Protein AF-A0A8H2XQK1-F1 (afdb_monomer_lite)

Organism: NCBI:txid456999

Secondary structure (DSSP, 8-state):
-PPPHHHHHHHHHHHHHHHTTTTHHHHHHHHHHHHHHHHHHHHHHHHHHHHHHHHHHHHHHHHHHHH-HHHHHHHHHHH-HHHHHHHHHHHHHHHHHHHHHHHHHHHHHHHHHHHHHHHHHHHHHHHHHHHHHHHHHHHHHHHHHHHHSS--TT-HHHHHHHHHHHHHHHHHHHHHHHHHHHHHHHHHHHHHHHHHHHHHHHHHHHHHHHHH--SS-HHHHHHHHHHHHHHHHHHHHHHHHHHHHHHHHHHHHT--HHHHH---TTSPPPP------SS-------TTHHHHHHHHHHHHHHHHHHHHHHHHHHHHHHHHHHHHHHHHHHHHHHHHHHHHHHHHHHHHHHH-GGGGGG----------------S-----------PPPPBPTT--B------TT--S-----------------------------------------PPPP-------------PPPP---------------------PPPP--------PPPP--------GGGGGGTTTT---PPPPP-------------------

Sequence (552 aa):
MPISQEKIKEHAILLNGLNALDYVPAAAEDNAARLQVIDREIDSRQQEVQSLEKKTKSEYKDLSRAKSTTRQWLLRIRQGEDAVSQKLEKERKEYLDAYRAERDARDELAMLMGEKSERERARLELAKKGSQMAELKGKIEELYEGLFSGPTPDFPEEERAESHFKAVETQYHRTQTYLNKHSTAITLLVKAEKTICTCTNKVKEARIATAKLTREDTLANMSEQLVQCSSLLSGRLTASIAQSLIRQADEACGGNAGAVVGSLDMVPNIPRTTEWDGEEFVTALDEQFPAKLDECLRKLAEARTRLRGEIDKSAARIDEYQNSVRQLSTKLQTSRKELADIRCRIMTELTHPAVLEAHPHSSTKNAHEVGDSDLPMYFDSANTISGRPTTDPNGNISLGVPSYEESQAQSKPVGGFRVTIPTSNVNNGPTPAYSPSGPAPGPGGIGGFRVMAEPGWSPALSPRLRIPEAHGSPMPSPLPSPLSPKSPIVCLPPPTSSQPGPSGPRPISWSLNPYASAMIRRASTDNEAPLPPGGWMSNPFREPGESFPKEH

Structure (mmCIF, N/CA/C/O backbone):
data_AF-A0A8H2XQK1-F1
#
_entry.id   AF-A0A8H2XQK1-F1
#
loop_
_atom_site.group_PDB
_atom_site.id
_atom_site.type_symbol
_atom_site.label_atom_id
_atom_site.label_alt_id
_atom_site.label_comp_id
_atom_site.label_asym_id
_atom_site.label_entity_id
_atom_site.label_seq_id
_atom_site.pdbx_PDB_ins_code
_atom_site.Cartn_x
_atom_site.Cartn_y
_atom_site.Cartn_z
_atom_site.occupancy
_atom_site.B_iso_or_equiv
_atom_site.auth_seq_id
_atom_site.auth_comp_id
_atom_site.auth_asym_id
_atom_site.auth_atom_id
_atom_site.pdbx_PDB_model_num
ATOM 1 N N . MET A 1 1 ? -23.142 2.317 41.887 1.00 58.91 1 MET A N 1
ATOM 2 C CA . MET A 1 1 ? -23.301 3.743 42.260 1.00 58.91 1 MET A CA 1
ATOM 3 C C . MET A 1 1 ? -24.281 4.363 41.284 1.00 58.91 1 MET A C 1
ATOM 5 O O . MET A 1 1 ? -24.207 3.992 40.120 1.00 58.91 1 MET A O 1
ATOM 9 N N . PRO A 1 2 ? -25.190 5.251 41.716 1.00 78.31 2 PRO A N 1
ATOM 10 C CA . PRO A 1 2 ? -26.114 5.896 40.791 1.00 78.31 2 PRO A CA 1
ATOM 11 C C . PRO A 1 2 ? -25.338 6.736 39.769 1.00 78.31 2 PRO A C 1
ATOM 13 O O . PRO A 1 2 ? -24.404 7.457 40.128 1.00 78.31 2 PRO A O 1
ATOM 16 N N . ILE A 1 3 ? -25.717 6.622 38.497 1.00 84.38 3 ILE A N 1
ATOM 17 C CA . ILE A 1 3 ? -25.165 7.425 37.402 1.00 84.38 3 ILE A CA 1
ATOM 18 C C . ILE A 1 3 ? -25.529 8.891 37.667 1.00 84.38 3 ILE A C 1
ATOM 20 O O . ILE A 1 3 ? -26.694 9.218 37.898 1.00 84.38 3 ILE A O 1
ATOM 24 N N . SER A 1 4 ? -24.535 9.783 37.695 1.00 90.56 4 SER A N 1
ATOM 25 C CA . SER A 1 4 ? -24.778 11.190 38.019 1.00 90.56 4 SER A CA 1
ATOM 26 C C . SER A 1 4 ? -25.510 11.905 36.876 1.00 90.56 4 SER A C 1
ATOM 28 O O . SER A 1 4 ? -25.185 11.742 35.701 1.00 90.56 4 SER A O 1
ATOM 30 N N . GLN A 1 5 ? -26.474 12.763 37.227 1.00 89.88 5 GLN A N 1
ATOM 31 C CA . GLN A 1 5 ? -27.199 13.636 36.287 1.00 89.88 5 GLN A CA 1
ATOM 32 C C . GLN A 1 5 ? -26.264 14.510 35.432 1.00 89.88 5 GLN A C 1
ATOM 34 O O . GLN A 1 5 ? -26.592 14.866 34.304 1.00 89.88 5 GLN A O 1
ATOM 39 N N . GLU A 1 6 ? -25.090 14.852 35.961 1.00 93.38 6 GLU A N 1
ATOM 40 C CA . GLU A 1 6 ? -24.063 15.612 35.249 1.00 93.38 6 GLU A CA 1
ATOM 41 C C . GLU A 1 6 ? -23.508 14.842 34.043 1.00 93.38 6 GLU A C 1
ATOM 43 O O . GLU A 1 6 ? -23.510 15.372 32.932 1.00 93.38 6 GLU A O 1
ATOM 48 N N . LYS A 1 7 ? -23.154 13.563 34.225 1.00 93.00 7 LYS A N 1
ATOM 49 C CA . LYS A 1 7 ? -22.645 12.699 33.148 1.00 93.00 7 LYS A CA 1
ATOM 50 C C . LYS A 1 7 ? -23.681 12.459 32.046 1.00 93.00 7 LYS A C 1
ATOM 52 O O . LYS A 1 7 ? -23.333 12.348 30.875 1.00 93.00 7 LYS A O 1
ATOM 57 N N . ILE A 1 8 ? -24.966 12.426 32.402 1.00 90.62 8 ILE A N 1
ATOM 58 C CA . ILE A 1 8 ? -26.072 12.309 31.439 1.00 90.62 8 ILE A CA 1
ATOM 59 C C . ILE A 1 8 ? -26.160 13.551 30.539 1.00 90.62 8 ILE A C 1
ATOM 61 O O . ILE A 1 8 ? -26.295 13.438 29.320 1.00 90.62 8 ILE A O 1
ATOM 65 N N . LYS A 1 9 ? -26.042 14.749 31.123 1.00 92.31 9 LYS A N 1
ATOM 66 C CA . LYS A 1 9 ? -26.035 16.006 30.356 1.00 92.31 9 LYS A CA 1
ATOM 67 C C . LYS A 1 9 ? -24.805 16.112 29.460 1.00 92.31 9 LYS A C 1
ATOM 69 O O . LYS A 1 9 ? -24.930 16.530 28.312 1.00 92.31 9 LYS A O 1
ATOM 74 N N . GLU A 1 10 ? -23.642 15.713 29.970 1.00 95.06 10 GLU A N 1
ATOM 75 C CA . GLU A 1 10 ? -22.401 15.659 29.194 1.00 95.06 10 GLU A CA 1
ATOM 76 C C . GLU A 1 10 ? -22.545 14.742 27.972 1.00 95.06 10 GLU A C 1
ATOM 78 O O . GLU A 1 10 ? -22.259 15.167 26.853 1.00 95.06 10 GLU A O 1
ATOM 83 N N . HIS A 1 11 ? -23.093 13.537 28.158 1.00 93.50 11 HIS A N 1
ATOM 84 C CA . HIS A 1 11 ? -23.383 12.602 27.069 1.00 93.50 11 HIS A CA 1
ATOM 85 C C . HIS A 1 11 ? -24.247 13.236 25.963 1.00 93.50 11 HIS A C 1
ATOM 87 O O . HIS A 1 11 ? -23.888 13.178 24.786 1.00 93.50 11 HIS A O 1
ATOM 93 N N . ALA A 1 12 ? -25.345 13.907 26.329 1.00 91.00 12 ALA A N 1
ATOM 94 C CA . ALA A 1 12 ? -26.225 14.564 25.360 1.00 91.00 12 ALA A CA 1
ATOM 95 C C . ALA A 1 12 ? -25.514 15.685 24.573 1.00 91.00 12 ALA A C 1
ATOM 97 O O . ALA A 1 12 ? -25.712 15.820 23.363 1.00 91.00 12 ALA A O 1
ATOM 98 N N . ILE A 1 13 ? -24.662 16.476 25.235 1.00 95.94 13 ILE A N 1
ATOM 99 C CA . ILE A 1 13 ? -23.868 17.532 24.585 1.00 95.94 13 ILE A CA 1
ATOM 100 C C . ILE A 1 13 ? -22.876 16.923 23.585 1.00 95.94 13 ILE A C 1
ATOM 102 O O . ILE A 1 13 ? -22.765 17.412 22.457 1.00 95.94 13 ILE A O 1
ATOM 106 N N . LEU A 1 14 ? -22.182 15.849 23.974 1.00 95.31 14 LEU A N 1
ATOM 107 C CA . LEU A 1 14 ? -21.210 15.168 23.117 1.00 95.31 14 LEU A CA 1
ATOM 108 C C . LEU A 1 14 ? -21.872 14.553 21.875 1.00 95.31 14 LEU A C 1
ATOM 110 O O . LEU A 1 14 ? -21.358 14.734 20.769 1.00 95.31 14 LEU A O 1
ATOM 114 N N . LEU A 1 15 ? -23.029 13.897 22.028 1.00 90.25 15 LEU A N 1
ATOM 115 C CA . LEU A 1 15 ? -23.782 13.338 20.899 1.00 90.25 15 LEU A CA 1
ATOM 116 C C . LEU A 1 15 ? -24.263 14.416 19.924 1.00 90.25 15 LEU A C 1
ATOM 118 O O . LEU A 1 15 ? -24.120 14.254 18.714 1.00 90.25 15 LEU A O 1
ATOM 122 N N . ASN A 1 16 ? -24.774 15.542 20.428 1.00 93.69 16 ASN A N 1
ATOM 123 C CA . ASN A 1 16 ? -25.180 16.656 19.569 1.00 93.69 16 ASN A CA 1
ATOM 124 C C . ASN A 1 16 ? -23.997 17.216 18.763 1.00 93.69 16 ASN A C 1
ATOM 126 O O . ASN A 1 16 ? -24.137 17.501 17.572 1.00 93.69 16 ASN A O 1
ATOM 130 N N . GLY A 1 17 ? -22.820 17.331 19.388 1.00 95.44 17 GLY A N 1
ATOM 131 C CA . GLY A 1 17 ? -21.591 17.723 18.698 1.00 95.44 17 GLY A CA 1
ATOM 132 C C . GLY A 1 17 ? -21.161 16.713 17.632 1.00 95.44 17 GLY A C 1
ATOM 133 O O . GLY A 1 17 ? -20.724 17.108 16.552 1.00 95.44 17 GLY A O 1
ATOM 134 N N . LEU A 1 18 ? -21.317 15.416 17.911 1.00 93.44 18 LEU A N 1
ATOM 135 C CA . LEU A 1 18 ? -20.982 14.353 16.967 1.00 93.44 18 LEU A CA 1
ATOM 136 C C . LEU A 1 18 ? -21.915 14.365 15.748 1.00 93.44 18 LEU A C 1
ATOM 138 O O . LEU A 1 18 ? -21.432 14.321 14.618 1.00 93.44 18 LEU A O 1
ATOM 142 N N . ASN A 1 19 ? -23.224 14.515 15.971 1.00 91.31 19 ASN A N 1
ATOM 143 C CA . ASN A 1 19 ? -24.233 14.601 14.910 1.00 91.31 19 ASN A CA 1
ATOM 144 C C . ASN A 1 19 ? -23.992 15.801 13.981 1.00 91.31 19 ASN A C 1
ATOM 146 O O . ASN A 1 19 ? -24.178 15.703 12.770 1.00 91.31 19 ASN A O 1
ATOM 150 N N . ALA A 1 20 ? -23.500 16.925 14.513 1.00 96.19 20 ALA A N 1
ATOM 151 C CA . ALA A 1 20 ? -23.134 18.087 13.701 1.00 96.19 20 ALA A CA 1
ATOM 152 C C . ALA A 1 20 ? -21.941 17.832 12.749 1.00 96.19 20 ALA A C 1
ATOM 154 O O . ALA A 1 20 ? -21.735 18.603 11.809 1.00 96.19 20 ALA A O 1
ATOM 155 N N . LEU A 1 21 ? -21.152 16.773 12.975 1.00 96.69 21 LEU A N 1
ATOM 156 C CA . LEU A 1 21 ? -19.968 16.405 12.184 1.00 96.69 21 LEU A CA 1
ATOM 157 C C . LEU A 1 21 ? -20.163 15.132 11.344 1.00 96.69 21 LEU A C 1
ATOM 159 O O . LEU A 1 21 ? -19.208 14.648 10.736 1.00 96.69 21 LEU A O 1
ATOM 163 N N . ASP A 1 22 ? -21.383 14.605 11.266 1.00 92.31 22 ASP A N 1
ATOM 164 C CA . ASP A 1 22 ? -21.673 13.318 10.625 1.00 92.31 22 ASP A CA 1
ATOM 165 C C . ASP A 1 22 ? -21.390 13.300 9.105 1.00 92.31 22 ASP A C 1
ATOM 167 O O . ASP A 1 22 ? -20.971 12.294 8.541 1.00 92.31 22 ASP A O 1
ATOM 171 N N . TYR A 1 23 ? -21.495 14.453 8.433 1.00 95.62 23 TYR A N 1
ATOM 172 C CA . TYR A 1 23 ? -21.206 14.590 6.996 1.00 95.62 23 TYR A CA 1
ATOM 173 C C . TYR A 1 23 ? -19.708 14.528 6.639 1.00 95.62 23 TYR A C 1
ATOM 175 O O . TYR A 1 23 ? -19.353 14.367 5.468 1.00 95.62 23 TYR A O 1
ATOM 183 N N . VAL A 1 24 ? -18.813 14.717 7.617 1.00 95.25 24 VAL A N 1
ATOM 184 C CA . VAL A 1 24 ? -17.379 14.959 7.377 1.00 95.25 24 VAL A CA 1
ATOM 185 C C . VAL A 1 24 ? -16.684 13.796 6.655 1.00 95.25 24 VAL A C 1
ATOM 187 O O . VAL A 1 24 ? -15.946 14.079 5.709 1.00 95.25 24 VAL A O 1
ATOM 190 N N . PRO A 1 25 ? -16.895 12.513 7.018 1.00 92.88 25 PRO A N 1
ATOM 191 C CA . PRO A 1 25 ? -16.245 11.395 6.332 1.00 92.88 25 PRO A CA 1
ATOM 192 C C . PRO A 1 25 ? -16.617 11.305 4.847 1.00 92.88 25 PRO A C 1
ATOM 194 O O . PRO A 1 25 ? -15.730 11.169 4.009 1.00 92.88 25 PRO A O 1
ATOM 197 N N . ALA A 1 26 ? -17.906 11.448 4.518 1.00 89.00 26 ALA A N 1
ATOM 198 C CA . ALA A 1 26 ? -18.386 11.396 3.137 1.00 89.00 26 ALA A CA 1
ATOM 199 C C . ALA A 1 26 ? -17.828 12.560 2.301 1.00 89.00 26 ALA A C 1
ATOM 201 O O . ALA A 1 26 ? -17.346 12.356 1.188 1.00 89.00 26 ALA A O 1
ATOM 202 N N . ALA A 1 27 ? -17.815 13.773 2.863 1.00 92.56 27 ALA A N 1
ATOM 203 C CA . ALA A 1 27 ? -17.226 14.936 2.205 1.00 92.56 27 ALA A CA 1
ATOM 204 C C . ALA A 1 27 ? -15.702 14.797 2.011 1.00 92.56 27 ALA A C 1
ATOM 206 O O . ALA A 1 27 ? -15.163 15.252 1.002 1.00 92.56 27 ALA A O 1
ATOM 207 N N . ALA A 1 28 ? -14.993 14.171 2.957 1.00 94.00 28 ALA A N 1
ATOM 208 C CA . ALA A 1 28 ? -13.555 13.924 2.845 1.00 94.00 28 ALA A CA 1
ATOM 209 C C . ALA A 1 28 ? -13.221 12.932 1.722 1.00 94.00 28 ALA A C 1
ATOM 211 O O . ALA A 1 28 ? -12.256 13.158 0.988 1.00 94.00 28 ALA A O 1
ATOM 212 N N . GLU A 1 29 ? -14.020 11.873 1.568 1.00 93.06 29 GLU A N 1
ATOM 213 C CA . GLU A 1 29 ? -13.872 10.889 0.491 1.00 93.06 29 GLU A CA 1
ATOM 214 C C . GLU A 1 29 ? -14.156 11.506 -0.887 1.00 93.06 29 GLU A C 1
ATOM 216 O O . GLU A 1 29 ? -13.323 11.381 -1.786 1.00 93.06 29 GLU A O 1
ATOM 221 N N . ASP A 1 30 ? -15.260 12.247 -1.036 1.00 94.69 30 ASP A N 1
ATOM 222 C CA . ASP A 1 30 ? -15.589 12.957 -2.284 1.00 94.69 30 ASP A CA 1
ATOM 223 C C . ASP A 1 30 ? -14.484 13.949 -2.680 1.00 94.69 30 ASP A C 1
ATOM 225 O O . ASP A 1 30 ? -14.008 13.972 -3.819 1.00 94.69 30 ASP A O 1
ATOM 229 N N . ASN A 1 31 ? -13.991 14.723 -1.710 1.00 96.94 31 ASN A N 1
ATOM 230 C CA . ASN A 1 31 ? -12.910 15.668 -1.953 1.00 96.94 31 ASN A CA 1
ATOM 231 C C . ASN A 1 31 ? -11.602 14.969 -2.368 1.00 96.94 31 ASN A C 1
ATOM 233 O O . ASN A 1 31 ? -10.901 15.465 -3.251 1.00 96.94 31 ASN A O 1
ATOM 237 N N . ALA A 1 32 ? -11.275 13.819 -1.769 1.00 95.94 32 ALA A N 1
ATOM 238 C CA . ALA A 1 32 ? -10.112 13.019 -2.157 1.00 95.94 32 ALA A CA 1
ATOM 239 C C . ALA A 1 32 ? -10.259 12.441 -3.576 1.00 95.94 32 ALA A C 1
ATOM 241 O O . ALA A 1 32 ? -9.319 12.526 -4.369 1.00 95.94 32 ALA A O 1
ATOM 242 N N . ALA A 1 33 ? -11.440 11.922 -3.921 1.00 93.62 33 ALA A N 1
ATOM 243 C CA . ALA A 1 33 ? -11.730 11.405 -5.256 1.00 93.62 33 ALA A CA 1
ATOM 244 C C . ALA A 1 33 ? -11.633 12.505 -6.326 1.00 93.62 33 ALA A C 1
ATOM 246 O O . ALA A 1 33 ? -11.005 12.305 -7.368 1.00 93.62 33 ALA A O 1
ATOM 247 N N . ARG A 1 34 ? -12.184 13.699 -6.063 1.00 97.38 34 ARG A N 1
ATOM 248 C CA . ARG A 1 34 ? -12.075 14.829 -6.998 1.00 97.38 34 ARG A CA 1
ATOM 249 C C . ARG A 1 34 ? -10.635 15.313 -7.159 1.00 97.38 34 ARG A C 1
ATOM 251 O O . ARG A 1 34 ? -10.247 15.610 -8.284 1.00 97.38 34 ARG A O 1
ATOM 258 N N . LEU A 1 35 ? -9.837 15.356 -6.088 1.00 97.31 35 LEU A N 1
ATOM 259 C CA . LEU A 1 35 ? -8.412 15.707 -6.181 1.00 97.31 35 LEU A CA 1
ATOM 260 C C . LEU A 1 35 ? -7.653 14.767 -7.127 1.00 97.31 35 LEU A C 1
ATOM 262 O O . LEU A 1 35 ? -6.928 15.250 -7.990 1.00 97.31 35 LEU A O 1
ATOM 266 N N . GLN A 1 36 ? -7.888 13.453 -7.044 1.00 97.00 36 GLN A N 1
ATOM 267 C CA . GLN A 1 36 ? -7.277 12.492 -7.973 1.00 97.00 36 GLN A CA 1
ATOM 268 C C . GLN A 1 36 ? -7.678 12.744 -9.435 1.00 97.00 36 GLN A C 1
ATOM 270 O O . GLN A 1 36 ? -6.862 12.564 -10.339 1.00 97.00 36 GLN A O 1
ATOM 275 N N . VAL A 1 37 ? -8.931 13.140 -9.686 1.00 97.50 37 VAL A N 1
ATOM 276 C CA . VAL A 1 37 ? -9.396 13.495 -11.037 1.00 97.50 37 VAL A CA 1
ATOM 277 C C . VAL A 1 37 ? -8.700 14.765 -11.533 1.00 97.50 37 VAL A C 1
ATOM 279 O O . VAL A 1 37 ? -8.164 14.754 -12.638 1.00 97.50 37 VAL A O 1
ATOM 282 N N . ILE A 1 38 ? -8.639 15.815 -10.706 1.00 96.94 38 ILE A N 1
ATOM 283 C CA . ILE A 1 38 ? -7.959 17.076 -11.043 1.00 96.94 38 ILE A CA 1
ATOM 284 C C . ILE A 1 38 ? -6.470 16.836 -11.321 1.00 96.94 38 ILE A C 1
ATOM 286 O O . ILE A 1 38 ? -5.938 17.395 -12.273 1.00 96.94 38 ILE A O 1
ATOM 290 N N . ASP A 1 39 ? -5.796 15.982 -10.547 1.00 97.88 39 ASP A N 1
ATOM 291 C CA . ASP A 1 39 ? -4.381 15.661 -10.767 1.00 97.88 39 ASP A CA 1
ATOM 292 C C . ASP A 1 39 ? -4.145 15.025 -12.145 1.00 97.88 39 ASP A C 1
ATOM 294 O O . ASP A 1 39 ? -3.250 15.445 -12.880 1.00 97.88 39 ASP A O 1
ATOM 298 N N . ARG A 1 40 ? -5.001 14.080 -12.554 1.00 97.69 40 ARG A N 1
ATOM 299 C CA . ARG A 1 40 ? -4.933 13.477 -13.897 1.00 97.69 40 ARG A CA 1
ATOM 300 C C . ARG A 1 40 ? -5.228 14.496 -15.001 1.00 97.69 40 ARG A C 1
ATOM 302 O O . ARG A 1 40 ? -4.581 14.464 -16.049 1.00 97.69 40 ARG A O 1
ATOM 309 N N . GLU A 1 41 ? -6.198 15.386 -14.785 1.00 97.38 41 GLU A N 1
ATOM 310 C CA . GLU A 1 41 ? -6.522 16.472 -15.719 1.00 97.38 41 GLU A CA 1
ATOM 311 C C . GLU A 1 41 ? -5.340 17.446 -15.863 1.00 97.38 41 GLU A C 1
ATOM 313 O O . GLU A 1 41 ? -4.969 17.784 -16.988 1.00 97.38 41 GLU A O 1
ATOM 318 N N . ILE A 1 42 ? -4.692 17.829 -14.756 1.00 97.81 42 ILE A N 1
ATOM 319 C CA . ILE A 1 42 ? -3.483 18.667 -14.740 1.00 97.81 42 ILE A CA 1
ATOM 320 C C . ILE A 1 42 ? -2.356 18.004 -15.533 1.00 97.81 42 ILE A C 1
ATOM 322 O O . ILE A 1 42 ? -1.789 18.652 -16.413 1.00 97.81 42 ILE A O 1
ATOM 326 N N . ASP A 1 43 ? -2.062 16.726 -15.282 1.00 97.94 43 ASP A N 1
ATOM 327 C CA . ASP A 1 43 ? -1.003 15.999 -15.993 1.00 97.94 43 ASP A CA 1
ATOM 328 C C . ASP A 1 43 ? -1.265 15.961 -17.507 1.00 97.94 43 ASP A C 1
ATOM 330 O O . ASP A 1 43 ? -0.371 16.235 -18.317 1.00 97.94 43 ASP A O 1
ATOM 334 N N . SER A 1 44 ? -2.511 15.675 -17.900 1.00 98.06 44 SER A N 1
ATOM 335 C CA . SER A 1 44 ? -2.931 15.662 -19.305 1.00 98.06 44 SER A CA 1
ATOM 336 C C . SER A 1 44 ? -2.782 17.041 -19.956 1.00 98.06 44 SER A C 1
ATOM 338 O O . SER A 1 44 ? -2.200 17.159 -21.038 1.00 98.06 44 SER A O 1
ATOM 340 N N . ARG A 1 45 ? -3.265 18.105 -19.302 1.00 97.75 45 ARG A N 1
ATOM 341 C CA . ARG A 1 45 ? -3.173 19.479 -19.824 1.00 97.75 45 ARG A CA 1
ATOM 342 C C . ARG A 1 45 ? -1.742 19.995 -19.853 1.00 97.75 45 ARG A C 1
ATOM 344 O O . ARG A 1 45 ? -1.362 20.709 -20.777 1.00 97.75 45 ARG A O 1
ATOM 351 N N . GLN A 1 46 ? -0.904 19.589 -18.907 1.00 98.44 46 GLN A N 1
ATOM 352 C CA . GLN A 1 46 ? 0.511 19.937 -18.917 1.00 98.44 46 GLN A CA 1
ATOM 353 C C . GLN A 1 46 ? 1.237 19.320 -20.123 1.00 98.44 46 GLN A C 1
ATOM 355 O O . GLN A 1 46 ? 2.055 19.995 -20.756 1.00 98.44 46 GLN A O 1
ATOM 3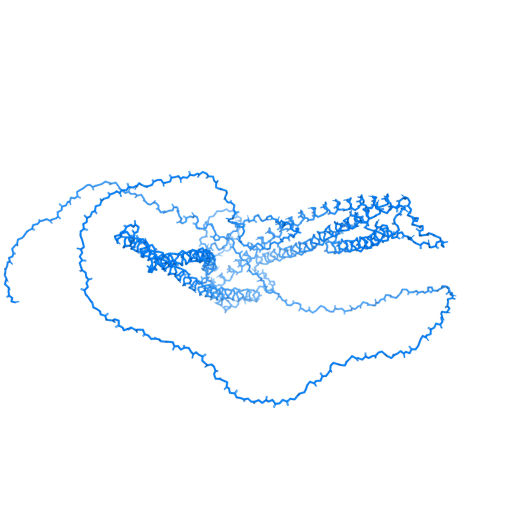60 N N . GLN A 1 47 ? 0.922 18.071 -20.487 1.00 98.25 47 GLN A N 1
ATOM 361 C CA . GLN A 1 47 ? 1.443 17.449 -21.712 1.00 98.25 47 GLN A CA 1
ATOM 362 C C . GLN A 1 47 ? 0.946 18.171 -22.973 1.00 98.25 47 GLN A C 1
ATOM 364 O O . GLN A 1 47 ? 1.735 18.419 -23.893 1.00 98.25 47 GLN A O 1
ATOM 369 N N . GLU A 1 48 ? -0.331 18.558 -23.002 1.00 98.12 48 GLU A N 1
ATOM 370 C CA . GLU A 1 48 ? -0.922 19.335 -24.094 1.00 98.12 48 GLU A CA 1
ATOM 371 C C . GLU A 1 48 ? -0.210 20.683 -24.276 1.00 98.12 48 GLU A C 1
ATOM 373 O O . GLU A 1 48 ? 0.282 20.963 -25.372 1.00 98.12 48 GLU A O 1
ATOM 378 N N . VAL A 1 49 ? -0.040 21.461 -23.201 1.00 98.38 49 VAL A N 1
ATOM 379 C CA . VAL A 1 49 ? 0.694 22.739 -23.212 1.00 98.38 49 VAL A CA 1
ATOM 380 C C . VAL A 1 49 ? 2.115 22.556 -23.746 1.00 98.38 49 VAL A C 1
ATOM 382 O O . VAL A 1 49 ? 2.552 23.332 -24.594 1.00 98.38 49 VAL A O 1
ATOM 385 N N . GLN A 1 50 ? 2.837 21.511 -23.325 1.00 98.31 50 GLN A N 1
ATOM 386 C CA . GLN A 1 50 ? 4.185 21.234 -23.842 1.00 98.31 50 GLN A CA 1
ATOM 387 C C . GLN A 1 50 ? 4.188 20.902 -25.341 1.00 98.31 50 GLN A C 1
ATOM 389 O O . GLN A 1 50 ? 5.136 21.247 -26.056 1.00 98.31 50 GLN A O 1
ATOM 394 N N . SER A 1 51 ? 3.162 20.203 -25.830 1.00 98.00 51 SER A N 1
ATOM 395 C CA . SER A 1 51 ? 3.024 19.876 -27.251 1.00 98.00 51 SER A CA 1
ATOM 396 C C . SER A 1 51 ? 2.709 21.120 -28.093 1.00 98.00 51 SER A C 1
ATOM 398 O O . SER A 1 51 ? 3.351 21.338 -29.126 1.00 98.00 51 SER A O 1
ATOM 400 N N . LEU A 1 52 ? 1.807 21.979 -27.607 1.00 97.62 52 LEU A N 1
ATOM 401 C CA . LEU A 1 52 ? 1.432 23.239 -28.242 1.00 97.62 52 LEU A CA 1
ATOM 402 C C . LEU A 1 52 ? 2.595 24.228 -28.226 1.00 97.62 52 LEU A C 1
ATOM 404 O O . LEU A 1 52 ? 2.886 24.825 -29.253 1.00 97.62 52 LEU A O 1
ATOM 408 N N . GLU A 1 53 ? 3.358 24.311 -27.137 1.00 98.31 53 GLU A N 1
ATOM 409 C CA . GLU A 1 53 ? 4.564 25.141 -27.067 1.00 98.31 53 GLU A CA 1
ATOM 410 C C . GLU A 1 53 ? 5.622 24.706 -28.097 1.00 98.31 53 GLU A C 1
ATOM 412 O O . GLU A 1 53 ? 6.254 25.544 -28.751 1.00 98.31 53 GLU A O 1
ATOM 417 N N . LYS A 1 54 ? 5.824 23.393 -28.289 1.00 98.31 54 LYS A N 1
ATOM 418 C CA . LYS A 1 54 ? 6.712 22.879 -29.349 1.00 98.31 54 LYS A CA 1
ATOM 419 C C . LYS A 1 54 ? 6.208 23.284 -30.736 1.00 98.31 54 LYS A C 1
ATOM 421 O O . LYS A 1 54 ? 7.029 23.702 -31.556 1.00 98.31 54 LYS A O 1
ATOM 426 N N . LYS A 1 55 ? 4.894 23.197 -30.970 1.00 98.19 55 LYS A N 1
ATOM 427 C CA . LYS A 1 55 ? 4.246 23.607 -32.223 1.00 98.19 55 LYS A CA 1
ATOM 428 C C . LYS A 1 55 ? 4.396 25.110 -32.462 1.00 98.19 55 LYS A C 1
ATOM 430 O O . LYS A 1 55 ? 4.924 25.507 -33.492 1.00 98.19 55 LYS A O 1
ATOM 435 N N . THR A 1 56 ? 4.066 25.962 -31.496 1.00 98.38 56 THR A N 1
ATOM 436 C CA . THR A 1 56 ? 4.252 27.415 -31.613 1.00 98.38 56 THR A CA 1
ATOM 437 C C . THR A 1 56 ? 5.706 27.775 -31.908 1.00 98.38 56 THR A C 1
ATOM 439 O O . THR A 1 56 ? 5.977 28.625 -32.757 1.00 98.38 56 THR A O 1
ATOM 442 N N . LYS A 1 57 ? 6.673 27.090 -31.277 1.00 98.31 57 LYS A N 1
ATOM 443 C CA . LYS A 1 57 ? 8.104 27.273 -31.572 1.00 98.31 57 LYS A CA 1
ATOM 444 C C . LYS A 1 57 ? 8.484 26.839 -32.991 1.00 98.31 57 LYS A C 1
ATOM 446 O O . LYS A 1 57 ? 9.375 27.468 -33.567 1.00 98.31 57 LYS A O 1
ATOM 451 N N . SER A 1 58 ? 7.886 25.784 -33.553 1.00 98.19 58 SER A N 1
ATOM 452 C CA . SER A 1 58 ? 8.132 25.399 -34.951 1.00 98.19 58 SER A CA 1
ATOM 453 C C . SER A 1 58 ? 7.495 26.383 -35.930 1.00 98.19 58 SER A C 1
ATOM 455 O O . SER A 1 58 ? 8.215 26.897 -36.784 1.00 98.19 58 SER A O 1
ATOM 457 N N . GLU A 1 59 ? 6.226 26.753 -35.730 1.00 97.75 59 GLU A N 1
ATOM 458 C CA . GLU A 1 59 ? 5.528 27.741 -36.572 1.00 97.75 59 GLU A CA 1
ATOM 459 C C . GLU A 1 59 ? 6.242 29.103 -36.542 1.00 97.75 59 GLU A C 1
ATOM 461 O O . GLU A 1 59 ? 6.423 29.764 -37.563 1.00 97.75 59 GLU A O 1
ATOM 466 N N . TYR A 1 60 ? 6.760 29.511 -35.378 1.00 98.19 60 TYR A N 1
ATOM 467 C CA . TYR A 1 60 ? 7.560 30.730 -35.260 1.00 98.19 60 TYR A CA 1
ATOM 468 C C . TYR A 1 60 ? 8.857 30.669 -36.080 1.00 98.19 60 TYR A C 1
ATOM 470 O O . TYR A 1 60 ? 9.259 31.660 -36.699 1.00 98.19 60 TYR A O 1
ATOM 478 N N . LYS A 1 61 ? 9.536 29.512 -36.097 1.00 98.06 61 LYS A N 1
ATOM 479 C CA . LYS A 1 61 ? 10.748 29.314 -36.909 1.00 98.06 61 LYS A CA 1
ATOM 480 C C . LYS A 1 61 ? 10.425 29.379 -38.396 1.00 98.06 61 LYS A C 1
ATOM 482 O O . LYS A 1 61 ? 11.205 29.977 -39.139 1.00 98.06 61 LYS A O 1
ATOM 487 N N . ASP A 1 62 ? 9.310 28.806 -38.830 1.00 96.62 62 ASP A N 1
ATOM 488 C CA . ASP A 1 62 ? 8.920 28.814 -40.239 1.00 96.62 62 ASP A CA 1
ATOM 489 C C . ASP A 1 62 ? 8.450 30.202 -40.696 1.00 96.62 62 ASP A C 1
ATOM 491 O O . ASP A 1 62 ? 8.960 30.702 -41.708 1.00 96.62 62 ASP A O 1
ATOM 495 N N . LEU A 1 63 ? 7.698 30.925 -39.858 1.00 97.12 63 LEU A N 1
ATOM 496 C CA . LEU A 1 63 ? 7.408 32.351 -40.040 1.00 97.12 63 LEU A CA 1
ATOM 497 C C . LEU A 1 63 ? 8.691 33.197 -40.124 1.00 97.12 63 LEU A C 1
ATOM 499 O O . LEU A 1 63 ? 8.822 34.053 -41.002 1.00 97.12 63 LEU A O 1
ATOM 503 N N . SER A 1 64 ? 9.664 32.966 -39.237 1.00 97.38 64 SER A N 1
ATOM 504 C CA . SER A 1 64 ? 10.960 33.665 -39.248 1.00 97.38 64 SER A CA 1
ATOM 505 C C . SER A 1 64 ? 11.749 33.384 -40.531 1.00 97.38 64 SER A C 1
ATOM 507 O O . SER A 1 64 ? 12.262 34.301 -41.178 1.00 97.38 64 SER A O 1
ATOM 509 N N . ARG A 1 65 ? 11.774 32.124 -40.982 1.00 96.31 65 ARG A N 1
ATOM 510 C CA . ARG A 1 65 ? 12.399 31.747 -42.256 1.00 96.31 65 ARG A CA 1
ATOM 511 C C . ARG A 1 65 ? 11.673 32.356 -43.457 1.00 96.31 65 ARG A C 1
ATOM 513 O O . ARG A 1 65 ? 12.339 32.698 -44.431 1.00 96.31 65 ARG A O 1
ATOM 520 N N . ALA A 1 66 ? 10.347 32.481 -43.421 1.00 94.31 66 ALA A N 1
ATOM 521 C CA . ALA A 1 66 ? 9.556 33.143 -44.462 1.00 94.31 66 ALA A CA 1
ATOM 522 C C . ALA A 1 66 ? 9.779 34.668 -44.490 1.00 94.31 66 ALA A C 1
ATOM 524 O O . ALA A 1 66 ? 9.713 35.279 -45.556 1.00 94.31 66 ALA A O 1
ATOM 525 N N . LYS A 1 67 ? 10.107 35.279 -43.343 1.00 95.75 67 LYS A N 1
ATOM 526 C CA . LYS A 1 67 ? 10.500 36.695 -43.225 1.00 95.75 67 LYS A CA 1
ATOM 527 C C . LYS A 1 67 ? 11.922 36.999 -43.704 1.00 95.75 67 LYS A C 1
ATOM 529 O O . LYS A 1 67 ? 12.260 38.165 -43.877 1.00 95.75 67 LYS A O 1
ATOM 534 N N . SER A 1 68 ? 12.763 35.986 -43.904 1.00 96.62 68 SER A N 1
ATOM 535 C CA . SER A 1 68 ? 14.152 36.185 -44.319 1.00 96.62 68 SER A CA 1
ATOM 536 C C . SER A 1 68 ? 14.241 36.822 -45.709 1.00 96.62 68 SER A C 1
ATOM 538 O O . SER A 1 68 ? 13.714 36.277 -46.681 1.00 96.62 68 SER A O 1
ATOM 540 N N . THR A 1 69 ? 14.959 37.942 -45.820 1.00 95.38 69 THR A N 1
ATOM 541 C CA . THR A 1 69 ? 15.092 38.735 -47.053 1.00 95.38 69 THR A CA 1
ATOM 542 C C . THR A 1 69 ? 15.617 37.914 -48.230 1.00 95.38 69 THR A C 1
ATOM 544 O O . THR A 1 69 ? 15.149 38.075 -49.354 1.00 95.38 69 THR A O 1
ATOM 547 N N . THR A 1 70 ? 16.548 36.987 -47.983 1.00 94.94 70 THR A N 1
ATOM 548 C CA . THR A 1 70 ? 17.116 36.108 -49.019 1.00 94.94 70 THR A CA 1
ATOM 549 C C . THR A 1 70 ? 16.082 35.120 -49.552 1.00 94.94 70 THR A C 1
ATOM 551 O O . THR A 1 70 ? 15.988 34.905 -50.761 1.00 94.94 70 THR A O 1
ATOM 554 N N . ARG A 1 71 ? 15.255 34.552 -48.665 1.00 91.75 71 ARG A N 1
ATOM 555 C CA . ARG A 1 71 ? 14.188 33.618 -49.039 1.00 91.75 71 ARG A CA 1
ATOM 556 C C . ARG A 1 71 ? 13.042 34.334 -49.746 1.00 91.75 71 ARG A C 1
ATOM 558 O O . ARG A 1 71 ? 12.533 33.809 -50.732 1.00 91.75 71 ARG A O 1
ATOM 565 N N . GLN A 1 72 ? 12.679 35.531 -49.286 1.00 94.38 72 GLN A N 1
ATOM 566 C CA . GLN A 1 72 ? 11.693 36.385 -49.950 1.00 94.38 72 GLN A CA 1
ATOM 567 C C . GLN A 1 72 ? 12.154 36.801 -51.344 1.00 94.38 72 GLN A C 1
ATOM 569 O O . GLN A 1 72 ? 11.379 36.697 -52.286 1.00 94.38 72 GLN A O 1
ATOM 574 N N . TRP A 1 73 ? 13.415 37.213 -51.498 1.00 94.44 73 TRP A N 1
ATOM 575 C CA . TRP A 1 73 ? 13.987 37.563 -52.799 1.00 94.44 73 TRP A CA 1
ATOM 576 C C . TRP A 1 73 ? 13.975 36.373 -53.766 1.00 94.44 73 TRP A C 1
ATOM 578 O O . TRP A 1 73 ? 13.514 36.507 -54.898 1.00 94.44 73 TRP A O 1
ATOM 588 N N . LEU A 1 74 ? 14.387 35.188 -53.303 1.00 94.88 74 LEU A N 1
ATOM 589 C CA . LEU A 1 74 ? 14.374 33.975 -54.123 1.00 94.88 74 LEU A CA 1
ATOM 590 C C . LEU A 1 74 ? 12.950 33.558 -54.532 1.00 94.88 74 LEU A C 1
ATOM 592 O O . LEU A 1 74 ? 12.726 33.202 -55.689 1.00 94.88 74 LEU A O 1
ATOM 596 N N . LEU A 1 75 ? 11.981 33.607 -53.608 1.00 91.50 75 LEU A N 1
ATOM 597 C CA . LEU A 1 75 ? 10.577 33.349 -53.945 1.00 91.50 75 LEU A CA 1
ATOM 598 C C . LEU A 1 75 ? 10.026 34.403 -54.909 1.00 91.50 75 LEU A C 1
ATOM 600 O O . LEU A 1 75 ? 9.348 34.026 -55.858 1.00 91.50 75 LEU A O 1
ATOM 604 N N . ARG A 1 76 ? 10.352 35.686 -54.712 1.00 93.69 76 ARG A N 1
ATOM 605 C CA . ARG A 1 76 ? 9.909 36.786 -55.580 1.00 93.69 76 ARG A CA 1
ATOM 606 C C . ARG A 1 76 ? 10.377 36.584 -57.019 1.00 93.69 76 ARG A C 1
ATOM 608 O O . ARG A 1 76 ? 9.576 36.730 -57.934 1.00 93.69 76 ARG A O 1
ATOM 615 N N . ILE A 1 77 ? 11.636 36.187 -57.219 1.00 94.81 77 ILE A N 1
ATOM 616 C CA . ILE A 1 77 ? 12.177 35.880 -58.555 1.00 94.81 77 ILE A CA 1
ATOM 617 C C . ILE A 1 77 ? 11.461 34.687 -59.189 1.00 94.81 77 ILE A C 1
ATOM 619 O O . ILE A 1 77 ? 11.215 34.679 -60.391 1.00 94.81 77 ILE A O 1
ATOM 623 N N . ARG A 1 78 ? 11.141 33.663 -58.394 1.00 93.00 78 ARG A N 1
ATOM 624 C CA . ARG A 1 78 ? 10.593 32.408 -58.916 1.00 93.00 78 ARG A CA 1
ATOM 625 C C . ARG A 1 78 ? 9.080 32.443 -59.146 1.00 93.00 78 ARG A C 1
ATOM 627 O O . ARG A 1 78 ? 8.602 31.747 -60.033 1.00 93.00 78 ARG A O 1
ATOM 634 N N . GLN A 1 79 ? 8.333 33.153 -58.303 1.00 93.06 79 GLN A N 1
ATOM 635 C CA . GLN A 1 79 ? 6.872 33.037 -58.188 1.00 93.06 79 GLN A CA 1
ATOM 636 C C . GLN A 1 79 ? 6.139 34.390 -58.151 1.00 93.06 79 GLN A C 1
ATOM 638 O O . GLN A 1 79 ? 4.915 34.399 -58.082 1.00 93.06 79 GLN A O 1
ATOM 643 N N . GLY A 1 80 ? 6.851 35.519 -58.211 1.00 95.69 80 GLY A N 1
ATOM 644 C CA . GLY A 1 80 ? 6.256 36.855 -58.124 1.00 95.69 80 GLY A CA 1
ATOM 645 C C . GLY A 1 80 ? 6.057 37.353 -56.688 1.00 95.69 80 GLY A C 1
ATOM 646 O O . GLY A 1 80 ? 6.318 36.651 -55.710 1.00 95.69 80 GLY A O 1
ATOM 647 N N . GLU A 1 81 ? 5.638 38.611 -56.556 1.00 95.00 81 GLU A N 1
ATOM 648 C CA . GLU A 1 81 ? 5.468 39.285 -55.261 1.00 95.00 81 GLU A CA 1
ATOM 649 C C . GLU A 1 81 ? 4.244 38.781 -54.480 1.00 95.00 81 GLU A C 1
ATOM 651 O O . GLU A 1 81 ? 4.339 38.569 -53.268 1.00 95.00 81 GLU A O 1
ATOM 656 N N . ASP A 1 82 ? 3.150 38.467 -55.177 1.00 95.50 82 ASP A N 1
ATOM 657 C CA . ASP A 1 82 ? 1.909 37.956 -54.576 1.00 95.50 82 ASP A CA 1
ATOM 658 C C . ASP A 1 82 ? 2.101 36.599 -53.882 1.00 95.50 82 ASP A C 1
ATOM 660 O O . ASP A 1 82 ? 1.524 36.323 -52.831 1.00 95.50 82 ASP A O 1
ATOM 664 N N . ALA A 1 83 ? 2.981 35.747 -54.415 1.00 92.75 83 ALA A N 1
ATOM 665 C CA . ALA A 1 83 ? 3.301 34.466 -53.788 1.00 92.75 83 ALA A CA 1
ATOM 666 C C . ALA A 1 83 ? 4.047 34.641 -52.451 1.00 92.75 83 ALA A C 1
ATOM 668 O O . ALA A 1 83 ? 3.892 33.830 -51.531 1.00 92.75 83 ALA A O 1
ATOM 669 N N . VAL A 1 84 ? 4.853 35.703 -52.316 1.00 95.12 84 VAL A N 1
ATOM 670 C CA . VAL A 1 84 ? 5.563 36.021 -51.067 1.00 95.12 84 VAL A CA 1
ATOM 671 C C . VAL A 1 84 ? 4.585 36.526 -50.011 1.00 95.12 84 VAL A C 1
ATOM 673 O O . VAL A 1 84 ? 4.655 36.069 -48.867 1.00 95.12 84 VAL A O 1
ATOM 676 N N . SER A 1 85 ? 3.676 37.434 -50.381 1.00 95.50 85 SER A N 1
ATOM 677 C CA . SER A 1 85 ? 2.681 37.987 -49.455 1.00 95.50 85 SER A CA 1
ATOM 678 C C . SER A 1 85 ? 1.724 36.903 -48.958 1.00 95.50 85 SER A C 1
ATOM 680 O O . SER A 1 85 ? 1.565 36.753 -47.745 1.00 95.50 85 SER A O 1
ATOM 682 N N . GLN A 1 86 ? 1.206 36.063 -49.859 1.00 96.25 86 GLN A N 1
ATOM 683 C CA . GLN A 1 86 ? 0.314 34.958 -49.507 1.00 96.25 86 GLN A CA 1
ATOM 684 C C . GLN A 1 86 ? 0.988 33.949 -48.568 1.00 96.25 86 GLN A C 1
ATOM 686 O O . GLN A 1 86 ? 0.393 33.514 -47.579 1.00 96.25 86 GLN A O 1
ATOM 691 N N . LYS A 1 87 ? 2.249 33.582 -48.842 1.00 94.50 87 LYS A N 1
ATOM 692 C CA . LYS A 1 87 ? 2.989 32.660 -47.972 1.00 94.50 87 LYS A CA 1
ATOM 693 C C . LYS A 1 87 ? 3.236 33.267 -46.595 1.00 94.50 87 LYS A C 1
ATOM 695 O O . LYS A 1 87 ? 3.043 32.592 -45.591 1.00 94.50 87 LYS A O 1
ATOM 700 N N . LEU A 1 88 ? 3.645 34.531 -46.536 1.00 96.62 88 LEU A N 1
ATOM 701 C CA . LEU A 1 88 ? 3.888 35.215 -45.269 1.00 96.62 88 LEU A CA 1
ATOM 702 C C . LEU A 1 88 ? 2.607 35.334 -44.430 1.00 96.62 88 LEU A C 1
ATOM 704 O O . LEU A 1 88 ? 2.655 35.160 -43.212 1.00 96.62 88 LEU A O 1
ATOM 708 N N . GLU A 1 89 ? 1.474 35.624 -45.069 1.00 96.88 89 GLU A N 1
ATOM 709 C CA . GLU A 1 89 ? 0.174 35.711 -44.405 1.00 96.88 89 GLU A CA 1
ATOM 710 C C . GLU A 1 89 ? -0.272 34.355 -43.850 1.00 96.88 89 GLU A C 1
ATOM 712 O O . GLU A 1 89 ? -0.700 34.281 -42.695 1.00 96.88 89 GLU A O 1
ATOM 717 N N . LYS A 1 90 ? -0.097 33.276 -44.624 1.00 97.00 90 LYS A N 1
ATOM 718 C CA . LYS A 1 90 ? -0.402 31.911 -44.180 1.00 97.00 90 LYS A CA 1
ATOM 719 C C . LYS A 1 90 ? 0.396 31.527 -42.930 1.00 97.00 90 LYS A C 1
ATOM 721 O O . LYS A 1 90 ? -0.203 31.190 -41.914 1.00 97.00 90 LYS A O 1
ATOM 726 N N . GLU A 1 91 ? 1.718 31.664 -42.978 1.00 96.75 91 GLU A N 1
ATOM 727 C CA . GLU A 1 91 ? 2.615 31.303 -41.865 1.00 96.75 91 GLU A CA 1
ATOM 728 C C . GLU A 1 91 ? 2.339 32.183 -40.628 1.00 96.75 91 GLU A C 1
ATOM 730 O O . GLU A 1 91 ? 2.413 31.737 -39.484 1.00 96.75 91 GLU A O 1
ATOM 735 N N . ARG A 1 92 ? 1.963 33.457 -40.833 1.00 97.00 92 ARG A N 1
ATOM 736 C CA . ARG A 1 92 ? 1.550 34.348 -39.738 1.00 97.00 92 ARG A CA 1
ATOM 737 C C . ARG A 1 92 ? 0.255 33.867 -39.089 1.00 97.00 92 ARG A C 1
ATOM 739 O O . ARG A 1 92 ? 0.146 33.933 -37.866 1.00 97.00 92 ARG A O 1
ATOM 746 N N . L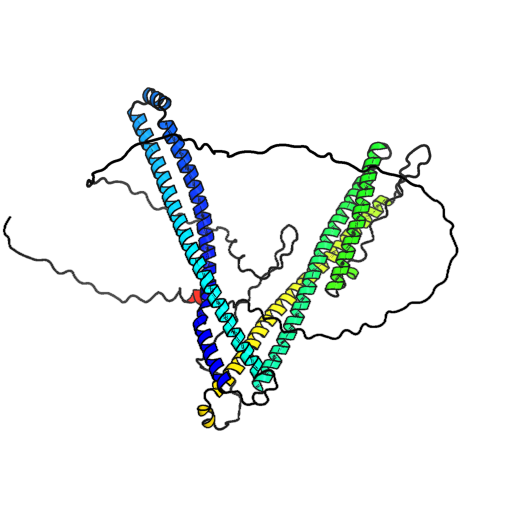YS A 1 93 ? -0.723 33.432 -39.886 1.00 98.00 93 LYS A N 1
ATOM 747 C CA . LYS A 1 93 ? -1.998 32.907 -39.387 1.00 98.00 93 LYS A CA 1
ATOM 748 C C . LYS A 1 93 ? -1.786 31.611 -38.605 1.00 98.00 93 LYS A C 1
ATOM 750 O O . LYS A 1 93 ? -2.306 31.511 -37.501 1.00 98.00 93 LYS A O 1
ATOM 755 N N . GLU A 1 94 ? -0.993 30.681 -39.135 1.00 97.38 94 GLU A N 1
ATOM 756 C CA . GLU A 1 94 ? -0.661 29.403 -38.482 1.00 97.38 94 GLU A CA 1
ATOM 757 C C . GLU A 1 94 ? 0.070 29.623 -37.148 1.00 97.38 94 GLU A C 1
ATOM 759 O O . GLU A 1 94 ? -0.314 29.042 -36.133 1.00 97.38 94 GLU A O 1
ATOM 764 N N . TYR A 1 95 ? 1.030 30.555 -37.098 1.00 97.88 95 TYR A N 1
ATOM 765 C CA . TYR A 1 95 ? 1.673 30.952 -35.841 1.00 97.88 95 TYR A CA 1
ATOM 766 C C . TYR A 1 95 ? 0.690 31.560 -34.827 1.00 97.88 95 TYR A C 1
ATOM 768 O O . TYR A 1 95 ? 0.725 31.205 -33.651 1.00 97.88 95 TYR A O 1
ATOM 776 N N . LEU A 1 96 ? -0.173 32.492 -35.254 1.00 97.94 96 LEU A N 1
ATOM 777 C CA . LEU A 1 96 ? -1.137 33.133 -34.351 1.00 97.94 96 LEU A CA 1
ATOM 778 C C . LEU A 1 96 ? -2.167 32.138 -33.808 1.00 97.94 96 LEU A C 1
ATOM 780 O O . LEU A 1 96 ? -2.563 32.262 -32.652 1.00 97.94 96 LEU A O 1
ATOM 784 N N . ASP A 1 97 ? -2.585 31.174 -34.624 1.00 97.81 97 ASP A N 1
ATOM 785 C CA . ASP A 1 97 ? -3.489 30.098 -34.222 1.00 97.81 97 ASP A CA 1
ATOM 786 C C . ASP A 1 97 ? -2.827 29.172 -33.190 1.00 97.81 97 ASP A C 1
ATOM 788 O O . ASP A 1 97 ? -3.374 28.962 -32.109 1.00 97.81 97 ASP A O 1
ATOM 792 N N . ALA A 1 98 ? -1.593 28.722 -33.456 1.00 97.25 98 ALA A N 1
ATOM 793 C CA . ALA A 1 98 ? -0.818 27.920 -32.507 1.00 97.25 98 ALA A CA 1
ATOM 794 C C . ALA A 1 98 ? -0.589 28.655 -31.173 1.00 97.25 98 ALA A C 1
ATOM 796 O O . ALA A 1 98 ? -0.774 28.071 -30.107 1.00 97.25 98 ALA A O 1
ATOM 797 N N . TYR A 1 99 ? -0.264 29.951 -31.228 1.00 97.94 99 TYR A N 1
ATOM 798 C CA . TYR A 1 99 ? -0.059 30.776 -30.037 1.00 97.94 99 TYR A CA 1
ATOM 799 C C . TYR A 1 99 ? -1.340 30.961 -29.209 1.00 97.94 99 TYR A C 1
ATOM 801 O O . TYR A 1 99 ? -1.277 30.952 -27.980 1.00 97.94 99 TYR A O 1
ATOM 809 N N . ARG A 1 100 ? -2.502 31.127 -29.859 1.00 98.06 100 ARG A N 1
ATOM 810 C CA . ARG A 1 100 ? -3.797 31.200 -29.162 1.00 98.06 100 ARG A CA 1
ATOM 811 C C . ARG A 1 100 ? -4.120 29.883 -28.473 1.00 98.06 100 ARG A C 1
ATOM 813 O O . ARG A 1 100 ? -4.339 29.900 -27.273 1.00 98.06 100 ARG A O 1
ATOM 820 N N . ALA A 1 101 ? -4.021 28.764 -29.190 1.00 97.62 101 ALA A N 1
ATOM 821 C CA . ALA A 1 101 ? -4.258 27.443 -28.612 1.00 97.62 101 ALA A CA 1
ATOM 822 C C . ALA A 1 101 ? -3.338 27.165 -27.408 1.00 97.62 101 ALA A C 1
ATOM 824 O O . ALA A 1 101 ? -3.787 26.682 -26.374 1.00 97.62 101 ALA A O 1
ATOM 825 N N . GLU A 1 102 ? -2.051 27.512 -27.513 1.00 98.00 102 GLU A N 1
ATOM 826 C CA . GLU A 1 102 ? -1.098 27.391 -26.405 1.00 98.00 102 GLU A CA 1
ATOM 827 C C . GLU A 1 102 ? -1.490 28.258 -25.199 1.00 98.00 102 GLU A C 1
ATOM 829 O O . GLU A 1 102 ? -1.342 27.823 -24.056 1.00 98.00 102 GLU A O 1
ATOM 834 N N . ARG A 1 103 ? -1.967 29.486 -25.434 1.00 98.06 103 ARG A N 1
ATOM 835 C CA . ARG A 1 103 ? -2.441 30.377 -24.372 1.00 98.06 103 ARG A CA 1
ATOM 836 C C . ARG A 1 103 ? -3.703 29.830 -23.708 1.00 98.06 103 ARG A C 1
ATOM 838 O O . ARG A 1 103 ? -3.723 29.753 -22.486 1.00 98.06 103 ARG A O 1
ATOM 845 N N . ASP A 1 104 ? -4.691 29.415 -24.492 1.00 97.25 104 ASP A N 1
ATOM 846 C CA . ASP A 1 104 ? -5.956 28.881 -23.985 1.00 97.25 104 ASP A CA 1
ATOM 847 C C . ASP A 1 104 ? -5.700 27.635 -23.118 1.00 97.25 104 ASP A C 1
ATOM 849 O O . ASP A 1 104 ? -6.175 27.553 -21.988 1.00 97.25 104 ASP A O 1
ATOM 853 N N . ALA A 1 105 ? -4.829 26.725 -23.573 1.00 97.31 105 ALA A N 1
ATOM 854 C CA . ALA A 1 105 ? -4.426 25.552 -22.795 1.00 97.31 105 ALA A CA 1
ATOM 855 C C . ALA A 1 105 ? -3.687 25.915 -21.489 1.00 97.31 105 ALA A C 1
ATOM 857 O O . ALA A 1 105 ? -3.830 25.224 -20.477 1.00 97.31 105 ALA A O 1
ATOM 858 N N . ARG A 1 106 ? -2.895 27.000 -21.475 1.00 98.00 106 ARG A N 1
ATOM 859 C CA . ARG A 1 106 ? -2.259 27.502 -20.241 1.00 98.00 106 ARG A CA 1
ATOM 860 C C . ARG A 1 106 ? -3.267 28.105 -19.272 1.00 98.00 106 ARG A C 1
ATOM 862 O O . ARG A 1 106 ? -3.126 27.890 -18.070 1.00 98.00 106 ARG A O 1
ATOM 869 N N . ASP A 1 107 ? -4.243 28.846 -19.780 1.00 97.88 107 ASP A N 1
ATOM 870 C CA . ASP A 1 107 ? -5.291 29.453 -18.962 1.00 97.88 107 ASP A CA 1
ATOM 871 C C . ASP A 1 107 ? -6.167 28.350 -18.330 1.00 97.88 107 ASP A C 1
ATOM 873 O O . ASP A 1 107 ? -6.429 28.385 -17.127 1.00 97.88 107 ASP A O 1
ATOM 877 N N . GLU A 1 108 ? -6.510 27.297 -19.080 1.00 97.44 108 GLU A N 1
ATOM 878 C CA . GLU A 1 108 ? -7.195 26.103 -18.556 1.00 97.44 108 GLU A CA 1
ATOM 879 C C . GLU A 1 108 ? -6.377 25.367 -17.485 1.00 97.44 108 GLU A C 1
ATOM 881 O O . GLU A 1 108 ? -6.909 25.015 -16.428 1.00 97.44 108 GLU A O 1
ATOM 886 N N . LEU A 1 109 ? -5.073 25.176 -17.712 1.00 97.44 109 LEU A N 1
ATOM 887 C CA . LEU A 1 109 ? -4.178 24.591 -16.712 1.00 97.44 109 LEU A CA 1
ATOM 888 C C . LEU A 1 109 ? -4.137 25.441 -15.432 1.00 97.44 109 LEU A C 1
ATOM 890 O O . LEU A 1 109 ? -4.190 24.897 -14.329 1.00 97.44 109 LEU A O 1
ATOM 894 N N . ALA A 1 110 ? -4.083 26.769 -15.562 1.00 97.88 110 ALA A N 1
ATOM 895 C CA . ALA A 1 110 ? -4.106 27.679 -14.421 1.00 97.88 110 ALA A CA 1
ATOM 896 C C . ALA A 1 110 ? -5.427 27.586 -13.636 1.00 97.88 110 ALA A C 1
ATOM 898 O O . ALA A 1 110 ? -5.397 27.594 -12.403 1.00 97.88 110 ALA A O 1
ATOM 899 N N . MET A 1 111 ? -6.568 27.432 -14.320 1.00 97.69 111 MET A N 1
ATOM 900 C CA . MET A 1 111 ? -7.861 27.192 -13.666 1.00 97.69 111 MET A CA 1
ATOM 901 C C . MET A 1 111 ? -7.869 25.880 -12.871 1.00 97.69 111 MET A C 1
ATOM 903 O O . MET A 1 111 ? -8.265 25.888 -11.706 1.00 97.69 111 MET A O 1
ATOM 907 N N . LEU A 1 112 ? -7.373 24.778 -13.449 1.00 96.94 112 LEU A N 1
ATOM 908 C CA . LEU A 1 112 ? -7.282 23.483 -12.756 1.00 96.94 112 LEU A CA 1
ATOM 909 C C . LEU A 1 112 ? -6.369 23.545 -11.525 1.00 96.94 112 LEU A C 1
ATOM 911 O O . LEU A 1 112 ? -6.696 22.994 -10.474 1.00 96.94 112 LEU A O 1
ATOM 915 N N . MET A 1 113 ? -5.240 24.253 -11.621 1.00 97.75 113 MET A N 1
ATOM 916 C CA . MET A 1 113 ? -4.367 24.489 -10.465 1.00 97.75 113 MET A CA 1
ATOM 917 C C . MET A 1 113 ? -5.067 25.321 -9.378 1.00 97.75 113 MET A C 1
ATOM 919 O O . MET A 1 113 ? -4.880 25.059 -8.187 1.00 97.75 113 MET A O 1
ATOM 923 N N . GLY A 1 114 ? -5.898 26.289 -9.775 1.00 97.69 114 GLY A N 1
ATOM 924 C CA . GLY A 1 114 ? -6.771 27.040 -8.874 1.00 97.69 114 GLY A CA 1
ATOM 925 C C . GLY A 1 114 ? -7.761 26.135 -8.137 1.00 97.69 114 GLY A C 1
ATOM 926 O O . GLY A 1 114 ? -7.770 26.132 -6.903 1.00 97.69 114 GLY A O 1
ATOM 927 N N . GLU A 1 115 ? -8.513 25.305 -8.870 1.00 97.50 115 GLU A N 1
ATOM 928 C CA . GLU A 1 115 ? -9.462 24.337 -8.294 1.00 97.50 115 GLU A CA 1
ATOM 929 C C . GLU A 1 115 ? -8.751 23.358 -7.346 1.00 97.50 115 GLU A C 1
ATOM 931 O O . GLU A 1 115 ? -9.215 23.122 -6.228 1.00 97.50 115 GLU A O 1
ATOM 936 N N . LYS A 1 116 ? -7.577 22.842 -7.734 1.00 97.62 116 LYS A N 1
ATOM 937 C CA . LYS A 1 116 ? -6.758 21.987 -6.864 1.00 97.62 116 LYS A CA 1
ATOM 938 C C . LYS A 1 116 ? -6.450 22.674 -5.535 1.00 97.62 116 LYS A C 1
ATOM 940 O O . LYS A 1 116 ? -6.652 22.078 -4.478 1.00 97.62 116 LYS A O 1
ATOM 945 N N . SER A 1 117 ? -6.014 23.934 -5.571 1.00 98.25 117 SER A N 1
ATOM 946 C CA . SER A 1 117 ? -5.695 24.691 -4.354 1.00 98.25 117 SER A CA 1
ATOM 947 C C . SER A 1 117 ? -6.911 24.880 -3.431 1.00 98.25 117 SER A C 1
ATOM 949 O O . SER A 1 117 ? -6.781 24.851 -2.205 1.00 98.25 117 SER A O 1
ATOM 951 N N . GLU A 1 118 ? -8.110 25.045 -3.999 1.00 98.00 118 GLU A N 1
ATOM 952 C CA . GLU A 1 118 ? -9.371 25.128 -3.253 1.00 98.00 118 GLU A CA 1
ATOM 953 C C . GLU A 1 118 ? -9.718 23.802 -2.584 1.00 98.00 118 GLU A C 1
ATOM 955 O O . GLU A 1 118 ? -10.022 23.765 -1.388 1.00 98.00 118 GLU A O 1
ATOM 960 N N . ARG A 1 119 ? -9.610 22.702 -3.330 1.00 97.06 119 ARG A N 1
ATOM 961 C CA . ARG A 1 119 ? -9.868 21.349 -2.827 1.00 97.06 119 ARG A CA 1
ATOM 962 C C . ARG A 1 119 ? -8.852 20.916 -1.777 1.00 97.06 119 ARG A C 1
ATOM 964 O O . ARG A 1 119 ? -9.206 20.228 -0.819 1.00 97.06 119 ARG A O 1
ATOM 971 N N . GLU A 1 120 ? -7.602 21.351 -1.891 1.00 97.94 120 GLU A N 1
ATOM 972 C CA . GLU A 1 120 ? -6.589 21.141 -0.857 1.00 97.94 120 GLU A CA 1
ATOM 973 C C . GLU A 1 120 ? -6.917 21.907 0.431 1.00 97.94 120 GLU A C 1
ATOM 975 O O . GLU A 1 120 ? -6.795 21.337 1.518 1.00 97.94 120 GLU A O 1
ATOM 980 N N . ARG A 1 121 ? -7.402 23.153 0.334 1.00 98.25 121 ARG A N 1
ATOM 981 C CA . ARG A 1 121 ? -7.913 23.896 1.501 1.00 98.25 121 ARG A CA 1
ATOM 982 C C . ARG A 1 121 ? -9.104 23.184 2.141 1.00 98.25 121 ARG A C 1
ATOM 984 O O . ARG A 1 121 ? -9.085 22.953 3.349 1.00 98.25 121 ARG A O 1
ATOM 991 N N . ALA A 1 122 ? -10.079 22.755 1.339 1.00 97.25 122 ALA A N 1
ATOM 992 C CA . ALA A 1 122 ? -11.221 21.977 1.820 1.00 97.25 122 ALA A CA 1
ATOM 993 C C . ALA A 1 122 ? -10.777 20.671 2.503 1.00 97.25 122 ALA A C 1
ATOM 995 O O . ALA A 1 122 ? -11.292 20.319 3.563 1.00 97.25 122 ALA A O 1
ATOM 996 N N . ARG A 1 123 ? -9.757 19.987 1.964 1.00 97.50 123 ARG A N 1
ATOM 997 C CA . ARG A 1 123 ? -9.164 18.787 2.577 1.00 97.50 123 ARG A CA 1
ATOM 998 C C . ARG A 1 123 ? -8.624 19.070 3.977 1.00 97.50 123 ARG A C 1
ATOM 1000 O O . ARG A 1 123 ? -8.848 18.270 4.879 1.00 97.50 123 ARG A O 1
ATOM 1007 N N . LEU A 1 124 ? -7.912 20.184 4.162 1.00 98.12 124 LEU A N 1
ATOM 1008 C CA . LEU A 1 124 ? -7.363 20.574 5.466 1.00 98.12 124 LEU A CA 1
ATOM 1009 C C . LEU A 1 124 ? -8.473 20.898 6.475 1.00 98.12 124 LEU A C 1
ATOM 1011 O O . LEU A 1 124 ? -8.394 20.484 7.633 1.00 98.12 124 LEU A O 1
ATOM 1015 N N . GLU A 1 125 ? -9.527 21.591 6.045 1.00 97.88 125 GLU A N 1
ATOM 1016 C CA . GLU A 1 125 ? -10.689 21.874 6.895 1.00 97.88 125 GLU A CA 1
ATOM 1017 C C . GLU A 1 125 ? -11.443 20.601 7.292 1.00 97.88 125 GLU A C 1
ATOM 1019 O O . GLU A 1 125 ? -11.770 20.417 8.468 1.00 97.88 125 GLU A O 1
ATOM 1024 N N . LEU A 1 126 ? -11.685 19.704 6.334 1.00 95.69 126 LEU A N 1
ATOM 1025 C CA . LEU A 1 126 ? -12.313 18.406 6.580 1.00 95.69 126 LEU A CA 1
ATOM 1026 C C . LEU A 1 126 ? -11.450 17.535 7.496 1.00 95.69 126 LEU A C 1
ATOM 1028 O O . LEU A 1 126 ? -11.989 16.898 8.395 1.00 95.69 126 LEU A O 1
ATOM 1032 N N . ALA A 1 127 ? -10.123 17.568 7.353 1.00 97.31 127 ALA A N 1
ATOM 1033 C CA . ALA A 1 127 ? -9.210 16.882 8.265 1.00 97.31 127 ALA A CA 1
ATOM 1034 C C . ALA A 1 127 ? -9.305 17.439 9.694 1.00 97.31 127 ALA A C 1
ATOM 1036 O O . ALA A 1 127 ? -9.397 16.667 10.645 1.00 97.31 127 ALA A O 1
ATOM 1037 N N . LYS A 1 128 ? -9.365 18.769 9.862 1.00 98.12 128 LYS A N 1
ATOM 1038 C CA . LYS A 1 128 ? -9.571 19.400 11.177 1.00 98.12 128 LYS A CA 1
ATOM 1039 C C . LYS A 1 128 ? -10.899 18.971 11.807 1.00 98.12 128 LYS A C 1
ATOM 1041 O O . LYS A 1 128 ? -10.921 18.608 12.981 1.00 98.12 128 LYS A O 1
ATOM 1046 N N . LYS A 1 129 ? -11.991 18.988 11.036 1.00 97.06 129 LYS A N 1
ATOM 1047 C CA . LYS A 1 129 ? -13.306 18.505 11.491 1.00 97.06 129 LYS A CA 1
ATOM 1048 C C . LYS A 1 129 ? -13.280 17.007 11.809 1.00 97.06 129 LYS A C 1
ATOM 1050 O O . LYS A 1 129 ? -13.883 16.586 12.788 1.00 97.06 129 LYS A O 1
ATOM 1055 N N . GLY A 1 130 ? -12.528 16.217 11.044 1.00 94.25 130 GLY A N 1
ATOM 1056 C CA . GLY A 1 130 ? -12.287 14.801 11.314 1.00 94.25 130 GLY A CA 1
ATOM 1057 C C . GLY A 1 130 ? -11.586 14.580 12.656 1.00 94.25 130 GLY A C 1
ATOM 1058 O O . GLY A 1 130 ? -12.023 13.741 13.440 1.00 94.25 130 GLY A O 1
ATOM 1059 N N . SER A 1 131 ? -10.567 15.384 12.976 1.00 96.94 131 SER A N 1
ATOM 1060 C CA . SER A 1 131 ? -9.912 15.356 14.292 1.00 96.94 131 SER A CA 1
ATOM 1061 C C . SER A 1 131 ? -10.863 15.742 15.428 1.00 96.94 131 SER A C 1
ATOM 1063 O O . SER A 1 131 ? -10.851 15.094 16.468 1.00 96.94 131 SER A O 1
ATOM 1065 N N . GLN A 1 132 ? -11.721 16.750 15.229 1.00 97.69 132 GLN A N 1
ATOM 1066 C CA . GLN A 1 132 ? -12.751 17.128 16.211 1.00 97.69 132 GLN A CA 1
ATOM 1067 C C . GLN A 1 132 ? -13.766 16.001 16.434 1.00 97.69 132 GLN A C 1
ATOM 1069 O O . GLN A 1 132 ? -14.122 15.701 17.570 1.00 97.69 132 GLN A O 1
ATOM 1074 N N . MET A 1 133 ? -14.204 15.342 15.359 1.00 94.44 133 MET A N 1
ATOM 1075 C CA . MET A 1 133 ? -15.088 14.181 15.439 1.00 94.44 133 MET A CA 1
ATOM 1076 C C . MET A 1 133 ? -14.430 13.042 16.235 1.00 94.44 133 MET A C 1
ATOM 1078 O O . MET A 1 133 ? -15.084 12.422 17.069 1.00 94.44 133 MET A O 1
ATOM 1082 N N . ALA A 1 134 ? -13.136 12.783 16.009 1.00 93.69 134 ALA A N 1
ATOM 1083 C CA . ALA A 1 134 ? -12.376 11.781 16.756 1.00 93.69 134 ALA A CA 1
ATOM 1084 C C . ALA A 1 134 ? -12.229 12.144 18.244 1.00 93.69 134 ALA A C 1
ATOM 1086 O O . ALA A 1 134 ? -12.393 11.276 19.096 1.00 93.69 134 ALA A O 1
ATOM 1087 N N . GLU A 1 135 ? -11.987 13.418 18.566 1.00 96.88 135 GLU A N 1
ATOM 1088 C CA . GLU A 1 135 ? -11.931 13.912 19.948 1.00 96.88 135 GLU A CA 1
ATOM 1089 C C . GLU A 1 135 ? -13.271 13.717 20.676 1.00 96.88 135 GLU A C 1
ATOM 1091 O O . GLU A 1 135 ? -13.294 13.229 21.804 1.00 96.88 135 GLU A O 1
ATOM 1096 N N . LEU A 1 136 ? -14.396 14.048 20.030 1.00 95.31 136 LEU A N 1
ATOM 1097 C CA . LEU A 1 136 ? -15.731 13.844 20.606 1.00 95.31 136 LEU A CA 1
ATOM 1098 C C . LEU A 1 136 ? -16.030 12.362 20.852 1.00 95.31 136 LEU A C 1
ATOM 1100 O O . LEU A 1 136 ? -16.539 12.020 21.916 1.00 95.31 136 LEU A O 1
ATOM 1104 N N . LYS A 1 137 ? -15.673 11.481 19.907 1.00 90.62 137 LYS A N 1
ATOM 1105 C CA . LYS A 1 137 ? -15.791 10.025 20.095 1.00 90.62 137 LYS A CA 1
ATOM 1106 C C . LYS A 1 137 ? -14.952 9.540 21.277 1.00 90.62 137 LYS A C 1
ATOM 1108 O O . LYS A 1 137 ? -15.470 8.797 22.101 1.00 90.62 137 LYS A O 1
ATOM 1113 N N . GLY A 1 138 ? -13.712 10.017 21.400 1.00 93.31 138 GLY A N 1
ATOM 1114 C CA . GLY A 1 138 ? -12.841 9.697 22.533 1.00 93.31 138 GLY A CA 1
ATOM 1115 C C . GLY A 1 138 ? -13.445 10.111 23.876 1.00 93.31 138 GLY A C 1
ATOM 1116 O O . GLY A 1 138 ? -13.475 9.310 24.800 1.00 93.31 138 GLY A O 1
ATOM 1117 N N . LYS A 1 139 ? -14.027 11.314 23.970 1.00 95.88 139 LYS A N 1
ATOM 1118 C CA . LYS A 1 139 ? -14.719 11.769 25.192 1.00 95.88 139 LYS A CA 1
ATOM 1119 C C . LYS A 1 139 ? -15.932 10.905 25.545 1.00 95.88 139 LYS A C 1
ATOM 1121 O O . LYS A 1 139 ? -16.163 10.642 26.719 1.00 95.88 139 LYS A O 1
ATOM 1126 N N . ILE A 1 140 ? -16.700 10.451 24.549 1.00 92.38 140 ILE A N 1
ATOM 1127 C CA . ILE A 1 140 ? -17.827 9.527 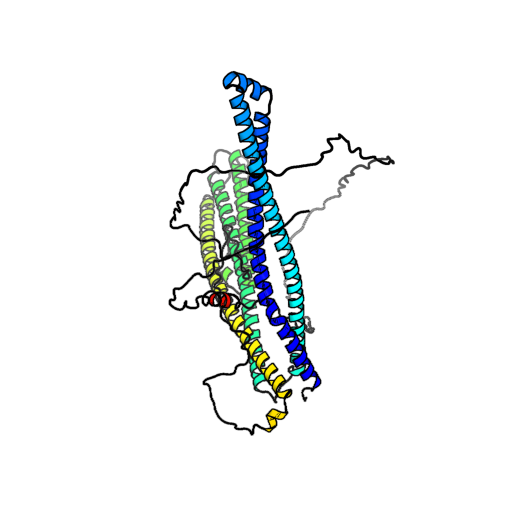24.773 1.00 92.38 140 ILE A CA 1
ATOM 1128 C C . ILE A 1 140 ? -17.315 8.178 25.290 1.00 92.38 140 ILE A C 1
ATOM 1130 O O . ILE A 1 140 ? -17.870 7.642 26.247 1.00 92.38 140 ILE A O 1
ATOM 1134 N N . GLU A 1 141 ? -16.249 7.644 24.692 1.00 90.75 141 GLU A N 1
ATOM 1135 C CA . GLU A 1 141 ? -15.616 6.401 25.145 1.00 90.75 141 GLU A CA 1
ATOM 1136 C C . GLU A 1 141 ? -15.092 6.532 26.583 1.00 90.75 141 GLU A C 1
ATOM 1138 O O . GLU A 1 141 ? -15.415 5.696 27.419 1.00 90.75 141 GLU A O 1
ATOM 1143 N N . GLU A 1 142 ? -14.366 7.604 26.911 1.00 94.31 142 GLU A N 1
ATOM 1144 C CA . GLU A 1 142 ? -13.878 7.879 28.272 1.00 94.31 142 GLU A CA 1
ATOM 1145 C C . GLU A 1 142 ? -15.024 8.004 29.285 1.00 94.31 142 GLU A C 1
ATOM 1147 O O . GLU A 1 142 ? -14.944 7.463 30.393 1.00 94.31 142 GLU A O 1
ATOM 1152 N N . LEU A 1 143 ? -16.113 8.679 28.902 1.00 94.81 143 LEU A N 1
ATOM 1153 C CA . LEU A 1 143 ? -17.314 8.799 29.723 1.00 94.81 143 LEU A CA 1
ATOM 1154 C C . LEU A 1 143 ? -17.933 7.423 29.999 1.00 94.81 143 LEU A C 1
ATOM 1156 O O . LEU A 1 143 ? -18.289 7.134 31.145 1.00 94.81 143 LEU A O 1
ATOM 1160 N N . TYR A 1 144 ? -18.040 6.579 28.971 1.00 92.56 144 TYR A N 1
ATOM 1161 C CA . TYR A 1 144 ? -18.573 5.223 29.082 1.00 92.56 144 TYR A CA 1
ATOM 1162 C C . TYR A 1 144 ? -17.669 4.307 29.895 1.00 92.56 144 TYR A C 1
ATOM 1164 O O . TYR A 1 144 ? -18.164 3.649 30.803 1.00 92.56 144 TYR A O 1
ATOM 1172 N N . GLU A 1 145 ? -16.361 4.299 29.665 1.00 90.94 145 GLU A N 1
ATOM 1173 C CA . GLU A 1 145 ? -15.427 3.532 30.494 1.00 90.94 145 GLU A CA 1
ATOM 1174 C C . GLU A 1 145 ? -15.504 3.995 31.956 1.00 90.94 145 GLU A C 1
ATOM 1176 O O . GLU A 1 145 ? -15.597 3.187 32.876 1.00 90.94 145 GLU A O 1
ATOM 1181 N N . GLY A 1 146 ? -15.606 5.301 32.210 1.00 92.25 146 GLY A N 1
ATOM 1182 C CA . GLY A 1 146 ? -15.812 5.827 33.560 1.00 92.25 146 GLY A CA 1
ATOM 1183 C C . GLY A 1 146 ? -17.171 5.492 34.198 1.00 92.25 146 GLY A C 1
ATOM 1184 O O . GLY A 1 146 ? -17.346 5.740 35.393 1.00 92.25 146 GLY A O 1
ATOM 1185 N N . LEU A 1 147 ? -18.149 5.000 33.433 1.00 92.69 147 LEU A N 1
ATOM 1186 C CA . LEU A 1 147 ? -19.488 4.621 33.905 1.00 92.69 147 LEU A CA 1
ATOM 1187 C C . LEU A 1 147 ? -19.673 3.103 34.012 1.00 92.69 147 LEU A C 1
ATOM 1189 O O . LEU A 1 147 ? -20.312 2.642 34.955 1.00 92.69 147 LEU A O 1
ATOM 1193 N N . PHE A 1 148 ? -19.095 2.355 33.075 1.00 93.56 148 PHE A N 1
ATOM 1194 C CA . PHE A 1 148 ? -19.316 0.925 32.861 1.00 93.56 148 PHE A CA 1
ATOM 1195 C C . PHE A 1 148 ? -18.054 0.069 33.107 1.00 93.56 148 PHE A C 1
ATOM 1197 O O . PHE A 1 148 ? -18.080 -1.127 32.868 1.00 93.56 148 PHE A O 1
ATOM 1204 N N . SER A 1 149 ? -16.946 0.623 33.622 1.00 88.75 149 SER A N 1
ATOM 1205 C CA . SER A 1 149 ? -15.701 -0.135 33.915 1.00 88.75 149 SER A CA 1
ATOM 1206 C C . SER A 1 149 ? -15.785 -1.138 35.078 1.00 88.75 149 SER A C 1
ATOM 1208 O O . SER A 1 149 ? -14.774 -1.724 35.473 1.00 88.75 149 SER A O 1
ATOM 1210 N N . GLY A 1 150 ? -16.964 -1.350 35.653 1.00 89.50 150 GLY A N 1
ATOM 1211 C CA . GLY A 1 150 ? -17.184 -2.302 36.735 1.00 89.50 150 GLY A CA 1
ATOM 1212 C C . GLY A 1 150 ? -18.445 -3.123 36.498 1.00 89.50 150 GLY A C 1
ATOM 1213 O O . GLY A 1 150 ? -19.179 -2.834 35.560 1.00 89.50 150 GLY A O 1
ATOM 1214 N N . PRO A 1 151 ? -18.723 -4.111 37.366 1.00 89.19 151 PRO A N 1
ATOM 1215 C CA . PRO A 1 151 ? -19.926 -4.921 37.248 1.00 89.19 151 PRO A CA 1
ATOM 1216 C C . PRO A 1 151 ? -21.168 -4.031 37.210 1.00 89.19 151 PRO A C 1
ATOM 1218 O O . PRO A 1 151 ? -21.350 -3.186 38.099 1.00 89.19 151 PRO A O 1
ATOM 1221 N N . THR A 1 152 ? -22.024 -4.241 36.216 1.00 91.31 152 THR A N 1
ATOM 1222 C CA . THR A 1 152 ? -23.274 -3.495 36.010 1.00 91.31 152 THR A CA 1
ATOM 1223 C C . THR A 1 152 ? -24.470 -4.404 36.327 1.00 91.31 152 THR A C 1
ATOM 1225 O O . THR A 1 152 ? -25.223 -4.787 35.435 1.00 91.31 152 THR A O 1
ATOM 1228 N N . PRO A 1 153 ? -24.694 -4.790 37.606 1.00 89.94 153 PRO A N 1
ATOM 1229 C CA . PRO A 1 153 ? -25.703 -5.795 37.962 1.00 89.94 153 PRO A CA 1
ATOM 1230 C C . PRO A 1 153 ? -27.133 -5.377 37.594 1.00 89.94 153 PRO A C 1
ATOM 1232 O O . PRO A 1 153 ? -27.971 -6.240 37.344 1.00 89.94 153 PRO A O 1
ATOM 1235 N N . ASP A 1 154 ? -27.393 -4.069 37.525 1.00 91.75 154 ASP A N 1
ATOM 1236 C CA . ASP A 1 154 ? -28.683 -3.505 37.118 1.00 91.75 154 ASP A CA 1
ATOM 1237 C C . ASP A 1 154 ? -28.915 -3.602 35.594 1.00 91.75 154 ASP A C 1
ATOM 1239 O O . ASP A 1 154 ? -30.047 -3.465 35.134 1.00 91.75 154 ASP A O 1
ATOM 1243 N N . PHE A 1 155 ? -27.866 -3.885 34.809 1.00 94.38 155 PHE A N 1
ATOM 1244 C CA . PHE A 1 155 ? -27.881 -3.930 33.343 1.00 94.38 155 PHE A CA 1
ATOM 1245 C C . PHE A 1 155 ? -27.234 -5.224 32.804 1.00 94.38 155 PHE A C 1
ATOM 1247 O O . PHE A 1 155 ? -26.223 -5.183 32.101 1.00 94.38 155 PHE A O 1
ATOM 1254 N N . PRO A 1 156 ? -27.825 -6.411 33.053 1.00 94.75 156 PRO A N 1
ATOM 1255 C CA . PRO A 1 156 ? -27.247 -7.703 32.652 1.00 94.75 156 PRO A CA 1
ATOM 1256 C C . PRO A 1 156 ? -27.131 -7.900 31.129 1.00 94.75 156 PRO A C 1
ATOM 1258 O O . PRO A 1 156 ? -26.504 -8.847 30.652 1.00 94.75 156 PRO A O 1
ATOM 1261 N N . GLU A 1 157 ? -27.801 -7.070 30.337 1.00 95.75 157 GLU A N 1
ATOM 1262 C CA . GLU A 1 157 ? -27.648 -7.016 28.883 1.00 95.75 157 GLU A CA 1
ATOM 1263 C C . GLU A 1 157 ? -26.361 -6.320 28.435 1.00 95.75 157 GLU A C 1
ATOM 1265 O O . GLU A 1 157 ? -25.730 -6.802 27.494 1.00 95.75 157 GLU A O 1
ATOM 1270 N N . GLU A 1 158 ? -25.937 -5.267 29.136 1.00 95.44 158 GLU A N 1
ATOM 1271 C CA . GLU A 1 158 ? -24.686 -4.554 28.869 1.00 95.44 158 GLU A CA 1
ATOM 1272 C C . GLU A 1 158 ? -23.489 -5.449 29.194 1.00 95.44 158 GLU A C 1
ATOM 1274 O O . GLU A 1 158 ? -22.648 -5.670 28.325 1.00 95.44 158 GLU A O 1
ATOM 1279 N N . GLU A 1 159 ? -23.498 -6.101 30.359 1.00 95.44 159 GLU A N 1
ATOM 1280 C CA . GLU A 1 159 ? -22.460 -7.055 30.771 1.00 95.44 159 GLU A CA 1
ATOM 1281 C C . GLU A 1 159 ? -22.310 -8.221 29.765 1.00 95.44 159 GLU A C 1
ATOM 1283 O O . GLU A 1 159 ? -21.201 -8.625 29.400 1.00 95.44 159 GLU A O 1
ATOM 1288 N N . ARG A 1 160 ? -23.430 -8.760 29.249 1.00 96.06 160 ARG A N 1
ATOM 1289 C CA . ARG A 1 160 ? -23.402 -9.813 28.212 1.00 96.06 160 ARG A CA 1
ATOM 1290 C C . ARG A 1 160 ? -22.782 -9.312 26.909 1.00 96.06 160 ARG A C 1
ATOM 1292 O O . ARG A 1 160 ? -21.989 -10.040 26.305 1.00 96.06 160 ARG A O 1
ATOM 1299 N N . ALA A 1 161 ? -23.144 -8.107 26.472 1.00 95.44 161 ALA A N 1
ATOM 1300 C CA . ALA A 1 161 ? -22.587 -7.503 25.267 1.00 95.44 161 ALA A CA 1
ATOM 1301 C C . ALA A 1 161 ? -21.091 -7.198 25.430 1.00 95.44 161 ALA A C 1
ATOM 1303 O O . ALA A 1 161 ? -20.307 -7.478 24.521 1.00 95.44 161 ALA A O 1
ATOM 1304 N N . GLU A 1 162 ? -20.673 -6.713 26.600 1.00 94.62 162 GLU A N 1
ATOM 1305 C CA . GLU A 1 162 ? -19.275 -6.421 26.907 1.00 94.62 162 GLU A CA 1
ATOM 1306 C C . GLU A 1 162 ? -18.422 -7.700 26.917 1.00 94.62 162 GLU A C 1
ATOM 1308 O O . GLU A 1 162 ? -17.360 -7.756 26.290 1.00 94.62 162 GLU A O 1
ATOM 1313 N N . SER A 1 163 ? -18.920 -8.768 27.549 1.00 95.19 163 SER A N 1
ATOM 1314 C CA . SER A 1 163 ? -18.270 -10.083 27.545 1.00 95.19 163 SER A CA 1
ATOM 1315 C C . SER A 1 163 ? -18.113 -10.639 26.124 1.00 95.19 163 SER A C 1
ATOM 1317 O O . SER A 1 163 ? -17.029 -11.096 25.742 1.00 95.19 163 SER A O 1
ATOM 1319 N N . HIS A 1 164 ? -19.168 -10.544 25.305 1.00 97.19 164 HIS A N 1
ATOM 1320 C CA . HIS A 1 164 ? -19.128 -10.953 23.902 1.00 97.19 164 HIS A CA 1
ATOM 1321 C C . HIS A 1 164 ? -18.120 -10.123 23.091 1.00 97.19 164 HIS A C 1
ATOM 1323 O O . HIS A 1 164 ? -17.297 -10.692 22.368 1.00 97.19 164 HIS A O 1
ATOM 1329 N N . PHE A 1 165 ? -18.125 -8.795 23.247 1.00 94.94 165 PHE A N 1
ATOM 1330 C CA . PHE A 1 165 ? -17.159 -7.898 22.614 1.00 94.94 165 PHE A CA 1
ATOM 1331 C C . PHE A 1 165 ? -15.713 -8.282 22.973 1.00 94.94 165 PHE A C 1
ATOM 1333 O O . PHE A 1 165 ? -14.914 -8.534 22.066 1.00 94.94 165 PHE A O 1
ATOM 1340 N N . LYS A 1 166 ? -15.398 -8.442 24.267 1.00 94.81 166 LYS A N 1
ATOM 1341 C CA . LYS A 1 166 ? -14.064 -8.847 24.759 1.00 94.81 166 LYS A CA 1
ATOM 1342 C C . LYS A 1 166 ? -13.621 -10.206 24.202 1.00 94.81 166 LYS A C 1
ATOM 1344 O O . LYS A 1 166 ? -12.448 -10.392 23.858 1.00 94.81 166 LYS A O 1
ATOM 1349 N N . ALA A 1 167 ? -14.545 -11.162 24.077 1.00 97.25 167 ALA A N 1
ATOM 1350 C CA . ALA A 1 167 ? -14.259 -12.473 23.495 1.00 97.25 167 ALA A CA 1
ATOM 1351 C C . ALA A 1 167 ? -13.891 -12.376 22.002 1.00 97.25 167 ALA A C 1
ATOM 1353 O O . ALA A 1 167 ? -12.875 -12.939 21.576 1.00 97.25 167 ALA A O 1
ATOM 1354 N N . VAL A 1 168 ? -14.674 -11.626 21.215 1.00 96.31 168 VAL A N 1
ATOM 1355 C CA . VAL A 1 168 ? -14.411 -11.395 19.782 1.00 96.31 168 VAL A CA 1
ATOM 1356 C C . VAL A 1 168 ? -13.108 -10.619 19.579 1.00 96.31 168 VAL A C 1
ATOM 1358 O O . VAL A 1 168 ? -12.311 -10.982 18.713 1.00 96.31 168 VAL A O 1
ATOM 1361 N N . GLU A 1 169 ? -12.847 -9.601 20.399 1.00 94.31 169 GLU A N 1
ATOM 1362 C CA . GLU A 1 169 ? -11.616 -8.806 20.363 1.00 94.31 169 GLU A CA 1
ATOM 1363 C C . GLU A 1 169 ? -10.374 -9.668 20.626 1.00 94.31 169 GLU A C 1
ATOM 1365 O O . GLU A 1 169 ? -9.410 -9.654 19.852 1.00 94.31 169 GLU A O 1
ATOM 1370 N N . THR A 1 170 ? -10.427 -10.507 21.663 1.00 96.19 170 THR A N 1
ATOM 1371 C CA . THR A 1 170 ? -9.353 -11.458 21.978 1.00 96.19 170 THR A CA 1
ATOM 1372 C C . THR A 1 170 ? -9.099 -12.412 20.806 1.00 96.19 170 THR A C 1
ATOM 1374 O O . THR A 1 170 ? -7.945 -12.658 20.429 1.00 96.19 170 THR A O 1
ATOM 1377 N N . GLN A 1 171 ? -10.163 -12.933 20.183 1.00 97.44 171 GLN A N 1
ATOM 1378 C CA . GLN A 1 171 ? -10.053 -13.821 19.023 1.00 97.44 171 GLN A CA 1
ATOM 1379 C C . GLN A 1 171 ? -9.463 -13.104 17.799 1.00 97.44 171 GLN A C 1
ATOM 1381 O O . GLN A 1 171 ? -8.604 -13.670 17.111 1.00 97.44 171 GLN A O 1
ATOM 1386 N N . TYR A 1 172 ? -9.881 -11.864 17.543 1.00 96.19 172 TYR A N 1
ATOM 1387 C CA . TYR A 1 172 ? -9.347 -11.021 16.475 1.00 96.19 172 TYR A CA 1
ATOM 1388 C C . TYR A 1 172 ? -7.840 -10.801 16.647 1.00 96.19 172 TYR A C 1
ATOM 1390 O O . TYR A 1 172 ? -7.066 -11.141 15.750 1.00 96.19 172 TYR A O 1
ATOM 1398 N N . HIS A 1 173 ? -7.394 -10.333 17.818 1.00 93.38 173 HIS A N 1
ATOM 1399 C CA . HIS A 1 173 ? -5.974 -10.073 18.079 1.00 93.38 173 HIS A CA 1
ATOM 1400 C C . HIS A 1 173 ? -5.108 -11.328 17.988 1.00 93.38 173 HIS A C 1
ATOM 1402 O O . HIS A 1 173 ? -4.003 -11.293 17.431 1.00 93.38 173 HIS A O 1
ATOM 1408 N N . ARG A 1 174 ? -5.615 -12.459 18.487 1.00 97.19 174 ARG A N 1
ATOM 1409 C CA . ARG A 1 174 ? -4.934 -13.748 18.360 1.00 97.19 174 ARG A CA 1
ATOM 1410 C C . ARG A 1 174 ? -4.762 -14.140 16.890 1.00 97.19 174 ARG A C 1
ATOM 1412 O O . ARG A 1 174 ? -3.654 -14.482 16.480 1.00 97.19 174 ARG A O 1
ATOM 1419 N N . THR A 1 175 ? -5.825 -14.048 16.093 1.00 95.75 175 THR A N 1
ATOM 1420 C CA . THR A 1 175 ? -5.802 -14.398 14.660 1.00 95.75 175 THR A CA 1
ATOM 1421 C C . THR A 1 175 ? -4.895 -13.455 13.867 1.00 95.75 175 THR A C 1
ATOM 1423 O O . THR A 1 175 ? -4.080 -13.914 13.069 1.00 95.75 175 THR A O 1
ATOM 1426 N N . GLN A 1 176 ? -4.943 -12.152 14.154 1.00 94.25 176 GLN A N 1
ATOM 1427 C CA . GLN A 1 176 ? -4.049 -11.160 13.554 1.00 94.25 176 GLN A CA 1
ATOM 1428 C C . GLN A 1 176 ? -2.575 -11.451 13.873 1.00 94.25 176 GLN A C 1
ATOM 1430 O O . GLN A 1 176 ? -1.709 -11.340 13.005 1.00 94.25 176 GLN A O 1
ATOM 1435 N N . THR A 1 177 ? -2.275 -11.862 15.107 1.00 94.38 177 THR A N 1
ATOM 1436 C CA . THR A 1 177 ? -0.913 -12.242 15.507 1.00 94.38 177 THR A CA 1
ATOM 1437 C C . THR A 1 177 ? -0.418 -13.456 14.719 1.00 94.38 177 THR A C 1
ATOM 1439 O O . THR A 1 177 ? 0.731 -13.462 14.273 1.00 94.38 177 THR A O 1
ATOM 1442 N N . TYR A 1 178 ? -1.270 -14.466 14.498 1.00 96.25 178 TYR A N 1
ATOM 1443 C CA . TYR A 1 178 ? -0.926 -15.607 13.642 1.00 96.25 178 TYR A CA 1
ATOM 1444 C C . TYR A 1 178 ? -0.686 -15.182 12.195 1.00 96.25 178 TYR A C 1
ATOM 1446 O O . TYR A 1 178 ? 0.342 -15.550 11.626 1.00 96.25 178 TYR A O 1
ATOM 1454 N N . LEU A 1 179 ? -1.566 -14.354 11.625 1.00 95.44 179 LEU A N 1
ATOM 1455 C CA . LEU A 1 179 ? -1.396 -13.822 10.273 1.00 95.44 179 LEU A CA 1
ATOM 1456 C C . LEU A 1 179 ? -0.035 -13.127 10.109 1.00 95.44 179 LEU A C 1
ATOM 1458 O O . LEU A 1 179 ? 0.692 -13.410 9.156 1.00 95.44 179 LEU A O 1
ATOM 1462 N N . ASN A 1 180 ? 0.347 -12.276 11.066 1.00 93.25 180 ASN A N 1
ATOM 1463 C CA . ASN A 1 180 ? 1.629 -11.571 11.042 1.00 93.25 180 ASN A CA 1
ATOM 1464 C C . ASN A 1 180 ? 2.820 -12.546 11.080 1.00 93.25 180 ASN A C 1
ATOM 1466 O O . ASN A 1 180 ? 3.736 -12.430 10.266 1.00 93.25 180 ASN A O 1
ATOM 1470 N N . LYS A 1 181 ? 2.786 -13.546 11.973 1.00 95.62 181 LYS A N 1
ATOM 1471 C CA . LYS A 1 181 ? 3.830 -14.584 12.067 1.00 95.62 181 LYS A CA 1
ATOM 1472 C C . LYS A 1 181 ? 3.974 -15.381 10.767 1.00 95.62 181 LYS A C 1
ATOM 1474 O O . LYS A 1 181 ? 5.090 -15.570 10.282 1.00 95.62 181 LYS A O 1
ATOM 1479 N N . HIS A 1 182 ? 2.859 -15.809 10.173 1.00 96.31 182 HIS A N 1
ATOM 1480 C CA . HIS A 1 182 ? 2.866 -16.550 8.909 1.00 96.31 182 HIS A CA 1
ATOM 1481 C C . HIS A 1 182 ? 3.334 -15.691 7.726 1.00 96.31 182 HIS A C 1
ATOM 1483 O O . HIS A 1 182 ? 4.088 -16.179 6.885 1.00 96.31 182 HIS A O 1
ATOM 1489 N N . SER A 1 183 ? 2.967 -14.409 7.692 1.00 95.25 183 SER A N 1
ATOM 1490 C CA . SER A 1 183 ? 3.448 -13.433 6.705 1.00 95.25 183 SER A CA 1
ATOM 1491 C C . SER A 1 183 ? 4.976 -13.237 6.758 1.00 95.25 183 SER A C 1
ATOM 1493 O O . SER A 1 183 ? 5.669 -13.239 5.731 1.00 95.25 183 SER A O 1
ATOM 1495 N N . THR A 1 184 ? 5.549 -13.147 7.961 1.00 95.06 184 THR A N 1
ATOM 1496 C CA . THR A 1 184 ? 7.010 -13.113 8.121 1.00 95.06 184 THR A CA 1
ATOM 1497 C C . THR A 1 184 ? 7.651 -14.421 7.653 1.00 95.06 184 THR A C 1
ATOM 1499 O O . THR A 1 184 ? 8.626 -14.386 6.899 1.00 95.06 184 THR A O 1
ATOM 1502 N N . ALA A 1 185 ? 7.080 -15.570 8.030 1.00 96.81 185 ALA A N 1
ATOM 1503 C CA . ALA A 1 185 ? 7.595 -16.877 7.630 1.00 96.81 185 ALA A CA 1
ATOM 1504 C C . ALA A 1 185 ? 7.601 -17.063 6.103 1.00 96.81 185 ALA A C 1
ATOM 1506 O O . ALA A 1 185 ? 8.634 -17.436 5.552 1.00 96.81 185 ALA A O 1
ATOM 1507 N N . ILE A 1 186 ? 6.515 -16.735 5.388 1.00 97.25 186 ILE A N 1
ATOM 1508 C CA . ILE A 1 186 ? 6.489 -16.866 3.918 1.00 97.25 186 ILE A CA 1
ATOM 1509 C C . ILE A 1 186 ? 7.537 -15.969 3.249 1.00 97.25 186 ILE A C 1
ATOM 1511 O O . ILE A 1 186 ? 8.200 -16.395 2.306 1.00 97.25 186 ILE A O 1
ATOM 1515 N N . THR A 1 187 ? 7.762 -14.761 3.776 1.00 96.06 187 THR A N 1
ATOM 1516 C CA . THR A 1 187 ? 8.788 -13.845 3.258 1.00 96.06 187 THR A CA 1
ATOM 1517 C C . THR A 1 187 ? 10.188 -14.452 3.392 1.00 96.06 187 THR A C 1
ATOM 1519 O O . THR A 1 187 ? 11.001 -14.357 2.468 1.00 96.06 187 THR A O 1
ATOM 1522 N N . LEU A 1 188 ? 10.475 -15.105 4.523 1.00 97.25 188 LEU A N 1
ATOM 1523 C CA . LEU A 1 188 ? 11.733 -15.821 4.750 1.00 97.25 188 LEU A CA 1
ATOM 1524 C C . LEU A 1 188 ? 11.873 -17.041 3.828 1.00 97.25 188 LEU A C 1
ATOM 1526 O O . LEU A 1 188 ? 12.938 -17.224 3.238 1.00 97.25 188 LEU A O 1
ATOM 1530 N N . LEU A 1 189 ? 10.804 -17.819 3.627 1.00 97.75 189 LEU A N 1
ATOM 1531 C CA . LEU A 1 189 ? 10.808 -18.975 2.721 1.00 97.75 189 LEU A CA 1
ATOM 1532 C C . LEU A 1 189 ? 11.032 -18.563 1.257 1.00 97.75 189 LEU A C 1
ATOM 1534 O O . LEU A 1 189 ? 11.833 -19.187 0.565 1.00 97.75 189 LEU A O 1
ATOM 1538 N N . VAL A 1 190 ? 10.415 -17.473 0.790 1.00 97.88 190 VAL A N 1
ATOM 1539 C CA . VAL A 1 190 ? 10.647 -16.931 -0.563 1.00 97.88 190 VAL A CA 1
ATOM 1540 C C . VAL A 1 190 ? 12.095 -16.458 -0.729 1.00 97.88 190 VAL A C 1
ATOM 1542 O O . VAL A 1 190 ? 12.724 -16.717 -1.758 1.00 97.88 190 VAL A O 1
ATOM 1545 N N . LYS A 1 191 ? 12.674 -15.807 0.290 1.00 97.12 191 LYS A N 1
ATOM 1546 C CA . LYS A 1 191 ? 14.105 -15.453 0.286 1.00 97.12 191 LYS A CA 1
ATOM 1547 C C . LYS A 1 191 ? 14.996 -16.697 0.254 1.00 97.12 191 LYS A C 1
ATOM 1549 O O . LYS A 1 191 ? 15.990 -16.706 -0.476 1.00 97.12 191 LYS A O 1
ATOM 1554 N N . ALA A 1 192 ? 14.639 -17.747 0.993 1.00 98.00 192 ALA A N 1
ATOM 1555 C CA . ALA A 1 192 ? 15.352 -19.019 0.959 1.00 98.00 192 ALA A CA 1
ATOM 1556 C C . ALA A 1 192 ? 15.280 -19.659 -0.437 1.00 98.00 192 ALA A C 1
ATOM 1558 O O . ALA A 1 192 ? 16.312 -20.080 -0.952 1.00 98.00 192 ALA A O 1
ATOM 1559 N N . GLU A 1 193 ? 14.118 -19.638 -1.102 1.00 98.06 193 GLU A N 1
ATOM 1560 C CA . GLU A 1 193 ? 13.952 -20.160 -2.468 1.00 98.06 193 GLU A CA 1
ATOM 1561 C C . GLU A 1 193 ? 14.874 -19.438 -3.460 1.00 98.06 193 GLU A C 1
ATOM 1563 O O . GLU A 1 193 ? 15.614 -20.086 -4.210 1.00 98.06 193 GLU A O 1
ATOM 1568 N N . LYS A 1 194 ? 14.894 -18.097 -3.427 1.00 97.88 194 LYS A N 1
ATOM 1569 C CA . LYS A 1 194 ? 15.809 -17.290 -4.254 1.00 97.88 194 LYS A CA 1
ATOM 1570 C C . LYS A 1 194 ? 17.274 -17.639 -3.959 1.00 97.88 194 LYS A C 1
ATOM 1572 O O . LYS A 1 194 ? 18.071 -17.788 -4.882 1.00 97.88 194 LYS A O 1
ATOM 1577 N N . THR A 1 195 ? 17.619 -17.842 -2.689 1.00 97.06 195 THR A N 1
ATOM 1578 C CA . THR A 1 195 ? 18.982 -18.211 -2.273 1.00 97.06 195 THR A CA 1
ATOM 1579 C C . THR A 1 195 ? 19.377 -19.613 -2.766 1.00 97.06 195 THR A C 1
ATOM 1581 O O . THR A 1 195 ? 20.497 -19.792 -3.248 1.00 97.06 195 THR A O 1
ATOM 1584 N N . ILE A 1 196 ? 18.460 -20.591 -2.752 1.00 98.00 196 ILE A N 1
ATOM 1585 C CA . ILE A 1 196 ? 18.678 -21.931 -3.332 1.00 98.00 196 ILE A CA 1
ATOM 1586 C C . ILE A 1 196 ? 18.876 -21.845 -4.853 1.00 98.00 196 ILE A C 1
ATOM 1588 O O . ILE A 1 196 ? 19.729 -22.547 -5.401 1.00 98.00 196 ILE A O 1
ATOM 1592 N N . CYS A 1 197 ? 18.150 -20.962 -5.548 1.00 97.88 197 CYS A N 1
ATOM 1593 C CA . CYS A 1 197 ? 18.365 -20.720 -6.980 1.00 97.88 197 CYS A CA 1
ATOM 1594 C C . CYS A 1 197 ? 19.779 -20.191 -7.258 1.00 97.88 197 CYS A C 1
ATOM 1596 O O . CYS A 1 197 ? 20.461 -20.703 -8.147 1.00 97.88 197 CYS A O 1
ATOM 1598 N N . THR A 1 198 ? 20.247 -19.221 -6.468 1.00 97.12 198 THR A N 1
ATOM 1599 C CA . THR A 1 198 ? 21.622 -18.709 -6.564 1.00 97.12 198 THR A CA 1
ATOM 1600 C C . THR A 1 198 ? 22.648 -19.811 -6.303 1.00 97.12 198 THR A C 1
ATOM 1602 O O . THR A 1 198 ? 23.566 -19.974 -7.104 1.00 97.12 198 THR A O 1
ATOM 1605 N N . CYS A 1 199 ? 22.460 -20.618 -5.251 1.00 97.75 199 CYS A N 1
ATOM 1606 C CA . CYS A 1 199 ? 23.307 -21.781 -4.964 1.00 97.75 199 CYS A CA 1
ATOM 1607 C C . CYS A 1 199 ? 23.364 -22.746 -6.160 1.00 97.75 199 CYS A C 1
ATOM 1609 O O . CYS A 1 199 ? 24.444 -23.118 -6.612 1.00 97.75 199 CYS A O 1
ATOM 1611 N N . THR A 1 200 ? 22.208 -23.066 -6.748 1.00 98.19 200 THR A N 1
ATOM 1612 C CA . THR A 1 200 ? 22.107 -23.936 -7.931 1.00 98.19 200 THR A CA 1
ATOM 1613 C C . THR A 1 200 ? 22.912 -23.381 -9.109 1.00 98.19 200 THR A C 1
ATOM 1615 O O . THR A 1 200 ? 23.626 -24.131 -9.771 1.00 98.19 200 THR A O 1
ATOM 1618 N N . ASN A 1 201 ? 22.844 -22.071 -9.364 1.00 98.00 201 ASN A N 1
ATOM 1619 C CA . ASN A 1 201 ? 23.626 -21.434 -10.427 1.00 98.00 201 ASN A CA 1
ATOM 1620 C C . ASN A 1 201 ? 25.133 -21.494 -10.142 1.00 98.00 201 ASN A C 1
ATOM 1622 O O . ASN A 1 201 ? 25.902 -21.798 -11.049 1.00 98.00 201 ASN A O 1
ATOM 1626 N N . LYS A 1 202 ? 25.556 -21.300 -8.886 1.00 97.50 202 LYS A N 1
ATOM 1627 C CA . LYS A 1 202 ? 26.966 -21.430 -8.485 1.00 97.50 202 LYS A CA 1
ATOM 1628 C C . LYS A 1 202 ? 27.496 -22.855 -8.617 1.00 97.50 202 LYS A C 1
ATOM 1630 O O . LYS A 1 202 ? 28.594 -23.047 -9.130 1.00 97.50 202 LYS A O 1
ATOM 1635 N N . VAL A 1 203 ? 26.705 -23.866 -8.267 1.00 97.56 203 VAL A N 1
ATOM 1636 C CA . VAL A 1 203 ? 27.090 -25.269 -8.493 1.00 97.56 203 VAL A CA 1
ATOM 1637 C C . VAL A 1 203 ? 27.147 -25.595 -9.995 1.00 97.56 203 VAL A C 1
ATOM 1639 O O . VAL A 1 203 ? 28.052 -26.307 -10.422 1.00 97.56 203 VAL A O 1
ATOM 1642 N N . LYS A 1 204 ? 26.258 -25.027 -10.827 1.00 97.94 204 LYS A N 1
ATOM 1643 C CA . LYS A 1 204 ? 26.331 -25.157 -12.298 1.00 97.94 204 LYS A CA 1
ATOM 1644 C C . LYS A 1 204 ? 27.577 -24.493 -12.889 1.00 97.94 204 LYS A C 1
ATOM 1646 O O . LYS A 1 204 ? 28.221 -25.099 -13.739 1.00 97.94 204 LYS A O 1
ATOM 1651 N N . GLU A 1 205 ? 27.934 -23.290 -12.440 1.00 97.12 205 GLU A N 1
ATOM 1652 C CA . GLU A 1 205 ? 29.184 -22.618 -12.832 1.00 97.12 205 GLU A CA 1
ATOM 1653 C C . GLU A 1 205 ? 30.396 -23.497 -12.494 1.00 97.12 205 GLU A C 1
ATOM 1655 O O . GLU A 1 205 ? 31.218 -23.771 -13.367 1.00 97.12 205 GLU A O 1
ATOM 1660 N N . ALA A 1 206 ? 30.452 -24.027 -11.265 1.00 95.69 206 ALA A N 1
ATOM 1661 C CA . ALA A 1 206 ? 31.506 -24.951 -10.854 1.00 95.69 206 ALA A CA 1
ATOM 1662 C C . ALA A 1 206 ? 31.529 -26.220 -11.720 1.00 95.69 206 ALA A C 1
ATOM 1664 O O . ALA A 1 206 ? 32.601 -26.688 -12.100 1.00 95.69 206 ALA A O 1
ATOM 1665 N N . ARG A 1 207 ? 30.361 -26.767 -12.080 1.00 96.12 207 ARG A N 1
ATOM 1666 C CA . ARG A 1 207 ? 30.235 -27.947 -12.949 1.00 96.12 207 ARG A CA 1
ATOM 1667 C C . ARG A 1 207 ? 30.753 -27.698 -14.364 1.00 96.12 207 ARG A C 1
ATOM 1669 O O . ARG A 1 207 ? 31.412 -28.579 -14.916 1.00 96.12 207 ARG A O 1
ATOM 1676 N N . ILE A 1 208 ? 30.472 -26.524 -14.931 1.00 95.81 208 ILE A N 1
ATOM 1677 C CA . ILE A 1 208 ? 30.968 -26.110 -16.252 1.00 95.81 208 ILE A CA 1
ATOM 1678 C C . ILE A 1 208 ? 32.485 -25.922 -16.207 1.00 95.81 208 ILE A C 1
ATOM 1680 O O . ILE A 1 208 ? 33.174 -26.471 -17.060 1.00 95.81 208 ILE A O 1
ATOM 1684 N N . ALA A 1 209 ? 33.003 -25.216 -15.199 1.00 93.31 209 ALA A N 1
ATOM 1685 C CA . ALA A 1 209 ? 34.443 -25.029 -15.019 1.00 93.31 209 ALA A CA 1
ATOM 1686 C C . ALA A 1 209 ? 35.167 -26.378 -14.869 1.00 93.31 209 ALA A C 1
ATOM 1688 O O . ALA A 1 209 ? 36.150 -26.635 -15.553 1.00 93.31 209 ALA A O 1
ATOM 1689 N N . THR A 1 210 ? 34.597 -27.300 -14.081 1.00 91.81 210 THR A N 1
ATOM 1690 C CA . THR A 1 210 ? 35.106 -28.678 -13.930 1.00 91.81 210 THR A CA 1
ATOM 1691 C C . THR A 1 210 ? 35.190 -29.414 -15.270 1.00 91.81 210 THR A C 1
ATOM 1693 O O . THR A 1 210 ? 36.151 -30.129 -15.510 1.00 91.81 210 THR A O 1
ATOM 1696 N N . ALA A 1 211 ? 34.192 -29.256 -16.145 1.00 92.25 211 ALA A N 1
ATOM 1697 C CA . ALA A 1 211 ? 34.154 -29.938 -17.440 1.00 92.25 211 ALA A CA 1
ATOM 1698 C C . ALA A 1 211 ? 35.174 -29.391 -18.454 1.00 92.25 211 ALA A C 1
ATOM 1700 O O . ALA A 1 211 ? 35.487 -30.076 -19.423 1.00 92.25 211 ALA A O 1
ATOM 1701 N N . LYS A 1 212 ? 35.662 -28.162 -18.250 1.00 91.50 212 LYS A N 1
ATOM 1702 C CA . LYS A 1 212 ? 36.669 -27.522 -19.104 1.00 91.50 212 LYS A CA 1
ATOM 1703 C C . LYS A 1 212 ? 38.106 -27.793 -18.669 1.00 91.50 212 LYS A C 1
ATOM 1705 O O . LYS A 1 212 ? 39.018 -27.453 -19.415 1.00 91.50 212 LYS A O 1
ATOM 1710 N N . LEU A 1 213 ? 38.313 -28.368 -17.485 1.00 87.94 213 LEU A N 1
ATOM 1711 C CA . LEU A 1 213 ? 39.637 -28.803 -17.056 1.00 87.94 213 LEU A CA 1
ATOM 1712 C C . LEU A 1 213 ? 40.087 -29.926 -18.001 1.00 87.94 213 LEU A C 1
ATOM 1714 O O . LEU A 1 213 ? 39.523 -31.019 -17.990 1.00 87.94 213 LEU A O 1
ATOM 1718 N N . THR A 1 214 ? 41.059 -29.630 -18.863 1.00 79.06 214 THR A N 1
ATOM 1719 C CA . THR A 1 214 ? 41.612 -30.576 -19.847 1.00 79.06 214 THR A CA 1
ATOM 1720 C C . THR A 1 214 ? 43.036 -30.931 -19.457 1.00 79.06 214 THR A C 1
ATOM 1722 O O . THR A 1 214 ? 43.727 -30.127 -18.853 1.00 79.06 214 THR A O 1
ATOM 1725 N N . ARG A 1 215 ? 43.526 -32.124 -19.795 1.00 70.38 215 ARG A N 1
ATOM 1726 C CA . ARG A 1 215 ? 44.868 -32.559 -19.367 1.00 70.38 215 ARG A CA 1
ATOM 1727 C C . ARG A 1 215 ? 46.017 -31.726 -19.970 1.00 70.38 215 ARG A C 1
ATOM 1729 O O . ARG A 1 215 ? 47.125 -31.783 -19.456 1.00 70.38 215 ARG A O 1
ATOM 1736 N N . GLU A 1 216 ? 45.768 -30.971 -21.039 1.00 74.75 216 GLU A N 1
ATOM 1737 C CA . GLU A 1 216 ? 46.824 -30.469 -21.930 1.00 74.75 216 GLU A CA 1
ATOM 1738 C C . GLU A 1 216 ? 47.213 -28.992 -21.719 1.00 74.75 216 GLU A C 1
ATOM 1740 O O . GLU A 1 216 ? 48.342 -28.630 -22.039 1.00 74.75 216 GLU A O 1
ATOM 1745 N N . ASP A 1 217 ? 46.345 -28.139 -21.154 1.00 78.75 217 ASP A N 1
ATOM 1746 C CA . ASP A 1 217 ? 46.616 -26.694 -21.015 1.00 78.75 217 ASP A CA 1
ATOM 1747 C C . ASP A 1 217 ? 46.674 -26.242 -19.544 1.00 78.75 217 ASP A C 1
ATOM 1749 O O . ASP A 1 217 ? 45.664 -25.945 -18.898 1.00 78.75 217 ASP A O 1
ATOM 1753 N N . THR A 1 218 ? 47.892 -26.185 -19.001 1.00 78.06 218 THR A N 1
ATOM 1754 C CA . THR A 1 218 ? 48.153 -25.868 -17.588 1.00 78.06 218 THR A CA 1
ATOM 1755 C C . THR A 1 218 ? 47.665 -24.477 -17.182 1.00 78.06 218 THR A C 1
ATOM 1757 O O . THR A 1 218 ? 47.129 -24.317 -16.083 1.00 78.06 218 THR A O 1
ATOM 1760 N N . LEU A 1 219 ? 47.795 -23.471 -18.053 1.00 79.00 219 LEU A N 1
ATOM 1761 C CA . LEU A 1 219 ? 47.437 -22.090 -17.722 1.00 79.00 219 LEU A CA 1
ATOM 1762 C C . LEU A 1 219 ? 45.920 -21.879 -17.785 1.00 79.00 219 LEU A C 1
ATOM 1764 O O . LEU A 1 219 ? 45.349 -21.260 -16.880 1.00 79.00 219 LEU A O 1
ATOM 1768 N N . ALA A 1 220 ? 45.251 -22.445 -18.797 1.00 81.12 220 ALA A N 1
ATOM 1769 C CA . ALA A 1 220 ? 43.789 -22.442 -18.864 1.00 81.12 220 ALA A CA 1
ATOM 1770 C C . ALA A 1 220 ? 43.173 -23.162 -17.649 1.00 81.12 220 ALA A C 1
ATOM 1772 O O . ALA A 1 220 ? 42.240 -22.636 -17.027 1.00 81.12 220 ALA A O 1
ATOM 1773 N N . ASN A 1 221 ? 43.759 -24.291 -17.234 1.00 85.19 221 ASN A N 1
ATOM 1774 C CA . ASN A 1 221 ? 43.303 -25.061 -16.077 1.00 85.19 221 ASN A CA 1
ATOM 1775 C C . ASN A 1 221 ? 43.359 -24.283 -14.761 1.00 85.19 221 ASN A C 1
ATOM 1777 O O . ASN A 1 221 ? 42.419 -24.374 -13.975 1.00 85.19 221 ASN A O 1
ATOM 1781 N N . MET A 1 222 ? 44.406 -23.487 -14.516 1.00 84.56 222 MET A N 1
ATOM 1782 C CA . MET A 1 222 ? 44.493 -22.682 -13.289 1.00 84.56 222 MET A CA 1
ATOM 1783 C C . MET A 1 222 ? 43.325 -21.695 -13.171 1.00 84.56 222 MET A C 1
ATOM 1785 O O . MET A 1 222 ? 42.755 -21.518 -12.090 1.00 84.56 222 MET A O 1
ATOM 1789 N N . SER A 1 223 ? 42.951 -21.056 -14.284 1.00 89.56 223 SER A N 1
ATOM 1790 C CA . SER A 1 223 ? 41.842 -20.099 -14.302 1.00 89.56 223 SER A CA 1
ATOM 1791 C C . SER A 1 223 ? 40.487 -20.778 -14.063 1.00 89.56 223 SER A C 1
ATOM 1793 O O . SER A 1 223 ? 39.708 -20.317 -13.227 1.00 89.56 223 SER A O 1
ATOM 1795 N N . GLU A 1 224 ? 40.231 -21.917 -14.711 1.00 91.06 224 GLU A N 1
ATOM 1796 C CA . GLU A 1 224 ? 38.988 -22.678 -14.542 1.00 91.06 224 GLU A CA 1
ATOM 1797 C C . GLU A 1 224 ? 38.910 -23.324 -13.147 1.00 91.06 224 GLU A C 1
ATOM 1799 O O . GLU A 1 224 ? 37.845 -23.355 -12.533 1.00 91.06 224 GLU A O 1
ATOM 1804 N N . GLN A 1 225 ? 40.038 -23.743 -12.569 1.00 88.56 225 GLN A N 1
ATOM 1805 C CA . GLN A 1 225 ? 40.111 -24.234 -11.191 1.00 88.56 225 GLN A CA 1
ATOM 1806 C C . GLN A 1 225 ? 39.798 -23.128 -10.171 1.00 88.56 225 GLN A C 1
ATOM 1808 O O . GLN A 1 225 ? 39.082 -23.365 -9.196 1.00 88.56 225 GLN A O 1
ATOM 1813 N N . LEU A 1 226 ? 40.275 -21.898 -10.393 1.00 90.25 226 LEU A N 1
ATOM 1814 C CA . LEU A 1 226 ? 39.917 -20.758 -9.546 1.00 90.25 226 LEU A CA 1
ATOM 1815 C C . LEU A 1 226 ? 38.409 -20.465 -9.613 1.00 90.25 226 LEU A C 1
ATOM 1817 O O . LEU A 1 226 ? 37.772 -20.232 -8.577 1.00 90.25 226 LEU A O 1
ATOM 1821 N N . VAL A 1 227 ? 37.820 -20.520 -10.812 1.00 92.44 227 VAL A N 1
ATOM 1822 C CA . VAL A 1 227 ? 36.366 -20.394 -11.003 1.00 92.44 227 VAL A CA 1
ATOM 1823 C C . VAL A 1 227 ? 35.635 -21.521 -10.274 1.00 92.44 227 VAL A C 1
ATOM 1825 O O . VAL A 1 227 ? 34.729 -21.248 -9.492 1.00 92.44 227 VAL A O 1
ATOM 1828 N N . GLN A 1 228 ? 36.068 -22.773 -10.426 1.00 92.94 228 GLN A N 1
ATOM 1829 C CA . GLN A 1 228 ? 35.490 -23.921 -9.727 1.00 92.94 228 GLN A CA 1
ATOM 1830 C C . GLN A 1 228 ? 35.507 -23.722 -8.200 1.00 92.94 228 GLN A C 1
ATOM 1832 O O . GLN A 1 228 ? 34.459 -23.804 -7.558 1.00 92.94 228 GLN A O 1
ATOM 1837 N N . CYS A 1 229 ? 36.665 -23.412 -7.612 1.00 91.69 229 CYS A N 1
ATOM 1838 C CA . CYS A 1 229 ? 36.820 -23.214 -6.169 1.00 91.69 229 CYS A CA 1
ATOM 1839 C C . CYS A 1 229 ? 35.966 -22.053 -5.643 1.00 91.69 229 CYS A C 1
ATOM 1841 O O . CYS A 1 229 ? 35.269 -22.197 -4.634 1.00 91.69 229 CYS A O 1
ATOM 1843 N N . SER A 1 230 ? 35.995 -20.908 -6.331 1.00 94.75 230 SER A N 1
ATOM 1844 C CA . SER A 1 230 ? 35.222 -19.726 -5.933 1.00 94.75 230 SER A CA 1
ATOM 1845 C C . SER A 1 230 ? 33.712 -19.963 -6.041 1.00 94.75 230 SER A C 1
ATOM 1847 O O . SER A 1 230 ? 32.972 -19.627 -5.109 1.00 94.75 230 SER A O 1
ATOM 1849 N N . SER A 1 231 ? 33.247 -20.617 -7.110 1.00 95.12 231 SER A N 1
ATOM 1850 C CA . SER A 1 231 ? 31.840 -20.976 -7.288 1.00 95.12 231 SER A CA 1
ATOM 1851 C C . SER A 1 231 ? 31.375 -22.023 -6.267 1.00 95.12 231 SER A C 1
ATOM 1853 O O . SER A 1 231 ? 30.282 -21.874 -5.722 1.00 95.12 231 SER A O 1
ATOM 1855 N N . LEU A 1 232 ? 32.191 -23.024 -5.910 1.00 95.56 232 LEU A N 1
ATOM 1856 C CA . LEU A 1 232 ? 31.849 -23.996 -4.854 1.00 95.56 232 LEU A CA 1
ATOM 1857 C C . LEU A 1 232 ? 31.760 -23.351 -3.469 1.00 95.56 232 LEU A C 1
ATOM 1859 O O . LEU A 1 232 ? 30.806 -23.608 -2.731 1.00 95.56 232 LEU A O 1
ATOM 1863 N N . LEU A 1 233 ? 32.713 -22.480 -3.123 1.00 94.88 233 LEU A N 1
ATOM 1864 C CA . LEU A 1 233 ? 32.684 -21.744 -1.859 1.00 94.88 233 LEU A CA 1
ATOM 1865 C C . LEU A 1 233 ? 31.440 -20.847 -1.771 1.00 94.88 233 LEU A C 1
ATOM 1867 O O . LEU A 1 233 ? 30.744 -20.840 -0.752 1.00 94.88 233 LEU A O 1
ATOM 1871 N N . SER A 1 234 ? 31.122 -20.138 -2.858 1.00 95.50 234 SER A N 1
ATOM 1872 C CA . SER A 1 234 ? 29.915 -19.312 -2.963 1.00 95.50 234 SER A CA 1
ATOM 1873 C C . SER A 1 234 ? 28.632 -20.151 -2.865 1.00 95.50 234 SER A C 1
ATOM 1875 O O . SER A 1 234 ? 27.702 -19.788 -2.138 1.00 95.50 234 SER A O 1
ATOM 1877 N N . GLY A 1 235 ? 28.595 -21.314 -3.524 1.00 96.38 235 GLY A N 1
ATOM 1878 C CA . GLY A 1 235 ? 27.500 -22.281 -3.422 1.00 96.38 235 GLY A CA 1
ATOM 1879 C C . GLY A 1 235 ? 27.278 -22.755 -1.984 1.00 96.38 235 GLY A C 1
ATOM 1880 O O . GLY A 1 235 ? 26.156 -22.729 -1.483 1.00 96.38 235 GLY A O 1
ATOM 1881 N N . ARG A 1 236 ? 28.350 -23.095 -1.262 1.00 96.38 236 ARG A N 1
ATOM 1882 C CA . ARG A 1 236 ? 28.258 -23.524 0.141 1.00 96.38 236 ARG A CA 1
ATOM 1883 C C . ARG A 1 236 ? 27.757 -22.413 1.065 1.00 96.38 236 ARG A C 1
ATOM 1885 O O . ARG A 1 236 ? 26.887 -22.656 1.902 1.00 96.38 236 ARG A O 1
ATOM 1892 N N . LEU A 1 237 ? 28.276 -21.195 0.908 1.00 96.50 237 LEU A N 1
ATOM 1893 C CA . LEU A 1 237 ? 27.828 -20.043 1.692 1.00 96.50 237 LEU A CA 1
ATOM 1894 C C . LEU A 1 237 ? 26.334 -19.770 1.462 1.00 96.50 237 LEU A C 1
ATOM 1896 O O . LEU A 1 237 ? 25.576 -19.613 2.418 1.00 96.50 237 LEU A O 1
ATOM 1900 N N . THR A 1 238 ? 25.895 -19.764 0.202 1.00 96.56 238 THR A N 1
ATOM 1901 C CA . THR A 1 238 ? 24.482 -19.541 -0.141 1.00 96.56 238 THR A CA 1
ATOM 1902 C C . THR A 1 238 ? 23.577 -20.671 0.358 1.00 96.56 238 THR A C 1
ATOM 1904 O O . THR A 1 238 ? 22.504 -20.382 0.886 1.00 96.56 238 THR A O 1
ATOM 1907 N N . ALA A 1 239 ? 24.011 -21.935 0.313 1.00 97.50 239 ALA A N 1
ATOM 1908 C CA . ALA A 1 239 ? 23.280 -23.050 0.923 1.00 97.50 239 ALA A CA 1
ATOM 1909 C C . ALA A 1 239 ? 23.094 -22.873 2.444 1.00 97.50 239 ALA A C 1
ATOM 1911 O O . ALA A 1 239 ? 21.992 -23.065 2.962 1.00 97.50 239 ALA A O 1
ATOM 1912 N N . SER A 1 240 ? 24.139 -22.436 3.157 1.00 96.94 240 SER A N 1
ATOM 1913 C CA . SER A 1 240 ? 24.072 -22.161 4.600 1.00 96.94 240 SER A CA 1
ATOM 1914 C C . SER A 1 240 ? 23.119 -21.004 4.935 1.00 96.94 240 SER A C 1
ATOM 1916 O O . SER A 1 240 ? 22.307 -21.114 5.858 1.00 96.94 240 SER A O 1
ATOM 1918 N N . ILE A 1 241 ? 23.150 -19.921 4.148 1.00 96.75 241 ILE A N 1
ATOM 1919 C CA . ILE A 1 241 ? 22.212 -18.796 4.294 1.00 96.75 241 ILE A CA 1
ATOM 1920 C C . ILE A 1 241 ? 20.770 -19.269 4.076 1.00 96.75 241 ILE A C 1
ATOM 1922 O O . ILE A 1 241 ? 19.900 -18.954 4.888 1.00 96.75 241 ILE A O 1
ATOM 1926 N N . ALA A 1 242 ? 20.515 -20.061 3.029 1.00 98.00 242 ALA A N 1
ATOM 1927 C CA . ALA A 1 242 ? 19.191 -20.621 2.766 1.00 98.00 242 ALA A CA 1
ATOM 1928 C C . ALA A 1 242 ? 18.694 -21.489 3.935 1.00 98.00 242 ALA A C 1
ATOM 1930 O O . ALA A 1 242 ? 17.552 -21.332 4.364 1.00 98.00 242 ALA A O 1
ATOM 1931 N N . GLN A 1 243 ? 19.555 -22.336 4.507 1.00 97.88 243 GLN A N 1
ATOM 1932 C CA . GLN A 1 243 ? 19.214 -23.160 5.672 1.00 97.88 243 GLN A CA 1
ATOM 1933 C C . GLN A 1 243 ? 18.854 -22.306 6.899 1.00 97.88 243 GLN A C 1
ATOM 1935 O O . GLN A 1 243 ? 17.884 -22.601 7.596 1.00 97.88 243 GLN A O 1
ATOM 1940 N N . SER A 1 244 ? 19.611 -21.234 7.158 1.00 97.81 244 SER A N 1
ATOM 1941 C CA . SER A 1 244 ? 19.330 -20.297 8.255 1.00 97.81 244 SER A CA 1
ATOM 1942 C C . SER A 1 244 ? 17.992 -19.578 8.063 1.00 97.81 244 SER A C 1
ATOM 1944 O O . SER A 1 244 ? 17.222 -19.463 9.014 1.00 97.81 244 SER A O 1
ATOM 1946 N N . LEU A 1 245 ? 17.676 -19.151 6.834 1.00 97.69 245 LEU A N 1
ATOM 1947 C CA . LEU A 1 245 ? 16.391 -18.523 6.503 1.00 97.69 245 LEU A CA 1
ATOM 1948 C C . LEU A 1 245 ? 15.209 -19.477 6.723 1.00 97.69 245 LEU A C 1
ATOM 1950 O O . LEU A 1 245 ? 14.193 -19.060 7.275 1.00 97.69 245 LEU A O 1
ATOM 1954 N N . ILE A 1 246 ? 15.348 -20.749 6.336 1.00 98.12 246 ILE A N 1
ATOM 1955 C CA . ILE A 1 246 ? 14.319 -21.774 6.579 1.00 98.12 246 ILE A CA 1
ATOM 1956 C C . ILE A 1 246 ? 14.122 -21.982 8.085 1.00 98.12 246 ILE A C 1
ATOM 1958 O O . ILE A 1 246 ? 12.989 -21.980 8.555 1.00 98.12 246 ILE A O 1
ATOM 1962 N N . ARG A 1 247 ? 15.210 -22.070 8.862 1.00 97.69 247 ARG A N 1
ATOM 1963 C CA . ARG A 1 247 ? 15.126 -22.207 10.324 1.00 97.69 247 ARG A CA 1
ATOM 1964 C C . ARG A 1 247 ? 14.447 -21.002 10.985 1.00 97.69 247 ARG A C 1
ATOM 1966 O O . ARG A 1 247 ? 13.595 -21.182 11.844 1.00 97.69 247 ARG A O 1
ATOM 1973 N N . GLN A 1 248 ? 14.777 -19.782 10.558 1.00 97.56 248 GLN A N 1
ATOM 1974 C CA . GLN A 1 248 ? 14.113 -18.568 11.050 1.00 97.56 248 GLN A CA 1
ATOM 1975 C C . GLN A 1 248 ? 12.616 -18.553 10.703 1.00 97.56 248 GLN A C 1
ATOM 1977 O O . GLN A 1 248 ? 11.807 -18.063 11.488 1.00 97.56 248 GLN A O 1
ATOM 1982 N N . ALA A 1 249 ? 12.232 -19.093 9.542 1.00 97.50 249 ALA A N 1
ATOM 1983 C CA . ALA A 1 249 ? 10.826 -19.231 9.176 1.00 97.50 249 ALA A CA 1
ATOM 1984 C C . ALA A 1 249 ? 10.092 -20.217 10.103 1.00 97.50 249 ALA A C 1
ATOM 1986 O O . ALA A 1 249 ? 8.985 -19.909 10.548 1.00 97.50 249 ALA A O 1
ATOM 1987 N N . ASP A 1 250 ? 10.722 -21.350 10.438 1.00 96.94 250 ASP A N 1
ATOM 1988 C CA . ASP A 1 250 ? 10.185 -22.333 11.390 1.00 96.94 250 ASP A CA 1
ATOM 1989 C C . ASP A 1 250 ? 10.018 -21.732 12.791 1.00 96.94 250 ASP A C 1
ATOM 1991 O O . ASP A 1 250 ? 8.957 -21.875 13.399 1.00 96.94 250 ASP A O 1
ATOM 1995 N N . GLU A 1 251 ? 11.012 -20.983 13.275 1.00 97.06 251 GLU A N 1
ATOM 1996 C CA . GLU A 1 251 ? 10.948 -20.270 14.560 1.00 97.06 251 GLU A CA 1
ATOM 1997 C C . GLU A 1 251 ? 9.818 -19.223 14.590 1.00 97.06 251 GLU A C 1
ATOM 1999 O O . GLU A 1 251 ? 9.141 -19.063 15.608 1.00 97.06 251 GLU A O 1
ATOM 2004 N N . ALA A 1 252 ? 9.571 -18.527 13.474 1.00 94.88 252 ALA A N 1
ATOM 2005 C CA . ALA A 1 252 ? 8.564 -17.471 13.400 1.00 94.88 252 ALA A CA 1
ATOM 2006 C C . ALA A 1 252 ? 7.121 -17.999 13.484 1.00 94.88 252 ALA A C 1
ATOM 2008 O O . ALA A 1 252 ? 6.281 -17.383 14.150 1.00 94.88 252 ALA A O 1
ATOM 2009 N N . CYS A 1 253 ? 6.812 -19.113 12.811 1.00 94.06 253 CYS A N 1
ATOM 2010 C CA . CYS A 1 253 ? 5.442 -19.633 12.710 1.00 94.06 253 CYS A CA 1
ATOM 2011 C C . CYS A 1 253 ? 5.208 -20.986 13.401 1.00 94.06 253 CYS A C 1
ATOM 2013 O O . CYS A 1 253 ? 4.079 -21.475 13.378 1.00 94.06 253 CYS A O 1
ATOM 2015 N N . GLY A 1 254 ? 6.227 -21.578 14.035 1.00 93.31 254 GLY A N 1
ATOM 2016 C CA . GLY A 1 254 ? 6.151 -22.937 14.587 1.00 93.31 254 GLY A CA 1
ATOM 2017 C C . GLY A 1 254 ? 5.998 -24.005 13.499 1.00 93.31 254 GLY A C 1
ATOM 2018 O O . GLY A 1 254 ? 5.367 -25.036 13.727 1.00 93.31 254 GLY A O 1
ATOM 2019 N N . GLY A 1 255 ? 6.493 -23.711 12.295 1.00 91.12 255 GLY A N 1
ATOM 2020 C CA . GLY A 1 255 ? 6.420 -24.588 11.133 1.00 91.12 255 GLY A CA 1
ATOM 2021 C C . GLY A 1 255 ? 7.458 -25.710 11.164 1.00 91.12 255 GLY A C 1
ATOM 2022 O O . GLY A 1 255 ? 8.367 -25.723 11.987 1.00 91.12 255 GLY A O 1
ATOM 2023 N N . ASN A 1 256 ? 7.311 -26.648 10.226 1.00 94.12 256 ASN A N 1
ATOM 2024 C CA . ASN A 1 256 ? 8.242 -27.758 9.999 1.00 94.12 256 ASN A CA 1
ATOM 2025 C C . ASN A 1 256 ? 8.865 -27.688 8.589 1.00 94.12 256 ASN A C 1
ATOM 2027 O O . ASN A 1 256 ? 9.156 -28.724 7.984 1.00 94.12 256 ASN A O 1
ATOM 2031 N N . ALA A 1 257 ? 9.037 -26.488 8.027 1.00 94.75 257 ALA A N 1
ATOM 2032 C CA . ALA A 1 257 ? 9.592 -26.305 6.688 1.00 94.75 257 ALA A CA 1
ATOM 2033 C C . ALA A 1 257 ? 11.008 -26.896 6.589 1.00 94.75 257 ALA A C 1
ATOM 2035 O O . ALA A 1 257 ? 11.328 -27.541 5.590 1.00 94.75 257 ALA A O 1
ATOM 2036 N N . GLY A 1 258 ? 11.824 -26.786 7.641 1.00 94.62 258 GLY A N 1
ATOM 2037 C CA . GLY A 1 258 ? 13.144 -27.412 7.716 1.00 94.62 258 GLY A CA 1
ATOM 2038 C C . GLY A 1 258 ? 13.105 -28.936 7.592 1.00 94.62 258 GLY A C 1
ATOM 2039 O O . GLY A 1 258 ? 13.936 -29.514 6.890 1.00 94.62 258 GLY A O 1
ATOM 2040 N N . ALA A 1 259 ? 12.108 -29.591 8.193 1.00 96.62 259 ALA A N 1
ATOM 2041 C CA . ALA A 1 259 ? 11.923 -31.037 8.067 1.00 96.62 259 ALA A CA 1
ATOM 2042 C C . ALA A 1 259 ? 11.458 -31.442 6.657 1.00 96.62 259 ALA A C 1
ATOM 2044 O O . ALA A 1 259 ? 11.873 -32.481 6.147 1.00 96.62 259 ALA A O 1
ATOM 2045 N N . VAL A 1 260 ? 10.629 -30.613 6.010 1.00 96.56 260 VAL A N 1
ATOM 2046 C CA . VAL A 1 260 ? 10.120 -30.855 4.647 1.00 96.56 260 VAL A CA 1
ATOM 2047 C C . VAL A 1 260 ? 11.218 -30.677 3.595 1.00 96.56 260 VAL A C 1
ATOM 2049 O O . VAL A 1 260 ? 11.349 -31.499 2.686 1.00 96.56 260 VAL A O 1
ATOM 2052 N N . VAL A 1 261 ? 12.015 -29.612 3.701 1.00 96.62 261 VAL A N 1
ATOM 2053 C CA . VAL A 1 261 ? 13.087 -29.317 2.738 1.00 96.62 261 VAL A CA 1
ATOM 2054 C C . VAL A 1 261 ? 14.265 -30.277 2.921 1.00 96.62 261 VAL A C 1
ATOM 2056 O O . VAL A 1 261 ? 14.807 -30.775 1.931 1.00 96.62 261 VAL A O 1
ATOM 2059 N N . GLY A 1 262 ? 14.606 -30.604 4.170 1.00 95.12 262 GLY A N 1
ATOM 2060 C CA . GLY A 1 262 ? 15.796 -31.375 4.522 1.00 95.12 262 GLY A CA 1
ATOM 2061 C C . GLY A 1 262 ? 17.051 -30.503 4.633 1.00 95.12 262 GLY A C 1
ATOM 2062 O O . GLY A 1 262 ? 17.004 -29.284 4.475 1.00 95.12 262 GLY A O 1
ATOM 2063 N N . SER A 1 263 ? 18.188 -31.135 4.935 1.00 95.94 263 SER A N 1
ATOM 2064 C CA . SER A 1 263 ? 19.472 -30.435 5.061 1.00 95.94 263 SER A CA 1
ATOM 2065 C C . SER A 1 263 ? 20.002 -29.982 3.699 1.00 95.94 263 SER A C 1
ATOM 2067 O O . SER A 1 263 ? 20.093 -30.785 2.767 1.00 95.94 263 SER A O 1
ATOM 2069 N N . LEU A 1 264 ? 20.409 -28.713 3.608 1.00 94.62 264 LEU A N 1
ATOM 2070 C CA . LEU A 1 264 ? 21.084 -28.136 2.442 1.00 94.62 264 LEU A CA 1
ATOM 2071 C C . LEU A 1 264 ? 22.618 -28.285 2.464 1.00 94.62 264 LEU A C 1
ATOM 2073 O O . LEU A 1 264 ? 23.286 -27.780 1.561 1.00 94.62 264 LEU A O 1
ATOM 2077 N N . ASP A 1 265 ? 23.194 -28.992 3.444 1.00 92.12 265 ASP A N 1
ATOM 2078 C CA . ASP A 1 265 ? 24.642 -29.266 3.514 1.00 92.12 265 ASP A CA 1
ATOM 2079 C C . ASP A 1 265 ? 25.045 -30.406 2.561 1.00 92.12 265 ASP A C 1
ATOM 2081 O O . ASP A 1 265 ? 25.403 -31.512 2.961 1.00 92.12 265 ASP A O 1
ATOM 2085 N N . MET A 1 266 ? 24.876 -30.154 1.262 1.00 91.81 266 MET A N 1
ATOM 2086 C CA . MET A 1 266 ? 25.093 -31.125 0.182 1.00 91.81 266 MET A CA 1
ATOM 2087 C C . MET A 1 266 ? 26.146 -30.683 -0.838 1.00 91.81 266 MET A C 1
ATOM 2089 O O . MET A 1 266 ? 26.521 -31.474 -1.704 1.00 91.81 266 MET A O 1
ATOM 2093 N N . VAL A 1 267 ? 26.623 -29.436 -0.749 1.00 92.38 267 VAL A N 1
ATOM 2094 C CA . VAL A 1 267 ? 27.667 -28.916 -1.640 1.00 92.38 267 VAL A CA 1
ATOM 2095 C C . VAL A 1 267 ? 28.989 -29.599 -1.275 1.00 92.38 267 VAL A C 1
ATOM 2097 O O . VAL A 1 267 ? 29.421 -29.487 -0.124 1.00 92.38 267 VAL A O 1
ATOM 2100 N N . PRO A 1 268 ? 29.640 -30.317 -2.210 1.00 92.06 268 PRO A N 1
ATOM 2101 C CA . PRO A 1 268 ? 30.860 -31.048 -1.901 1.00 92.06 268 PRO A CA 1
ATOM 2102 C C . PRO A 1 268 ? 31.981 -30.094 -1.476 1.00 92.06 268 PRO A C 1
ATOM 2104 O O . PRO A 1 268 ? 32.065 -28.953 -1.933 1.00 92.06 268 PRO A O 1
ATOM 2107 N N . ASN A 1 269 ? 32.865 -30.578 -0.600 1.00 90.62 269 ASN A N 1
ATOM 2108 C CA . ASN A 1 269 ? 34.073 -29.841 -0.245 1.00 90.62 269 ASN A CA 1
ATOM 2109 C C . ASN A 1 269 ? 34.939 -29.619 -1.490 1.00 90.62 269 ASN A C 1
ATOM 2111 O O . ASN A 1 269 ? 34.974 -30.463 -2.387 1.00 90.62 269 ASN A O 1
ATOM 2115 N N . ILE A 1 270 ? 35.653 -28.491 -1.506 1.00 85.94 270 ILE A N 1
ATOM 2116 C CA . ILE A 1 270 ? 36.619 -28.173 -2.556 1.00 85.94 270 ILE A CA 1
ATOM 2117 C C . ILE A 1 270 ? 37.624 -29.336 -2.627 1.00 85.94 270 ILE A C 1
ATOM 2119 O O . ILE A 1 270 ? 38.210 -29.673 -1.590 1.00 85.94 270 ILE A O 1
ATOM 2123 N N . PRO A 1 271 ? 37.791 -29.989 -3.793 1.00 79.06 271 PRO A N 1
ATOM 2124 C CA . PRO A 1 271 ? 38.770 -31.055 -3.935 1.00 79.06 271 PRO A CA 1
ATOM 2125 C C . PRO A 1 271 ? 40.160 -30.509 -3.590 1.00 79.06 271 PRO A C 1
ATOM 2127 O O . PRO A 1 271 ? 40.485 -29.362 -3.890 1.00 79.06 271 PRO A O 1
ATOM 2130 N N . ARG A 1 272 ? 40.990 -31.309 -2.915 1.00 73.44 272 ARG A N 1
ATOM 2131 C CA . ARG A 1 272 ? 42.387 -30.934 -2.665 1.00 73.44 272 ARG A CA 1
ATOM 2132 C C . ARG A 1 272 ? 43.128 -31.045 -3.993 1.00 73.44 272 ARG A C 1
ATOM 2134 O O . ARG A 1 272 ? 43.486 -32.136 -4.402 1.00 73.44 272 ARG A O 1
ATOM 2141 N N . THR A 1 273 ? 43.264 -29.934 -4.701 1.00 60.94 273 THR A N 1
ATOM 2142 C CA . THR A 1 273 ? 43.624 -29.948 -6.128 1.00 60.94 273 THR A CA 1
ATOM 2143 C C . THR A 1 273 ? 45.110 -29.806 -6.441 1.00 60.94 273 THR A C 1
ATOM 2145 O O . THR A 1 273 ? 45.450 -29.712 -7.611 1.00 60.94 273 THR A O 1
ATOM 2148 N N . THR A 1 274 ? 46.010 -29.780 -5.461 1.00 56.97 274 THR A N 1
ATOM 2149 C CA . THR A 1 274 ? 47.446 -29.643 -5.750 1.00 56.97 274 THR A CA 1
ATOM 2150 C C . THR A 1 274 ? 48.276 -30.329 -4.677 1.00 56.97 274 THR A C 1
ATOM 2152 O O . THR A 1 274 ? 48.619 -29.717 -3.664 1.00 56.97 274 THR A O 1
ATOM 2155 N N . GLU A 1 275 ? 48.609 -31.594 -4.903 1.00 56.47 275 GLU A N 1
ATOM 2156 C CA . GLU A 1 275 ? 49.876 -32.123 -4.411 1.00 56.47 275 GLU A CA 1
ATOM 2157 C C . GLU A 1 275 ? 50.881 -31.911 -5.547 1.00 56.47 275 GLU A C 1
ATOM 2159 O O . GLU A 1 275 ? 50.676 -32.372 -6.664 1.00 56.47 275 GLU A O 1
ATOM 2164 N N . TRP A 1 276 ? 51.895 -31.087 -5.293 1.00 57.81 276 TRP A N 1
ATOM 2165 C CA . TRP A 1 276 ? 53.016 -30.897 -6.208 1.00 57.81 276 TRP A CA 1
ATOM 2166 C C . TRP A 1 276 ? 53.909 -32.132 -6.087 1.00 57.81 276 TRP A C 1
ATOM 2168 O O . TRP A 1 276 ? 54.495 -32.345 -5.024 1.00 57.81 276 TRP A O 1
ATOM 2178 N N . ASP A 1 277 ? 53.988 -32.949 -7.135 1.00 57.66 277 ASP A N 1
ATOM 2179 C CA . ASP A 1 277 ? 54.784 -34.185 -7.129 1.00 57.66 277 ASP A CA 1
ATOM 2180 C C . ASP A 1 277 ? 56.253 -33.976 -7.543 1.00 57.66 277 ASP A C 1
ATOM 2182 O O . ASP A 1 277 ? 57.058 -34.899 -7.450 1.00 57.66 277 ASP A O 1
ATOM 2186 N N . GLY A 1 278 ? 56.627 -32.747 -7.915 1.00 57.78 278 GLY A N 1
ATOM 2187 C CA . GLY A 1 278 ? 57.987 -32.388 -8.316 1.00 57.78 278 GLY A CA 1
ATOM 2188 C C . GLY A 1 278 ? 58.188 -32.248 -9.823 1.00 57.78 278 GLY A C 1
ATOM 2189 O O . GLY A 1 278 ? 59.152 -31.585 -10.209 1.00 57.78 278 GLY A O 1
ATOM 2190 N N . GLU A 1 279 ? 57.292 -32.789 -10.654 1.00 54.72 279 GLU A N 1
ATOM 2191 C CA . GLU A 1 279 ? 57.463 -32.820 -12.115 1.00 54.72 279 GLU A CA 1
ATOM 2192 C C . GLU A 1 279 ? 56.252 -32.251 -12.873 1.00 54.72 279 GLU A C 1
ATOM 2194 O O . GLU A 1 279 ? 56.449 -31.523 -13.849 1.00 54.72 279 GLU A O 1
ATOM 2199 N N . GLU A 1 280 ? 55.018 -32.464 -12.400 1.00 56.94 280 GLU A N 1
ATOM 2200 C CA . GLU A 1 280 ? 53.805 -31.904 -13.011 1.00 56.94 280 GLU A CA 1
ATOM 2201 C C . GLU A 1 280 ? 52.769 -31.482 -11.951 1.00 56.94 280 GLU A C 1
ATOM 2203 O O . GLU A 1 280 ? 52.635 -32.065 -10.876 1.00 56.94 280 GLU A O 1
ATOM 2208 N N . PHE A 1 281 ? 51.960 -30.459 -12.249 1.00 56.53 281 PHE A N 1
ATOM 2209 C CA . PHE A 1 281 ? 50.728 -30.238 -11.489 1.00 56.53 281 PHE A CA 1
ATOM 2210 C C . PHE A 1 281 ? 49.719 -31.322 -11.881 1.00 56.53 281 PHE A C 1
ATOM 2212 O O . PHE A 1 281 ? 48.876 -31.110 -12.757 1.00 56.53 281 PHE A O 1
ATOM 2219 N N . VAL A 1 282 ? 49.787 -32.486 -11.232 1.00 54.91 282 VAL A N 1
ATOM 2220 C CA . VAL A 1 282 ? 48.772 -33.524 -11.411 1.00 54.91 282 VAL A CA 1
ATOM 2221 C C . VAL A 1 282 ? 47.500 -33.057 -10.713 1.00 54.91 282 VAL A C 1
ATOM 2223 O O . VAL A 1 282 ? 47.295 -33.221 -9.510 1.00 54.91 282 VAL A O 1
ATOM 2226 N N . THR A 1 283 ? 46.606 -32.460 -11.495 1.00 59.41 283 THR A N 1
ATOM 2227 C CA . THR A 1 283 ? 45.210 -32.264 -11.111 1.00 59.41 283 THR A CA 1
ATOM 2228 C C . THR A 1 283 ? 44.531 -33.632 -11.122 1.00 59.41 283 THR A C 1
ATOM 2230 O O . THR A 1 283 ? 43.777 -33.970 -12.030 1.00 59.41 283 THR A O 1
ATOM 2233 N N . ALA A 1 284 ? 44.810 -34.453 -10.107 1.00 61.44 284 ALA A N 1
ATOM 2234 C CA . ALA A 1 284 ? 44.054 -35.668 -9.834 1.00 61.44 284 ALA A CA 1
ATOM 2235 C C . ALA A 1 284 ? 42.662 -35.261 -9.328 1.00 61.44 284 ALA A C 1
ATOM 2237 O O . ALA A 1 284 ? 42.350 -35.352 -8.139 1.00 61.44 284 ALA A O 1
ATOM 2238 N N . LEU A 1 285 ? 41.825 -34.733 -10.227 1.00 66.19 285 LEU A N 1
ATOM 2239 C CA . LEU A 1 285 ? 40.405 -34.651 -9.945 1.00 66.19 285 LEU A CA 1
ATOM 2240 C C . LEU A 1 285 ? 39.911 -36.081 -9.790 1.00 66.19 285 LEU A C 1
ATOM 2242 O O . LEU A 1 285 ? 40.035 -36.896 -10.698 1.00 66.19 285 LEU A O 1
ATOM 2246 N N . ASP A 1 286 ? 39.342 -36.355 -8.622 1.00 81.25 286 ASP A N 1
ATOM 2247 C CA . ASP A 1 286 ? 38.505 -37.523 -8.398 1.00 81.25 286 ASP A CA 1
ATOM 2248 C C . ASP A 1 286 ? 37.534 -37.652 -9.584 1.00 81.25 286 ASP A C 1
ATOM 2250 O O . ASP A 1 286 ? 36.711 -36.758 -9.809 1.00 81.25 286 ASP A O 1
ATOM 2254 N N . GLU A 1 287 ? 37.639 -38.742 -10.351 1.00 85.81 287 GLU A N 1
ATOM 2255 C CA . GLU A 1 287 ? 36.798 -39.006 -11.529 1.00 85.81 287 GLU A CA 1
ATOM 2256 C C . GLU A 1 287 ? 35.300 -38.984 -11.173 1.00 85.81 287 GLU A C 1
ATOM 2258 O O . GLU A 1 287 ? 34.443 -38.753 -12.027 1.00 85.81 287 GLU A O 1
ATOM 2263 N N . GLN A 1 288 ? 34.967 -39.157 -9.889 1.00 91.00 288 GLN A N 1
ATOM 2264 C CA . GLN A 1 288 ? 33.604 -39.101 -9.369 1.00 91.00 288 GLN A CA 1
ATOM 2265 C C . GLN A 1 288 ? 33.132 -37.679 -9.026 1.00 91.00 288 GLN A C 1
ATOM 2267 O O . GLN A 1 288 ? 31.953 -37.481 -8.722 1.00 91.00 288 GLN A O 1
ATOM 2272 N N . PHE A 1 289 ? 34.005 -36.667 -9.048 1.00 91.12 289 PHE A N 1
ATOM 2273 C CA . PHE A 1 289 ? 33.651 -35.297 -8.668 1.00 91.12 289 PHE A CA 1
ATOM 2274 C C . PHE A 1 289 ? 32.552 -34.677 -9.552 1.00 91.12 289 PHE A C 1
ATOM 2276 O O . PHE A 1 289 ? 31.600 -34.124 -8.991 1.00 91.12 289 PHE A O 1
ATOM 2283 N N . PRO A 1 290 ? 32.575 -34.821 -10.895 1.00 93.12 290 PRO A N 1
ATOM 2284 C CA . PRO A 1 290 ? 31.466 -34.381 -11.741 1.00 93.12 290 PRO A CA 1
ATOM 2285 C C . PRO A 1 290 ? 30.131 -35.031 -11.350 1.00 93.12 290 PRO A C 1
ATOM 2287 O O . PRO A 1 290 ? 29.124 -34.335 -11.239 1.00 93.12 290 PRO A O 1
ATOM 2290 N N . ALA A 1 291 ? 30.136 -36.334 -11.042 1.00 94.44 291 ALA A N 1
ATOM 2291 C CA . ALA A 1 291 ? 28.941 -37.054 -10.605 1.00 94.44 291 ALA A CA 1
ATOM 2292 C C . ALA A 1 291 ? 28.422 -36.552 -9.243 1.00 94.44 291 ALA A C 1
ATOM 2294 O O . ALA A 1 291 ? 27.213 -36.430 -9.048 1.00 94.44 291 ALA A O 1
ATOM 2295 N N . LYS A 1 292 ? 29.317 -36.187 -8.311 1.00 94.88 292 LYS A N 1
ATOM 2296 C CA . LYS A 1 292 ? 28.948 -35.560 -7.025 1.00 94.88 292 LYS A CA 1
ATOM 2297 C C . LYS A 1 292 ? 28.280 -34.194 -7.220 1.00 94.88 292 LYS A C 1
ATOM 2299 O O . LYS A 1 292 ? 27.332 -33.876 -6.501 1.00 94.88 292 LYS A O 1
ATOM 2304 N N . LEU A 1 293 ? 28.745 -33.393 -8.181 1.00 95.62 293 LEU A N 1
ATOM 2305 C CA . LEU A 1 293 ? 28.109 -32.115 -8.525 1.00 95.62 293 LEU A CA 1
ATOM 2306 C C . LEU A 1 293 ? 26.728 -32.317 -9.155 1.00 95.62 293 LEU A C 1
ATOM 2308 O O . LEU A 1 293 ? 25.790 -31.613 -8.783 1.00 95.62 293 LEU A O 1
ATOM 2312 N N . ASP A 1 294 ? 26.585 -33.293 -10.051 1.00 96.25 294 ASP A N 1
ATOM 2313 C CA . ASP A 1 294 ? 25.300 -33.619 -10.679 1.00 96.25 294 ASP A CA 1
ATOM 2314 C C . ASP A 1 294 ? 24.277 -34.105 -9.630 1.00 96.25 294 ASP A C 1
ATOM 2316 O O . ASP A 1 294 ? 23.126 -33.659 -9.612 1.00 96.25 294 ASP A O 1
ATOM 2320 N N . GLU A 1 295 ? 24.718 -34.919 -8.668 1.00 96.62 295 GLU A N 1
ATOM 2321 C CA . GLU A 1 295 ? 23.912 -35.343 -7.519 1.00 96.62 295 GLU A CA 1
ATOM 2322 C C . GLU A 1 295 ? 23.525 -34.169 -6.599 1.00 96.62 295 GLU A C 1
ATOM 2324 O O . GLU A 1 295 ? 22.380 -34.077 -6.144 1.00 96.62 295 GLU A O 1
ATOM 2329 N N . CYS A 1 296 ? 24.446 -33.232 -6.347 1.00 96.62 296 CYS A N 1
ATOM 2330 C CA . CYS A 1 296 ? 24.152 -32.004 -5.606 1.00 96.62 296 CYS A CA 1
ATOM 2331 C C . CYS A 1 296 ? 23.086 -31.160 -6.324 1.00 96.62 296 CYS A C 1
ATOM 2333 O O . CYS A 1 296 ? 22.151 -30.678 -5.685 1.00 96.62 296 CYS A O 1
ATOM 2335 N N . LEU A 1 297 ? 23.188 -30.997 -7.648 1.00 97.50 297 LEU A N 1
ATOM 2336 C CA . LEU A 1 297 ? 22.202 -30.261 -8.445 1.00 97.50 297 LEU A CA 1
ATOM 2337 C C . LEU A 1 297 ? 20.821 -30.922 -8.396 1.00 97.50 297 LEU A C 1
ATOM 2339 O O . LEU A 1 297 ? 19.819 -30.219 -8.241 1.00 97.50 297 LEU A O 1
ATOM 2343 N N . ARG A 1 298 ? 20.762 -32.258 -8.469 1.00 97.69 298 ARG A N 1
ATOM 2344 C CA . ARG A 1 298 ? 19.514 -33.020 -8.322 1.00 97.69 298 ARG A CA 1
ATOM 2345 C C . ARG A 1 298 ? 18.869 -32.775 -6.957 1.00 97.69 298 ARG A C 1
ATOM 2347 O O . ARG A 1 298 ? 17.690 -32.428 -6.890 1.00 97.69 298 ARG A O 1
ATOM 2354 N N . LYS A 1 299 ? 19.639 -32.885 -5.871 1.00 97.00 299 LYS A N 1
ATOM 2355 C CA . LYS A 1 299 ? 19.135 -32.649 -4.508 1.00 97.00 299 LYS A CA 1
ATOM 2356 C C . LYS A 1 299 ? 18.701 -31.198 -4.276 1.00 97.00 299 LYS A C 1
ATOM 2358 O O . LYS A 1 299 ? 17.671 -30.980 -3.642 1.00 97.00 299 LYS A O 1
ATOM 2363 N N . LEU A 1 300 ? 19.426 -30.210 -4.812 1.00 97.31 300 LEU A N 1
ATOM 2364 C CA . LEU A 1 300 ? 19.026 -28.797 -4.747 1.00 97.31 300 LEU A CA 1
ATOM 2365 C C . LEU A 1 300 ? 17.710 -28.546 -5.496 1.00 97.31 300 LEU A C 1
ATOM 2367 O O . LEU A 1 300 ? 16.859 -27.800 -5.008 1.00 97.31 300 LEU A O 1
ATOM 2371 N N . ALA A 1 301 ? 17.514 -29.192 -6.650 1.00 97.50 301 ALA A N 1
ATOM 2372 C CA . ALA A 1 301 ? 16.259 -29.116 -7.391 1.00 97.50 301 ALA A CA 1
ATOM 2373 C C . ALA A 1 301 ? 15.090 -29.721 -6.594 1.00 97.50 301 ALA A C 1
ATOM 2375 O O . ALA A 1 301 ? 14.033 -29.098 -6.493 1.00 97.50 301 ALA A O 1
ATOM 2376 N N . GLU A 1 302 ? 15.285 -30.882 -5.963 1.00 97.62 302 GLU A N 1
ATOM 2377 C CA . GLU A 1 302 ? 14.275 -31.496 -5.090 1.00 97.62 302 GLU A CA 1
ATOM 2378 C C . GLU A 1 302 ? 13.947 -30.626 -3.874 1.00 97.62 302 GLU A C 1
ATOM 2380 O O . GLU A 1 302 ? 12.771 -30.403 -3.580 1.00 97.62 302 GLU A O 1
ATOM 2385 N N . ALA A 1 303 ? 14.969 -30.100 -3.194 1.00 97.44 303 ALA A N 1
ATOM 2386 C CA . ALA A 1 303 ? 14.805 -29.204 -2.053 1.00 97.44 303 ALA A CA 1
ATOM 2387 C C . ALA A 1 303 ? 14.017 -27.945 -2.441 1.00 97.44 303 ALA A C 1
ATOM 2389 O O . ALA A 1 303 ? 13.106 -27.540 -1.719 1.00 97.44 303 ALA A O 1
ATOM 2390 N N . ARG A 1 304 ? 14.302 -27.368 -3.617 1.00 97.81 304 ARG A N 1
ATOM 2391 C CA . ARG A 1 304 ? 13.547 -26.232 -4.156 1.00 97.81 304 ARG A CA 1
ATOM 2392 C C . ARG A 1 304 ? 12.086 -26.590 -4.420 1.00 97.81 304 ARG A C 1
ATOM 2394 O O . ARG A 1 304 ? 11.215 -25.830 -4.011 1.00 97.81 304 ARG A O 1
ATOM 2401 N N . THR A 1 305 ? 11.800 -27.723 -5.064 1.00 97.94 305 THR A N 1
ATOM 2402 C CA . THR A 1 305 ? 10.414 -28.154 -5.322 1.00 97.94 305 THR A CA 1
ATOM 2403 C C . THR A 1 305 ? 9.643 -28.369 -4.018 1.00 97.94 305 THR A C 1
ATOM 2405 O O . THR A 1 305 ? 8.497 -27.933 -3.904 1.00 97.94 305 THR A O 1
ATOM 2408 N N . ARG A 1 306 ? 10.273 -28.974 -3.000 1.00 97.88 306 ARG A N 1
ATOM 2409 C CA . ARG A 1 306 ? 9.665 -29.145 -1.668 1.00 97.88 306 ARG A CA 1
ATOM 2410 C C . ARG A 1 306 ? 9.414 -27.806 -0.975 1.00 97.88 306 ARG A C 1
ATOM 2412 O O . ARG A 1 306 ? 8.315 -27.589 -0.469 1.00 97.88 306 ARG A O 1
ATOM 2419 N N . LEU A 1 307 ? 10.394 -26.899 -0.998 1.00 97.56 307 LEU A N 1
ATOM 2420 C CA . LEU A 1 307 ? 10.258 -25.554 -0.438 1.00 97.56 307 LEU A CA 1
ATOM 2421 C C . LEU A 1 307 ? 9.139 -24.775 -1.133 1.00 97.56 307 LEU A C 1
ATOM 2423 O O . LEU A 1 307 ? 8.340 -24.132 -0.460 1.00 97.56 307 LEU A O 1
ATOM 2427 N N . ARG A 1 308 ? 9.037 -24.873 -2.463 1.00 98.06 308 ARG A N 1
ATOM 2428 C CA . ARG A 1 308 ? 7.964 -24.236 -3.229 1.00 98.06 308 ARG A CA 1
ATOM 2429 C C . ARG A 1 308 ? 6.589 -24.755 -2.816 1.00 98.06 308 ARG A C 1
ATOM 2431 O O . ARG A 1 308 ? 5.706 -23.953 -2.539 1.00 98.06 308 ARG A O 1
ATOM 2438 N N . GLY A 1 309 ? 6.443 -26.072 -2.671 1.00 97.31 309 GLY A N 1
ATOM 2439 C CA . GLY A 1 309 ? 5.211 -26.666 -2.152 1.00 97.31 309 GLY A CA 1
ATOM 2440 C C . GLY A 1 309 ? 4.847 -26.165 -0.748 1.00 97.31 309 GLY A C 1
ATOM 2441 O O . GLY A 1 309 ? 3.669 -25.983 -0.450 1.00 97.31 309 GLY A O 1
ATOM 2442 N N . GLU A 1 310 ? 5.831 -25.898 0.115 1.00 97.50 310 GLU A N 1
ATOM 2443 C CA . GLU A 1 310 ? 5.582 -25.322 1.445 1.00 97.50 310 GLU A CA 1
ATOM 2444 C C . GLU A 1 310 ? 5.260 -23.819 1.404 1.00 97.50 310 GLU A C 1
ATOM 2446 O O . GLU A 1 310 ? 4.445 -23.347 2.202 1.00 97.50 310 GLU A O 1
ATOM 2451 N N . ILE A 1 311 ? 5.837 -23.070 0.458 1.00 97.31 311 ILE A N 1
ATOM 2452 C CA . ILE A 1 311 ? 5.460 -21.675 0.178 1.00 97.31 311 ILE A CA 1
ATOM 2453 C C . ILE A 1 311 ? 3.998 -21.616 -0.265 1.00 97.31 311 ILE A C 1
ATOM 2455 O O . ILE A 1 311 ? 3.237 -20.835 0.302 1.00 97.31 311 ILE A O 1
ATOM 2459 N N . ASP A 1 312 ? 3.584 -22.471 -1.200 1.00 97.00 312 ASP A N 1
ATOM 2460 C CA . ASP A 1 312 ? 2.210 -22.494 -1.714 1.00 97.00 312 ASP A CA 1
ATOM 2461 C C . ASP A 1 312 ? 1.205 -22.884 -0.609 1.00 97.00 312 ASP A C 1
ATOM 2463 O O . ASP A 1 312 ? 0.171 -22.236 -0.440 1.00 97.00 312 ASP A O 1
ATOM 2467 N N . LYS A 1 313 ? 1.540 -23.877 0.232 1.00 96.44 313 LYS A N 1
ATOM 2468 C CA . LYS A 1 313 ? 0.743 -24.218 1.430 1.00 96.44 313 LYS A CA 1
ATOM 2469 C C . LYS A 1 313 ? 0.678 -23.066 2.434 1.00 96.44 313 LYS A C 1
ATOM 2471 O O . LYS A 1 313 ? -0.371 -22.821 3.025 1.00 96.44 313 LYS A O 1
ATOM 2476 N N . SER A 1 314 ? 1.790 -22.365 2.651 1.00 95.94 314 SER A N 1
ATOM 2477 C CA . SER A 1 314 ? 1.840 -21.205 3.548 1.00 95.94 314 SER A CA 1
ATOM 2478 C C . SER A 1 314 ? 1.014 -20.040 3.017 1.00 95.94 314 SER A C 1
ATOM 2480 O O . SER A 1 314 ? 0.341 -19.385 3.807 1.00 95.94 314 SER A O 1
ATOM 2482 N N . ALA A 1 315 ? 1.020 -19.816 1.702 1.00 96.56 315 ALA A N 1
ATOM 2483 C CA . ALA A 1 315 ? 0.186 -18.814 1.052 1.00 96.56 315 ALA A CA 1
ATOM 2484 C C . ALA A 1 315 ? -1.304 -19.122 1.261 1.00 96.56 315 ALA A C 1
ATOM 2486 O O . ALA A 1 315 ? -2.039 -18.252 1.715 1.00 96.56 315 ALA A O 1
ATOM 2487 N N . ALA A 1 316 ? -1.722 -20.378 1.068 1.00 96.88 316 ALA A N 1
ATOM 2488 C CA . ALA A 1 316 ? -3.102 -20.790 1.330 1.00 96.88 316 ALA A CA 1
ATOM 2489 C C . ALA A 1 316 ? -3.524 -20.562 2.797 1.00 96.88 316 ALA A C 1
ATOM 2491 O O . ALA A 1 316 ? -4.619 -20.062 3.053 1.00 96.88 316 ALA A O 1
ATOM 2492 N N . ARG A 1 317 ? -2.643 -20.858 3.768 1.00 96.00 317 ARG A N 1
ATOM 2493 C CA . ARG A 1 317 ? -2.894 -20.558 5.194 1.00 96.00 317 ARG A CA 1
ATOM 2494 C C . ARG A 1 317 ? -3.018 -19.057 5.460 1.00 96.00 317 ARG A C 1
ATOM 2496 O O . ARG A 1 317 ? -3.850 -18.644 6.260 1.00 96.00 317 ARG A O 1
ATOM 2503 N N . ILE A 1 318 ? -2.192 -18.234 4.813 1.00 96.50 318 ILE A N 1
ATOM 2504 C CA . ILE A 1 318 ? -2.283 -16.772 4.923 1.00 96.50 318 ILE A CA 1
ATOM 2505 C C . ILE A 1 318 ? -3.627 -16.283 4.389 1.00 96.50 318 ILE A C 1
ATOM 2507 O O . ILE A 1 318 ? -4.274 -15.497 5.075 1.00 96.50 318 ILE A O 1
ATOM 2511 N N . ASP A 1 319 ? -4.070 -16.768 3.229 1.00 96.25 319 ASP A N 1
ATOM 2512 C CA . ASP A 1 319 ? -5.367 -16.397 2.653 1.00 96.25 319 ASP A CA 1
ATOM 2513 C C . ASP A 1 319 ? -6.525 -16.770 3.596 1.00 96.25 319 ASP A C 1
ATOM 2515 O O . ASP A 1 319 ? -7.444 -15.973 3.809 1.00 96.25 319 ASP A O 1
ATOM 2519 N N . GLU A 1 320 ? -6.465 -17.951 4.221 1.00 97.06 320 GLU A N 1
ATOM 2520 C CA . GLU A 1 320 ? -7.423 -18.377 5.247 1.00 97.06 320 GLU A CA 1
ATOM 2521 C C . GLU A 1 320 ? -7.422 -17.424 6.451 1.00 97.06 320 GLU A C 1
ATOM 2523 O O . GLU A 1 320 ? -8.472 -16.877 6.796 1.00 97.06 320 GLU A O 1
ATOM 2528 N N . TYR A 1 321 ? -6.255 -17.136 7.039 1.00 96.19 321 TYR A N 1
ATOM 2529 C CA . TYR A 1 321 ? -6.158 -16.202 8.164 1.00 96.19 321 TYR A CA 1
ATOM 2530 C C . TYR A 1 321 ? -6.601 -14.787 7.794 1.00 96.19 321 TYR A C 1
ATOM 2532 O O . TYR A 1 321 ? -7.239 -14.125 8.608 1.00 96.19 321 TYR A O 1
ATOM 2540 N N . GLN A 1 322 ? -6.322 -14.315 6.579 1.00 95.62 322 GLN A N 1
ATOM 2541 C CA . GLN A 1 322 ? -6.817 -13.027 6.093 1.00 95.62 322 GLN A CA 1
ATOM 2542 C C . GLN A 1 322 ? -8.344 -13.013 5.996 1.00 95.62 322 GLN A C 1
ATOM 2544 O O . GLN A 1 322 ? -8.972 -12.033 6.400 1.00 95.62 322 GLN A O 1
ATOM 2549 N N . ASN A 1 323 ? -8.955 -14.090 5.491 1.00 96.94 323 ASN A N 1
ATOM 2550 C CA . ASN A 1 323 ? -10.410 -14.232 5.474 1.00 96.94 323 ASN A CA 1
ATOM 2551 C C . ASN A 1 323 ? -10.976 -14.237 6.904 1.00 96.94 323 ASN A C 1
ATOM 2553 O O . ASN A 1 323 ? -11.937 -13.516 7.176 1.00 96.94 323 ASN A O 1
ATOM 2557 N N . SER A 1 324 ? -10.363 -14.981 7.832 1.00 97.56 324 SER A N 1
ATOM 2558 C CA . SER A 1 324 ? -10.774 -15.010 9.241 1.00 97.56 324 SER A CA 1
ATOM 2559 C C . SER A 1 324 ? -10.626 -13.650 9.922 1.00 97.56 324 SER A C 1
ATOM 2561 O O . SER A 1 324 ? -11.536 -13.232 10.629 1.00 97.56 324 SER A O 1
ATOM 2563 N N . VAL A 1 325 ? -9.526 -12.928 9.690 1.00 95.25 325 VAL A N 1
ATOM 2564 C CA . VAL A 1 325 ? -9.319 -11.562 10.199 1.00 95.25 325 VAL A CA 1
ATOM 2565 C C . VAL A 1 325 ? -10.389 -10.621 9.657 1.00 95.25 325 VAL A C 1
ATOM 2567 O O . VAL A 1 325 ? -10.954 -9.859 10.434 1.00 95.25 325 VAL A O 1
ATOM 2570 N N . ARG A 1 326 ? -10.729 -10.700 8.362 1.00 94.44 326 ARG A N 1
ATOM 2571 C CA . ARG A 1 326 ? -11.817 -9.899 7.774 1.00 94.44 326 ARG A CA 1
ATOM 2572 C C . ARG A 1 326 ? -13.164 -10.195 8.440 1.00 94.44 326 ARG A C 1
ATOM 2574 O O . ARG A 1 326 ? -13.850 -9.264 8.844 1.00 94.44 326 ARG A O 1
ATOM 2581 N N . GLN A 1 327 ? -13.515 -11.469 8.620 1.00 96.44 327 GLN A N 1
ATOM 2582 C CA . GLN A 1 327 ? -14.758 -11.867 9.300 1.00 96.44 327 GLN A CA 1
ATOM 2583 C C . GLN A 1 327 ? -14.782 -11.475 10.785 1.00 96.44 327 GLN A C 1
ATOM 2585 O O . GLN A 1 327 ? -15.820 -11.087 11.311 1.00 96.44 327 GLN A O 1
ATOM 2590 N N . LEU A 1 328 ? -13.657 -11.596 11.490 1.00 94.88 328 LEU A N 1
ATOM 2591 C CA . LEU A 1 328 ? -13.558 -11.189 12.891 1.00 94.88 328 LEU A CA 1
ATOM 2592 C C . LEU A 1 328 ? -13.569 -9.669 13.032 1.00 94.88 328 LEU A C 1
ATOM 2594 O O . LEU A 1 328 ? -14.118 -9.171 14.003 1.00 94.88 328 LEU A O 1
ATOM 2598 N N . SER A 1 329 ? -13.017 -8.937 12.065 1.00 93.75 329 SER A N 1
ATOM 2599 C CA . SER A 1 329 ? -13.073 -7.477 12.021 1.00 93.75 329 SER A CA 1
ATOM 2600 C C . SER A 1 329 ? -14.510 -6.981 11.883 1.00 93.75 329 SER A C 1
ATOM 2602 O O . SER A 1 329 ? -14.914 -6.116 12.657 1.00 93.75 329 SER A O 1
ATOM 2604 N N . THR A 1 330 ? -15.310 -7.569 10.984 1.00 93.31 330 THR A N 1
ATOM 2605 C CA . THR A 1 330 ? -16.733 -7.211 10.873 1.00 93.31 330 THR A CA 1
ATOM 2606 C C . THR A 1 330 ? -17.495 -7.575 12.143 1.00 93.31 330 THR A C 1
ATOM 2608 O O . THR A 1 330 ? -18.196 -6.729 12.683 1.00 93.31 330 THR A O 1
ATOM 2611 N N . LYS A 1 331 ? -17.289 -8.781 12.695 1.00 95.69 331 LYS A N 1
ATOM 2612 C CA . LYS A 1 331 ? -17.893 -9.180 13.980 1.00 95.69 331 LYS A CA 1
ATOM 2613 C C . LYS A 1 331 ? -17.509 -8.249 15.130 1.00 95.69 331 LYS A C 1
ATOM 2615 O O . LYS A 1 331 ? -18.362 -7.944 15.951 1.00 95.69 331 LYS A O 1
ATOM 2620 N N . LEU A 1 332 ? -16.253 -7.804 15.188 1.00 92.50 332 LEU A N 1
ATOM 2621 C CA . LEU A 1 332 ? -15.756 -6.872 16.200 1.00 92.50 332 LEU A CA 1
ATOM 2622 C C . LEU A 1 332 ? -16.406 -5.491 16.061 1.00 92.50 332 LEU A C 1
ATOM 2624 O O . LEU A 1 332 ? -16.731 -4.860 17.060 1.00 92.50 332 LEU A O 1
ATOM 2628 N N . GLN A 1 333 ? -16.606 -5.020 14.828 1.00 92.06 333 GLN A N 1
ATOM 2629 C CA . GLN A 1 333 ? -17.329 -3.775 14.566 1.00 92.06 333 GLN A CA 1
ATOM 2630 C C . GLN A 1 333 ? -18.801 -3.892 14.973 1.00 92.06 333 GLN A C 1
ATOM 2632 O O . GLN A 1 333 ? -19.308 -2.999 15.650 1.00 92.06 333 GLN A O 1
ATOM 2637 N N . THR A 1 334 ? -19.466 -4.996 14.620 1.00 94.06 334 THR A N 1
ATOM 2638 C CA . THR A 1 334 ? -20.857 -5.258 15.012 1.00 94.06 334 THR A CA 1
ATOM 2639 C C . THR A 1 334 ? -21.001 -5.343 16.531 1.00 94.06 334 THR A C 1
ATOM 2641 O O . THR A 1 334 ? -21.834 -4.637 17.084 1.00 94.06 334 THR A O 1
ATOM 2644 N N . SER A 1 335 ? -20.153 -6.108 17.227 1.00 94.62 335 SER A N 1
ATOM 2645 C CA . SER A 1 335 ? -20.231 -6.232 18.690 1.00 94.62 335 SER A CA 1
ATOM 2646 C C . SER A 1 335 ? -19.899 -4.927 19.416 1.00 94.62 335 SER A C 1
ATOM 2648 O O . SER A 1 335 ? -20.523 -4.610 20.426 1.00 94.62 335 SER A O 1
ATOM 2650 N N . ARG A 1 336 ? -18.961 -4.125 18.890 1.00 90.81 336 ARG A N 1
ATOM 2651 C CA . ARG A 1 336 ? -18.682 -2.777 19.409 1.00 90.81 336 ARG A CA 1
ATOM 2652 C C . ARG A 1 336 ? -19.889 -1.858 19.254 1.00 90.81 336 ARG A C 1
ATOM 2654 O O . ARG A 1 336 ? -20.202 -1.117 20.182 1.00 90.81 336 ARG A O 1
ATOM 2661 N N . LYS A 1 337 ? -20.543 -1.895 18.090 1.00 90.00 337 LYS A N 1
ATOM 2662 C CA . LYS A 1 337 ? -21.757 -1.119 17.825 1.00 90.00 337 LYS A CA 1
ATOM 2663 C C . LYS A 1 337 ? -22.880 -1.536 18.774 1.00 90.00 337 LYS A C 1
ATOM 2665 O O . LYS A 1 337 ? -23.434 -0.676 19.437 1.00 90.00 337 LYS A O 1
ATOM 2670 N N . GLU A 1 338 ? -23.146 -2.834 18.906 1.00 95.44 338 GLU A N 1
ATOM 2671 C CA . GLU A 1 338 ? -24.160 -3.363 19.830 1.00 95.44 338 GLU A CA 1
ATOM 2672 C C . GLU A 1 338 ? -23.921 -2.898 21.274 1.00 95.44 338 GLU A C 1
ATOM 2674 O O . GLU A 1 338 ? -24.849 -2.427 21.930 1.00 95.44 338 GLU A O 1
ATOM 2679 N N . LEU A 1 339 ? -22.675 -2.969 21.757 1.00 93.94 339 LEU A N 1
ATOM 2680 C CA . LEU A 1 339 ? -22.314 -2.487 23.092 1.00 93.94 339 LEU A CA 1
ATOM 2681 C C . LEU A 1 339 ? -22.552 -0.975 23.239 1.00 93.94 339 LEU A C 1
ATOM 2683 O O . LEU A 1 339 ? -23.118 -0.531 24.238 1.00 93.94 339 LEU A O 1
ATOM 2687 N N . ALA A 1 340 ? -22.145 -0.182 22.244 1.00 89.06 340 ALA A N 1
ATOM 2688 C CA . ALA A 1 340 ? -22.360 1.263 22.243 1.00 89.06 340 ALA A CA 1
ATOM 2689 C C . ALA A 1 340 ? -23.854 1.631 22.191 1.00 89.06 340 ALA A C 1
ATOM 2691 O O . ALA A 1 340 ? -24.277 2.528 22.919 1.00 89.06 340 ALA A O 1
ATOM 2692 N N . ASP A 1 341 ? -24.651 0.920 21.390 1.00 91.44 341 ASP A N 1
ATOM 2693 C CA . ASP A 1 341 ? -26.096 1.121 21.258 1.00 91.44 341 ASP A CA 1
ATOM 2694 C C . ASP A 1 341 ? -26.819 0.803 22.576 1.00 91.44 341 ASP A C 1
ATOM 2696 O O . ASP A 1 341 ? -27.693 1.563 22.998 1.00 91.44 341 ASP A O 1
ATOM 2700 N N . ILE A 1 342 ? -26.429 -0.276 23.269 1.00 95.38 342 ILE A N 1
ATOM 2701 C CA . ILE A 1 342 ? -26.961 -0.624 24.598 1.00 95.38 342 ILE A CA 1
ATOM 2702 C C . ILE A 1 342 ? -26.601 0.459 25.622 1.00 95.38 342 ILE A C 1
ATOM 2704 O O . ILE A 1 342 ? -27.485 0.962 26.315 1.00 95.38 342 ILE A O 1
ATOM 2708 N N . ARG A 1 343 ? -25.332 0.882 25.685 1.00 93.75 343 ARG A N 1
ATOM 2709 C CA . ARG A 1 343 ? -24.887 1.949 26.602 1.00 93.75 343 ARG A CA 1
ATOM 2710 C C . ARG A 1 343 ? -25.609 3.273 26.326 1.00 93.75 343 ARG A C 1
ATOM 2712 O O . ARG A 1 343 ? -26.061 3.932 27.261 1.00 93.75 343 ARG A O 1
ATOM 2719 N N . CYS A 1 344 ? -25.782 3.634 25.055 1.00 90.06 344 CYS A N 1
ATOM 2720 C CA . CYS A 1 344 ? -26.523 4.825 24.639 1.00 90.06 344 CYS A CA 1
ATOM 2721 C C . CYS A 1 344 ? -28.001 4.748 25.053 1.00 90.06 344 CYS A C 1
ATOM 2723 O O . CYS A 1 344 ? -28.548 5.719 25.585 1.00 90.06 344 CYS A O 1
ATOM 2725 N N . ARG A 1 345 ? -28.639 3.585 24.866 1.00 93.50 345 ARG A N 1
ATOM 2726 C CA . ARG A 1 345 ? -30.025 3.340 25.284 1.00 93.50 345 ARG A CA 1
ATOM 2727 C C . ARG A 1 345 ? -30.189 3.519 26.789 1.00 93.50 345 ARG A C 1
ATOM 2729 O O . ARG A 1 345 ? -31.023 4.323 27.195 1.00 93.50 345 ARG A O 1
ATOM 2736 N N . ILE A 1 346 ? -29.329 2.882 27.587 1.00 92.62 346 ILE A N 1
ATOM 2737 C CA . ILE A 1 346 ? -29.309 3.022 29.052 1.00 92.62 346 ILE A CA 1
ATOM 2738 C C . ILE A 1 346 ? -29.184 4.502 29.447 1.00 92.62 346 ILE A C 1
ATOM 2740 O O . ILE A 1 346 ? -29.972 5.011 30.241 1.00 92.62 346 ILE A O 1
ATOM 2744 N N . MET A 1 347 ? -28.238 5.237 28.853 1.00 91.12 347 MET A N 1
ATOM 2745 C CA . MET A 1 347 ? -28.049 6.665 29.144 1.00 91.12 347 MET A CA 1
ATOM 2746 C C . MET A 1 347 ? -29.262 7.523 28.749 1.00 91.12 347 MET A C 1
ATOM 2748 O O . MET A 1 347 ? -29.614 8.473 29.454 1.00 91.12 347 MET A O 1
ATOM 2752 N N . THR A 1 348 ? -29.925 7.187 27.645 1.00 88.50 348 THR A N 1
ATOM 2753 C CA . THR A 1 348 ? -31.113 7.902 27.158 1.00 88.50 348 THR A CA 1
ATOM 2754 C C . THR A 1 348 ? -32.325 7.655 28.058 1.00 88.50 348 THR A C 1
ATOM 2756 O O . THR A 1 348 ? -33.007 8.614 28.432 1.00 88.50 348 THR A O 1
ATOM 2759 N N . GLU A 1 349 ? -32.548 6.406 28.479 1.00 89.62 349 GLU A N 1
ATOM 2760 C CA . GLU A 1 349 ? -33.604 6.028 29.430 1.00 89.62 349 GLU A CA 1
ATOM 2761 C C . GLU A 1 349 ? -33.435 6.759 30.768 1.00 89.62 349 GLU A C 1
ATOM 2763 O O . GLU A 1 349 ? -34.389 7.330 31.300 1.00 89.62 349 GLU A O 1
ATOM 2768 N N . LEU A 1 350 ? -32.197 6.865 31.260 1.00 88.19 350 LEU A N 1
ATOM 2769 C CA . LEU A 1 350 ? -31.881 7.603 32.488 1.00 88.19 350 LEU A CA 1
ATOM 2770 C C . LEU A 1 350 ? -32.085 9.122 32.365 1.00 88.19 350 LEU A C 1
ATOM 2772 O O . LEU A 1 350 ? -32.238 9.809 33.378 1.00 88.19 350 LEU A O 1
ATOM 2776 N N . THR A 1 351 ? -32.106 9.662 31.144 1.00 86.38 351 THR A N 1
ATOM 2777 C CA . THR A 1 351 ? -32.362 11.091 30.901 1.00 86.38 351 THR A CA 1
ATOM 2778 C C . THR A 1 351 ? -33.845 11.444 31.074 1.00 86.38 351 THR A C 1
ATOM 2780 O O . THR A 1 351 ? -34.162 12.572 31.451 1.00 86.38 351 THR A O 1
ATOM 2783 N N . HIS A 1 352 ? -34.758 10.492 30.843 1.00 84.00 352 HIS A N 1
ATOM 2784 C CA . HIS A 1 352 ? -36.212 10.708 30.857 1.00 84.00 352 HIS A CA 1
ATOM 2785 C C . HIS A 1 352 ? -36.905 9.800 31.892 1.00 84.00 352 HIS A C 1
ATOM 2787 O O . HIS A 1 352 ? -37.751 8.979 31.529 1.00 84.00 352 HIS A O 1
ATOM 2793 N N . PRO A 1 353 ? -36.613 9.957 33.200 1.00 71.56 353 PRO A N 1
ATOM 2794 C CA . PRO A 1 353 ? -37.126 9.054 34.235 1.00 71.56 353 PRO A CA 1
ATOM 2795 C C . PRO A 1 353 ? -38.661 9.049 34.334 1.00 71.56 353 PRO A C 1
ATOM 2797 O O . PRO A 1 353 ? -39.244 8.060 34.764 1.00 71.56 353 PRO A O 1
ATOM 2800 N N . ALA A 1 354 ? -39.328 10.117 33.881 1.00 69.19 354 ALA A N 1
ATOM 2801 C CA . ALA A 1 354 ? -40.786 10.246 33.894 1.00 69.19 354 ALA A CA 1
ATOM 2802 C C . ALA A 1 354 ? -41.522 9.216 33.011 1.00 69.19 354 ALA A C 1
ATOM 2804 O O . ALA A 1 354 ? -42.714 8.996 33.206 1.00 69.19 354 ALA A O 1
ATOM 2805 N N . VAL A 1 355 ? -40.839 8.578 32.053 1.00 57.75 355 VAL A N 1
ATOM 2806 C CA . VAL A 1 355 ? -41.440 7.547 31.186 1.00 57.75 355 VAL A CA 1
ATOM 2807 C C . VAL A 1 355 ? -41.441 6.168 31.864 1.00 57.75 355 VAL A C 1
ATOM 2809 O O . VAL A 1 355 ? -42.322 5.352 31.601 1.00 57.75 355 VAL A O 1
ATOM 2812 N N . LEU A 1 356 ? -40.513 5.915 32.794 1.00 56.00 356 LEU A N 1
ATOM 2813 C CA . LEU A 1 356 ? -40.367 4.614 33.456 1.00 56.00 356 LEU A CA 1
ATOM 2814 C C . LEU A 1 356 ? -41.466 4.331 34.495 1.00 56.00 356 LEU A C 1
ATOM 2816 O O . LEU A 1 356 ? -41.822 3.172 34.689 1.00 56.00 356 LEU A O 1
ATOM 2820 N N . GLU A 1 357 ? -42.071 5.354 35.110 1.00 56.44 357 GLU A N 1
ATOM 2821 C CA . GLU A 1 357 ? -43.172 5.149 36.072 1.00 56.44 357 GLU A CA 1
ATOM 2822 C C . GLU A 1 357 ? -44.504 4.734 35.413 1.00 56.44 357 GLU A C 1
ATOM 2824 O O . GLU A 1 357 ? -45.413 4.270 36.102 1.00 56.44 357 GLU A O 1
ATOM 2829 N N . ALA A 1 358 ? -44.631 4.837 34.084 1.00 55.00 358 ALA A N 1
ATOM 2830 C CA . ALA A 1 358 ? -45.863 4.508 33.358 1.00 55.00 358 ALA A CA 1
ATOM 2831 C C . ALA A 1 358 ? -45.868 3.112 32.698 1.00 55.00 358 ALA A C 1
ATOM 2833 O O . ALA A 1 358 ? -46.867 2.730 32.081 1.00 55.00 358 ALA A O 1
ATOM 2834 N N . HIS A 1 359 ? -44.792 2.326 32.816 1.00 44.84 359 HIS A N 1
ATOM 2835 C CA . HIS A 1 359 ? -44.725 0.966 32.272 1.00 44.84 359 HIS A CA 1
ATOM 2836 C C . HIS A 1 359 ? -44.695 -0.088 33.385 1.00 44.84 359 HIS A C 1
ATOM 2838 O O . HIS A 1 359 ? -43.623 -0.523 33.805 1.00 44.84 359 HIS A O 1
ATOM 2844 N N . PRO A 1 360 ? -45.872 -0.540 33.873 1.00 47.34 360 PRO A N 1
ATOM 2845 C CA . PRO A 1 360 ? -45.929 -1.677 34.776 1.00 47.34 360 PRO A CA 1
ATOM 2846 C C . PRO A 1 360 ? -45.349 -2.898 34.063 1.00 47.34 360 PRO A C 1
ATOM 2848 O O . PRO A 1 360 ? -45.713 -3.195 32.925 1.00 47.34 360 PRO A O 1
ATOM 2851 N N . HIS A 1 361 ? -44.432 -3.582 34.744 1.00 44.38 361 HIS A N 1
ATOM 2852 C CA . HIS A 1 361 ? -43.693 -4.750 34.279 1.00 44.38 361 HIS A CA 1
ATOM 2853 C C . HIS A 1 361 ? -44.607 -5.845 33.697 1.00 44.38 361 HIS A C 1
ATOM 2855 O O . HIS A 1 361 ? -44.950 -6.813 34.376 1.00 44.38 361 HIS A O 1
ATOM 2861 N N . SER A 1 362 ? -44.951 -5.753 32.411 1.00 42.81 362 SER A N 1
ATOM 2862 C CA . SER A 1 362 ? -45.424 -6.902 31.640 1.00 42.81 362 SER A CA 1
ATOM 2863 C C . SER A 1 362 ? -44.207 -7.730 31.235 1.00 42.81 362 SER A C 1
ATOM 2865 O O . SER A 1 362 ? -43.767 -7.803 30.093 1.00 42.81 362 SER A O 1
ATOM 2867 N N . SER A 1 363 ? -43.623 -8.369 32.246 1.00 56.59 363 SER A N 1
ATOM 2868 C CA . SER A 1 363 ? -42.811 -9.553 32.038 1.00 56.59 363 SER A CA 1
ATOM 2869 C C . SER A 1 363 ? -43.712 -10.594 31.380 1.00 56.59 363 SER A C 1
ATOM 2871 O O . SER A 1 363 ? -44.575 -11.169 32.041 1.00 56.59 363 SER A O 1
ATOM 2873 N N . THR A 1 364 ? -43.602 -10.771 30.063 1.00 48.78 364 THR A N 1
ATOM 2874 C CA . THR A 1 364 ? -43.537 -12.092 29.421 1.00 48.78 364 THR A CA 1
ATOM 2875 C C . THR A 1 364 ? -43.488 -12.016 27.892 1.00 48.78 364 THR A C 1
ATOM 2877 O O . THR A 1 364 ? -44.343 -11.428 27.247 1.00 48.78 364 THR A O 1
ATOM 2880 N N . LYS A 1 365 ? -42.543 -12.808 27.365 1.00 42.41 365 LYS A N 1
ATOM 2881 C CA . LYS A 1 365 ? -42.531 -13.509 26.069 1.00 42.41 365 LYS A CA 1
ATOM 2882 C C . LYS A 1 365 ? -42.164 -12.713 24.811 1.00 42.41 365 LYS A C 1
ATOM 2884 O O . LYS A 1 365 ? -42.978 -12.026 24.218 1.00 42.41 365 LYS A O 1
ATOM 2889 N N . ASN A 1 366 ? -40.949 -13.016 24.343 1.00 53.81 366 ASN A N 1
ATOM 2890 C CA . ASN A 1 366 ? -40.640 -13.467 22.982 1.00 53.81 366 ASN A CA 1
ATOM 2891 C C . ASN A 1 366 ? -41.528 -12.887 21.869 1.00 53.81 366 ASN A C 1
ATOM 2893 O O . ASN A 1 366 ? -42.519 -13.505 21.489 1.00 53.81 366 ASN A O 1
ATOM 2897 N N . ALA A 1 367 ? -41.088 -11.784 21.271 1.00 40.81 367 ALA A N 1
ATOM 2898 C CA . ALA A 1 367 ? -41.505 -11.382 19.935 1.00 40.81 367 ALA A CA 1
ATOM 2899 C C . ALA A 1 367 ? -40.245 -11.090 19.118 1.00 40.81 367 ALA A C 1
ATOM 2901 O O . ALA A 1 367 ? -39.735 -9.978 19.062 1.00 40.81 367 ALA A O 1
ATOM 2902 N N . HIS A 1 368 ? -39.704 -12.153 18.536 1.00 48.50 368 HIS A N 1
ATOM 2903 C CA . HIS A 1 368 ? -38.738 -12.068 17.459 1.00 48.50 368 HIS A CA 1
ATOM 2904 C C . HIS A 1 368 ? -39.532 -11.946 16.154 1.00 48.50 368 HIS A C 1
ATOM 2906 O O . HIS A 1 368 ? -39.535 -12.900 15.398 1.00 48.50 368 HIS A O 1
ATOM 2912 N N . GLU A 1 369 ? -40.261 -10.850 15.909 1.00 46.16 369 GLU A N 1
ATOM 2913 C CA . GLU A 1 369 ? -40.827 -10.567 14.579 1.00 46.16 369 GLU A CA 1
ATOM 2914 C C . GLU A 1 369 ? -41.448 -9.159 14.469 1.00 46.16 369 GLU A C 1
ATOM 2916 O O . GLU A 1 369 ? -42.382 -8.820 15.186 1.00 46.16 369 GLU A O 1
ATOM 2921 N N . VAL A 1 370 ? -40.937 -8.421 13.475 1.00 41.91 370 VAL A N 1
ATOM 2922 C CA . VAL A 1 370 ? -41.571 -7.353 12.676 1.00 41.91 370 VAL A CA 1
ATOM 2923 C C . VAL A 1 370 ? -41.803 -5.966 13.305 1.00 41.91 370 VAL A C 1
ATOM 2925 O O . VAL A 1 370 ? -42.715 -5.764 14.094 1.00 41.91 370 VAL A O 1
ATOM 2928 N N . GLY A 1 371 ? -41.097 -4.976 12.739 1.00 44.88 371 GLY A N 1
ATOM 2929 C CA . GLY A 1 371 ? -41.735 -3.746 12.243 1.00 44.88 371 GLY A CA 1
ATOM 2930 C C . GLY A 1 371 ? -41.405 -2.437 12.963 1.00 44.88 371 GLY A C 1
ATOM 2931 O O . GLY A 1 371 ? -41.721 -2.279 14.132 1.00 44.88 371 GLY A O 1
ATOM 2932 N N . ASP A 1 372 ? -40.840 -1.496 12.200 1.00 37.62 372 ASP A N 1
ATOM 2933 C CA . ASP A 1 372 ? -40.852 -0.038 12.400 1.00 37.62 372 ASP A CA 1
ATOM 2934 C C . ASP A 1 372 ? -40.468 0.504 13.778 1.00 37.62 372 ASP A C 1
ATOM 2936 O O . ASP A 1 372 ? -41.288 0.879 14.613 1.00 37.62 372 ASP A O 1
ATOM 2940 N N . SER A 1 373 ? -39.165 0.679 13.969 1.00 35.06 373 SER A N 1
ATOM 2941 C CA . SER A 1 373 ? -38.655 1.754 14.816 1.00 35.06 373 SER A CA 1
ATOM 2942 C C . SER A 1 373 ? -37.783 2.662 13.960 1.00 35.06 373 SER A C 1
ATOM 2944 O O . SER A 1 373 ? -36.651 2.306 13.639 1.00 35.06 373 SER A O 1
ATOM 2946 N N . ASP A 1 374 ? -38.327 3.829 13.602 1.00 36.50 374 ASP A N 1
ATOM 2947 C CA . ASP A 1 374 ? -37.627 4.964 12.985 1.00 36.50 374 ASP A CA 1
ATOM 2948 C C . ASP A 1 374 ? -36.636 5.596 13.983 1.00 36.50 374 ASP A C 1
ATOM 2950 O O . ASP A 1 374 ? -36.736 6.759 14.377 1.00 36.50 374 ASP A O 1
ATOM 2954 N N . LEU A 1 375 ? -35.665 4.809 14.438 1.00 35.09 375 LEU A N 1
ATOM 2955 C CA . LEU A 1 375 ? -34.422 5.330 14.989 1.00 35.09 375 LEU A CA 1
ATOM 2956 C C . LEU A 1 375 ? -33.401 5.329 13.850 1.00 35.09 375 LEU A C 1
ATOM 2958 O O . LEU A 1 375 ? -33.339 4.346 13.108 1.00 35.09 375 LEU A O 1
ATOM 2962 N N . PRO A 1 376 ? -32.607 6.400 13.672 1.00 33.84 376 PRO A N 1
ATOM 2963 C CA . PRO A 1 376 ? -31.646 6.463 12.584 1.00 33.84 376 PRO A CA 1
ATOM 2964 C C . PRO A 1 376 ? -30.674 5.284 12.706 1.00 33.84 376 PRO A C 1
ATOM 2966 O O . PRO A 1 376 ? -29.838 5.222 13.607 1.00 33.84 376 PRO A O 1
ATOM 2969 N N . MET A 1 377 ? -30.833 4.316 11.803 1.00 34.28 377 MET A N 1
ATOM 2970 C CA . MET A 1 377 ? -29.970 3.152 11.639 1.00 34.28 377 MET A CA 1
ATOM 2971 C C . MET A 1 377 ? -28.612 3.625 11.122 1.00 34.28 377 MET A C 1
ATOM 2973 O O . MET A 1 377 ? -28.319 3.622 9.929 1.00 34.28 377 MET A O 1
ATOM 2977 N N . TYR A 1 378 ? -27.771 4.066 12.049 1.00 36.62 378 TYR A N 1
ATOM 2978 C CA . TYR A 1 378 ? -26.368 4.353 11.813 1.00 36.62 378 TYR A CA 1
ATOM 2979 C C . TYR A 1 378 ? -25.626 3.029 11.630 1.00 36.62 378 TYR A C 1
ATOM 2981 O O . TYR A 1 378 ? -25.676 2.188 12.515 1.00 36.62 378 TYR A O 1
ATOM 2989 N N . PHE A 1 379 ? -24.905 2.845 10.525 1.00 35.62 379 PHE A N 1
ATOM 2990 C CA . PHE A 1 379 ? -24.044 1.689 10.209 1.00 35.62 379 PHE A CA 1
ATOM 2991 C C . PHE A 1 379 ? -24.757 0.419 9.733 1.00 35.62 379 PHE A C 1
ATOM 2993 O O . PHE A 1 379 ? -25.179 -0.426 10.526 1.00 35.62 379 PHE A O 1
ATOM 3000 N N . ASP A 1 380 ? -24.759 0.256 8.415 1.00 30.16 380 ASP A N 1
ATOM 3001 C CA . ASP A 1 380 ? -25.029 -0.989 7.707 1.00 30.16 380 ASP A CA 1
ATOM 3002 C C . ASP A 1 380 ? -23.678 -1.568 7.205 1.00 30.16 380 ASP A C 1
ATOM 3004 O O . ASP A 1 380 ? -22.716 -0.819 7.026 1.00 30.16 380 ASP A O 1
ATOM 3008 N N . SER A 1 381 ? -23.532 -2.895 7.070 1.00 31.59 381 SER A N 1
ATOM 3009 C CA . SER A 1 381 ? -22.226 -3.591 6.903 1.00 31.59 381 SER A CA 1
ATOM 3010 C C . SER A 1 381 ? -22.175 -4.515 5.677 1.00 31.59 381 SER A C 1
ATO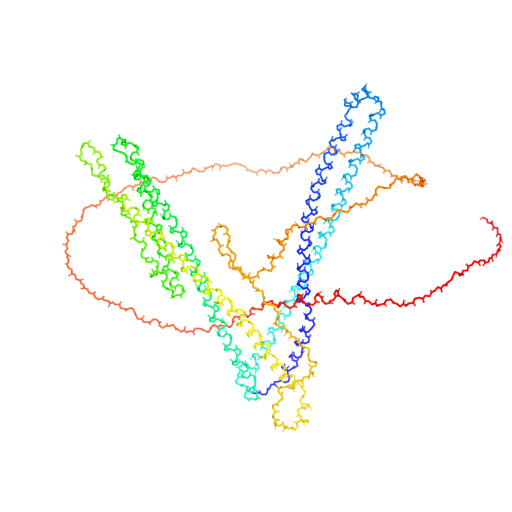M 3012 O O . SER A 1 381 ? -22.314 -5.730 5.784 1.00 31.59 381 SER A O 1
ATOM 3014 N N . ALA A 1 382 ? -21.945 -3.958 4.491 1.00 33.00 382 ALA A N 1
ATOM 3015 C CA . ALA A 1 382 ? -21.977 -4.680 3.227 1.00 33.00 382 ALA A CA 1
ATOM 3016 C C . ALA A 1 382 ? -21.012 -4.016 2.246 1.00 33.00 382 ALA A C 1
ATOM 3018 O O . ALA A 1 382 ? -21.395 -3.151 1.472 1.00 33.00 382 ALA A O 1
ATOM 3019 N N . ASN A 1 383 ? -19.740 -4.414 2.315 1.00 33.09 383 ASN A N 1
ATOM 3020 C CA . ASN A 1 383 ? -18.817 -4.371 1.182 1.00 33.09 383 ASN A CA 1
ATOM 3021 C C . ASN A 1 383 ? -17.610 -5.271 1.478 1.00 33.09 383 ASN A C 1
ATOM 3023 O O . ASN A 1 383 ? -16.669 -4.901 2.176 1.00 33.09 383 ASN A O 1
ATOM 3027 N N . THR A 1 384 ? -17.662 -6.502 0.967 1.00 32.62 384 THR A N 1
ATOM 3028 C CA . THR A 1 384 ? -16.549 -7.458 0.992 1.00 32.62 384 THR A CA 1
ATOM 3029 C C . THR A 1 384 ? -15.762 -7.325 -0.312 1.00 32.62 384 THR A C 1
ATOM 3031 O O . THR A 1 384 ? -16.165 -7.847 -1.347 1.00 32.62 384 THR A O 1
ATOM 3034 N N . ILE A 1 385 ? -14.627 -6.622 -0.274 1.00 34.97 385 ILE A N 1
ATOM 3035 C CA . ILE A 1 385 ? -13.675 -6.570 -1.393 1.00 34.97 385 ILE A CA 1
ATOM 3036 C C . ILE A 1 385 ? -12.731 -7.776 -1.278 1.00 34.97 385 ILE A C 1
ATOM 3038 O O . ILE A 1 385 ? -12.033 -7.952 -0.278 1.00 34.97 385 ILE A O 1
ATOM 3042 N N . SER A 1 386 ? -12.727 -8.627 -2.305 1.00 35.31 386 SER A N 1
ATOM 3043 C CA . SER A 1 386 ? -11.799 -9.751 -2.453 1.00 35.31 386 SER A CA 1
ATOM 3044 C C . SER A 1 386 ? -10.513 -9.254 -3.122 1.00 35.31 386 SER A C 1
ATOM 3046 O O . SER A 1 386 ? -10.442 -9.147 -4.343 1.00 35.31 386 SER A O 1
ATOM 3048 N N . GLY A 1 387 ? -9.505 -8.899 -2.324 1.00 38.00 387 GLY A N 1
ATOM 3049 C CA . GLY A 1 387 ? -8.150 -8.647 -2.818 1.00 38.00 387 GLY A CA 1
ATOM 3050 C C . GLY A 1 387 ? -7.367 -9.957 -2.893 1.00 38.00 387 GLY A C 1
ATOM 3051 O O . GLY A 1 387 ? -7.266 -10.664 -1.892 1.00 38.00 387 GLY A O 1
ATOM 3052 N N . ARG A 1 388 ? -6.829 -10.293 -4.069 1.00 37.06 388 ARG A N 1
ATOM 3053 C CA . ARG A 1 388 ? -5.921 -11.432 -4.273 1.00 37.06 388 ARG A CA 1
ATOM 3054 C C . ARG A 1 388 ? -4.477 -10.912 -4.241 1.00 37.06 388 ARG A C 1
ATOM 3056 O O . ARG A 1 388 ? -4.227 -9.885 -4.867 1.00 37.06 388 ARG A O 1
ATOM 3063 N N . PRO A 1 389 ? -3.525 -11.577 -3.567 1.00 42.88 389 PRO A N 1
ATOM 3064 C CA . PRO A 1 389 ? -2.129 -11.146 -3.582 1.00 42.88 389 PRO A CA 1
ATOM 3065 C C . PRO A 1 389 ? -1.551 -11.192 -5.007 1.00 42.88 389 PRO A C 1
ATOM 3067 O O . PRO A 1 389 ? -1.614 -12.223 -5.680 1.00 42.88 389 PRO A O 1
ATOM 3070 N N . THR A 1 390 ? -0.973 -10.080 -5.464 1.00 41.97 390 THR A N 1
ATOM 3071 C CA . THR A 1 390 ? -0.231 -9.980 -6.728 1.00 41.97 390 THR A CA 1
ATOM 3072 C C . THR A 1 390 ? 1.270 -10.096 -6.472 1.00 41.97 390 THR A C 1
ATOM 3074 O O . THR A 1 390 ? 1.822 -9.543 -5.520 1.00 41.97 390 THR A O 1
ATOM 3077 N N . THR A 1 391 ? 1.943 -10.880 -7.313 1.00 55.06 391 THR A N 1
ATOM 3078 C CA . THR A 1 391 ? 3.400 -11.057 -7.281 1.00 55.06 391 THR A 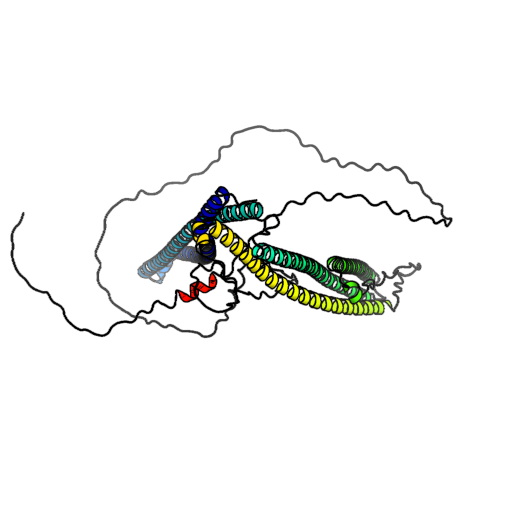CA 1
ATOM 3079 C C . THR A 1 391 ? 4.007 -10.232 -8.406 1.00 55.06 391 THR A C 1
ATOM 3081 O O . THR A 1 391 ? 3.610 -10.398 -9.560 1.00 55.06 391 THR A O 1
ATOM 3084 N N . ASP A 1 392 ? 4.947 -9.343 -8.087 1.00 61.22 392 ASP A N 1
ATOM 3085 C CA . ASP A 1 392 ? 5.681 -8.602 -9.115 1.00 61.22 392 ASP A CA 1
ATOM 3086 C C . ASP A 1 392 ? 6.636 -9.555 -9.888 1.00 61.22 392 ASP A C 1
ATOM 3088 O O . ASP A 1 392 ? 6.960 -10.649 -9.402 1.00 61.22 392 ASP A O 1
ATOM 3092 N N . PRO A 1 393 ? 7.117 -9.185 -11.091 1.00 46.22 393 PRO A N 1
ATOM 3093 C CA . PRO A 1 393 ? 8.045 -10.019 -11.865 1.00 46.22 393 PRO A CA 1
ATOM 3094 C C . PRO A 1 393 ? 9.404 -10.260 -11.177 1.00 46.22 393 PRO A C 1
ATOM 3096 O O . PRO A 1 393 ? 10.155 -11.136 -11.603 1.00 46.22 393 PRO A O 1
ATOM 3099 N N . ASN A 1 394 ? 9.714 -9.540 -10.093 1.00 54.06 394 ASN A N 1
ATOM 3100 C CA . ASN A 1 394 ? 10.917 -9.729 -9.278 1.00 54.06 394 ASN A CA 1
ATOM 3101 C C . ASN A 1 394 ? 10.680 -10.687 -8.091 1.00 54.06 394 ASN A C 1
ATOM 3103 O O . ASN A 1 394 ? 11.585 -10.929 -7.278 1.00 54.06 394 ASN A O 1
ATOM 3107 N N . GLY A 1 395 ? 9.475 -11.255 -7.974 1.00 54.62 395 GLY A N 1
ATOM 3108 C CA . GLY A 1 395 ? 9.080 -12.144 -6.888 1.00 54.62 395 GLY A CA 1
ATOM 3109 C C . GLY A 1 395 ? 8.989 -11.433 -5.538 1.00 54.62 395 GLY A C 1
ATOM 3110 O O . GLY A 1 395 ? 9.293 -12.051 -4.514 1.00 54.62 395 GLY A O 1
ATOM 3111 N N . ASN A 1 396 ? 8.688 -10.137 -5.519 1.00 54.84 396 ASN A N 1
ATOM 3112 C CA . ASN A 1 396 ? 8.267 -9.436 -4.316 1.00 54.84 396 ASN A CA 1
ATOM 3113 C C . ASN A 1 396 ? 6.755 -9.620 -4.180 1.00 54.84 396 ASN A C 1
ATOM 3115 O O . ASN A 1 396 ? 5.977 -9.271 -5.069 1.00 54.84 396 ASN A O 1
ATOM 3119 N N . ILE A 1 397 ? 6.349 -10.218 -3.065 1.00 48.56 397 ILE A N 1
ATOM 3120 C CA . ILE A 1 397 ? 4.945 -10.321 -2.682 1.00 48.56 397 ILE A CA 1
ATOM 3121 C C . ILE A 1 397 ? 4.614 -9.009 -1.977 1.00 48.56 397 ILE A C 1
ATOM 3123 O O . ILE A 1 397 ? 5.085 -8.778 -0.862 1.00 48.56 397 ILE A O 1
ATOM 3127 N N . SER A 1 398 ? 3.843 -8.139 -2.627 1.00 44.69 398 SER A N 1
ATOM 3128 C CA . SER A 1 398 ? 3.306 -6.959 -1.956 1.00 44.69 398 SER A CA 1
ATOM 3129 C C . SER A 1 398 ? 2.057 -7.394 -1.196 1.00 44.69 398 SER A C 1
ATOM 3131 O O . SER A 1 398 ? 0.992 -7.596 -1.775 1.00 44.69 398 SER A O 1
ATOM 3133 N N . LEU A 1 399 ? 2.193 -7.611 0.112 1.00 46.59 399 LEU A N 1
ATOM 3134 C CA . LEU A 1 399 ? 1.046 -7.755 1.006 1.00 46.59 399 LEU A CA 1
ATOM 3135 C C . LEU A 1 399 ? 0.462 -6.359 1.223 1.00 46.59 399 LEU A C 1
ATOM 3137 O O . LEU A 1 399 ? 0.754 -5.697 2.218 1.00 46.59 399 LEU A O 1
ATOM 3141 N N . GLY A 1 400 ? -0.301 -5.882 0.242 1.00 34.53 400 GLY A N 1
ATOM 3142 C CA . GLY A 1 400 ? -1.016 -4.623 0.358 1.00 34.53 400 GLY A CA 1
ATOM 3143 C C . GLY A 1 400 ? -1.982 -4.687 1.537 1.00 34.53 400 GLY A C 1
ATOM 3144 O O . GLY A 1 400 ? -2.928 -5.472 1.535 1.00 34.53 400 GLY A O 1
ATOM 3145 N N . VAL A 1 401 ? -1.772 -3.829 2.536 1.00 32.22 401 VAL A N 1
ATOM 3146 C CA . VAL A 1 401 ? -2.909 -3.248 3.256 1.00 32.22 401 VAL A CA 1
ATOM 3147 C C . VAL A 1 401 ? -3.708 -2.517 2.172 1.00 32.22 401 VAL A C 1
ATOM 3149 O O . VAL A 1 401 ? -3.087 -1.752 1.432 1.00 32.22 401 VAL A O 1
ATOM 3152 N N . PRO A 1 402 ? -5.006 -2.798 1.975 1.00 29.62 402 PRO A N 1
ATOM 3153 C CA . PRO A 1 402 ? -5.735 -2.304 0.814 1.00 29.62 402 PRO A CA 1
ATOM 3154 C C . PRO A 1 402 ? -5.707 -0.771 0.787 1.00 29.62 402 PRO A C 1
ATOM 3156 O O . PRO A 1 402 ? -6.387 -0.114 1.570 1.00 29.62 402 PRO A O 1
ATOM 3159 N N . SER A 1 403 ? -4.896 -0.218 -0.115 1.00 34.00 403 SER A N 1
ATOM 3160 C CA . SER A 1 403 ? -5.038 1.144 -0.614 1.00 34.00 403 SER A CA 1
ATOM 3161 C C . SER A 1 403 ? -5.876 1.066 -1.887 1.00 34.00 403 SER A C 1
ATOM 3163 O O . SER A 1 403 ? -5.646 0.213 -2.742 1.00 34.00 403 SER A O 1
ATOM 3165 N N . TYR A 1 404 ? -6.876 1.931 -1.977 1.00 30.25 404 TYR A N 1
ATOM 3166 C CA . TYR A 1 404 ? -8.029 1.883 -2.881 1.00 30.25 404 TYR A CA 1
ATOM 3167 C C . TYR A 1 404 ? -7.716 2.136 -4.380 1.00 30.25 404 TYR A C 1
ATOM 3169 O O . TYR A 1 404 ? -8.623 2.352 -5.175 1.00 30.25 404 TYR A O 1
ATOM 3177 N N . GLU A 1 405 ? -6.451 2.131 -4.810 1.00 34.16 405 GLU A N 1
ATOM 3178 C CA . GLU A 1 405 ? -6.052 2.741 -6.094 1.00 34.16 405 GLU A CA 1
ATOM 3179 C C . GLU A 1 405 ? -5.939 1.805 -7.312 1.00 34.16 405 GLU A C 1
ATOM 3181 O O . GLU A 1 405 ? -5.856 2.295 -8.437 1.00 34.16 405 GLU A O 1
ATOM 3186 N N . GLU A 1 406 ? -6.000 0.480 -7.169 1.00 31.25 406 GLU A N 1
ATOM 3187 C CA . GLU A 1 406 ? -5.662 -0.430 -8.281 1.00 31.25 406 GLU A CA 1
ATOM 3188 C C . GLU A 1 406 ? -6.882 -1.094 -8.947 1.00 31.25 406 GLU A C 1
ATOM 3190 O O . GLU A 1 406 ? -6.996 -2.314 -9.049 1.00 31.25 406 GLU A O 1
ATOM 3195 N N . SER A 1 407 ? -7.845 -0.291 -9.411 1.00 30.75 407 SER A N 1
ATOM 3196 C CA . SER A 1 407 ? -8.985 -0.785 -10.207 1.00 30.75 407 SER A CA 1
ATOM 3197 C C . SER A 1 407 ? -9.477 0.221 -11.253 1.00 30.75 407 SER A C 1
ATOM 3199 O O . SER A 1 407 ? -10.653 0.559 -11.258 1.00 30.75 407 SER A O 1
ATOM 3201 N N . GLN A 1 408 ? -8.615 0.691 -12.169 1.00 35.75 408 GLN A N 1
ATOM 3202 C CA . GLN A 1 408 ? -9.080 1.365 -13.405 1.00 35.75 408 GLN A CA 1
ATOM 3203 C C . GLN A 1 408 ? -8.274 1.096 -14.693 1.00 35.75 408 GLN A C 1
ATOM 3205 O O . GLN A 1 408 ? -8.585 1.679 -15.726 1.00 35.75 408 GLN A O 1
ATOM 3210 N N . ALA A 1 409 ? -7.309 0.173 -14.723 1.00 35.28 409 ALA A N 1
ATOM 3211 C CA . ALA A 1 409 ? -6.535 -0.092 -15.943 1.00 35.28 409 ALA A CA 1
ATOM 3212 C C . ALA A 1 409 ? -6.730 -1.518 -16.477 1.00 35.28 409 ALA A C 1
ATOM 3214 O O . ALA A 1 409 ? -5.787 -2.300 -16.511 1.00 35.28 409 ALA A O 1
ATOM 3215 N N . GLN A 1 410 ? -7.947 -1.868 -16.910 1.00 32.47 410 GLN A N 1
ATOM 3216 C CA . GLN A 1 410 ? -8.153 -2.984 -17.846 1.00 32.47 410 GLN A CA 1
ATOM 3217 C C . GLN A 1 410 ? -9.512 -2.886 -18.561 1.00 32.47 410 GLN A C 1
ATOM 3219 O O . GLN A 1 410 ? -10.455 -3.621 -18.284 1.00 32.47 410 GLN A O 1
ATOM 3224 N N . SER A 1 411 ? -9.601 -1.996 -19.549 1.00 30.22 411 SER A N 1
ATOM 3225 C CA . SER A 1 411 ? -10.572 -2.113 -20.640 1.00 30.22 411 SER A CA 1
ATOM 3226 C C . SER A 1 411 ? -9.809 -2.214 -21.963 1.00 30.22 411 SER A C 1
ATOM 3228 O O . SER A 1 411 ? -9.125 -1.294 -22.403 1.00 30.22 411 SER A O 1
ATOM 3230 N N . LYS A 1 412 ? -9.870 -3.397 -22.586 1.00 29.25 412 LYS A N 1
ATOM 3231 C CA . LYS A 1 412 ? -9.455 -3.596 -23.982 1.00 29.25 412 LYS A CA 1
ATOM 3232 C C . LYS A 1 412 ? -10.477 -2.902 -24.897 1.00 29.25 412 LYS A C 1
ATOM 3234 O O . LYS A 1 412 ? -11.671 -3.032 -24.628 1.00 29.25 412 LYS A O 1
ATOM 3239 N N . PRO A 1 413 ? -10.064 -2.237 -25.989 1.00 29.28 413 PRO A N 1
ATOM 3240 C CA . PRO A 1 413 ? -11.007 -1.646 -26.927 1.00 29.28 413 PRO A CA 1
ATOM 3241 C C . PRO A 1 413 ? -11.609 -2.733 -27.828 1.00 29.28 413 PRO A C 1
ATOM 3243 O O . PRO A 1 413 ? -10.901 -3.403 -28.581 1.00 29.28 413 PRO A O 1
ATOM 3246 N N . VAL A 1 414 ? -12.930 -2.891 -27.757 1.00 27.05 414 VAL A N 1
ATOM 3247 C CA . VAL A 1 414 ? -13.751 -3.597 -28.746 1.00 27.05 414 VAL A CA 1
ATOM 3248 C C . VAL A 1 414 ? -14.604 -2.551 -29.453 1.00 27.05 414 VAL A C 1
ATOM 3250 O O . VAL A 1 414 ? -15.325 -1.814 -28.794 1.00 27.05 414 VAL A O 1
ATOM 3253 N N . GLY A 1 415 ? -14.555 -2.545 -30.786 1.00 26.09 415 GLY A N 1
ATOM 3254 C CA . GLY A 1 415 ? -15.650 -2.059 -31.629 1.00 26.09 415 GLY A CA 1
ATOM 3255 C C . GLY A 1 415 ? -15.708 -0.548 -31.839 1.00 26.09 415 GLY A C 1
ATOM 3256 O O . GLY A 1 415 ? -16.101 0.211 -30.964 1.00 26.09 415 GLY A O 1
ATOM 3257 N N . GLY A 1 416 ? -15.349 -0.122 -33.049 1.00 30.27 416 GLY A N 1
ATOM 3258 C CA . GLY A 1 416 ? -15.428 1.268 -33.471 1.00 30.27 416 GLY A CA 1
ATOM 3259 C C . GLY A 1 416 ? -16.854 1.811 -33.552 1.00 30.27 416 GLY A C 1
ATOM 3260 O O . GLY A 1 416 ? -17.784 1.117 -33.950 1.00 30.27 416 GLY A O 1
ATOM 3261 N N . PHE A 1 417 ? -16.971 3.107 -33.283 1.00 25.66 417 PHE A N 1
ATOM 3262 C CA . PHE A 1 417 ? -18.030 3.950 -33.816 1.00 25.66 417 PHE A CA 1
ATOM 3263 C C . PHE A 1 417 ? -17.387 5.103 -34.580 1.00 25.66 417 PHE A C 1
ATOM 3265 O O . PHE A 1 417 ? -16.638 5.915 -34.041 1.00 25.66 417 PHE A O 1
ATOM 3272 N N . ARG A 1 418 ? -17.657 5.117 -35.883 1.00 26.23 418 ARG A N 1
ATOM 3273 C CA . ARG A 1 418 ? -17.279 6.160 -36.829 1.00 26.23 418 ARG A CA 1
ATOM 3274 C C . ARG A 1 418 ? -18.404 7.189 -36.815 1.00 26.23 418 ARG A C 1
ATOM 3276 O O . ARG A 1 418 ? -19.482 6.910 -37.330 1.00 26.23 418 ARG A O 1
ATOM 3283 N N . VAL A 1 419 ? -18.166 8.357 -36.229 1.00 26.20 419 VAL A N 1
ATOM 3284 C CA . VAL A 1 419 ? -19.079 9.500 -36.339 1.00 26.20 419 VAL A CA 1
ATOM 3285 C C . VAL A 1 419 ? -18.544 10.423 -37.429 1.00 26.20 419 VAL A C 1
ATOM 3287 O O . VAL A 1 419 ? -17.577 11.154 -37.243 1.00 26.20 419 VAL A O 1
ATOM 3290 N N . THR A 1 420 ? -19.154 10.328 -38.606 1.00 26.81 420 THR A N 1
ATOM 3291 C CA . THR A 1 420 ? -19.061 11.318 -39.685 1.00 26.81 420 THR A CA 1
ATOM 3292 C C . THR A 1 420 ? -20.058 12.434 -39.394 1.00 26.81 420 THR A C 1
ATOM 3294 O O . THR A 1 420 ? -21.250 12.156 -39.295 1.00 26.81 420 THR A O 1
ATOM 3297 N N . ILE A 1 421 ? -19.595 13.683 -39.307 1.00 26.94 421 ILE A N 1
ATOM 3298 C CA . ILE A 1 421 ? -20.454 14.876 -39.371 1.00 26.94 421 ILE A CA 1
ATOM 3299 C C . ILE A 1 421 ? -19.977 15.728 -40.560 1.00 26.94 421 ILE A C 1
ATOM 3301 O O . ILE A 1 421 ? -18.767 15.822 -40.784 1.00 26.94 421 ILE A O 1
ATOM 3305 N N . PRO A 1 422 ? -20.902 16.248 -41.390 1.00 29.58 422 PRO A N 1
ATOM 3306 C CA . PRO A 1 422 ? -20.622 16.608 -42.768 1.00 29.58 422 PRO A CA 1
ATOM 3307 C C . PRO A 1 422 ? -20.097 18.034 -42.928 1.00 29.58 422 PRO A C 1
ATOM 3309 O O . PRO A 1 422 ? -20.421 18.954 -42.184 1.00 29.58 422 PRO A O 1
ATOM 3312 N N . THR A 1 423 ? -19.324 18.197 -43.995 1.00 28.20 423 THR A N 1
ATOM 3313 C CA . THR A 1 423 ? -18.977 19.460 -44.639 1.00 28.20 423 THR A CA 1
ATOM 3314 C C . THR A 1 423 ? -20.224 20.248 -45.045 1.00 28.20 423 THR A C 1
ATOM 3316 O O . THR A 1 423 ? -21.032 19.747 -45.829 1.00 28.20 423 THR A O 1
ATOM 3319 N N . SER A 1 424 ? -20.322 21.507 -44.621 1.00 29.41 424 SER A N 1
ATOM 3320 C CA . SER A 1 424 ? -21.186 22.509 -45.252 1.00 29.41 424 SER A CA 1
ATOM 3321 C C . SER A 1 424 ? -20.381 23.751 -45.619 1.00 29.41 424 SER A C 1
ATOM 3323 O O . SER A 1 424 ? -19.544 24.233 -44.860 1.00 29.41 424 SER A O 1
ATOM 3325 N N . ASN A 1 425 ? -20.652 24.219 -46.828 1.00 29.25 425 ASN A N 1
ATOM 3326 C CA . ASN A 1 425 ? -19.957 25.242 -47.584 1.00 29.25 425 ASN A CA 1
ATOM 3327 C C . ASN A 1 425 ? -20.825 26.522 -47.640 1.00 29.25 425 ASN A C 1
ATOM 3329 O O . ASN A 1 425 ? -22.047 26.411 -47.685 1.00 29.25 425 ASN A O 1
ATOM 3333 N N . VAL A 1 426 ? -20.164 27.683 -47.754 1.00 34.59 426 VAL A N 1
ATOM 3334 C CA . VAL A 1 426 ? -20.639 29.002 -48.249 1.00 34.59 426 VAL A CA 1
ATOM 3335 C C . VAL A 1 426 ? -21.636 29.827 -47.395 1.00 34.59 426 VAL A C 1
ATOM 3337 O O . VAL A 1 426 ? -22.810 29.489 -47.321 1.00 34.59 426 VAL A O 1
ATOM 3340 N N . ASN A 1 427 ? -21.221 31.007 -46.886 1.00 28.83 427 ASN A N 1
ATOM 3341 C CA . ASN A 1 427 ? -21.649 32.326 -47.417 1.00 28.83 427 ASN A CA 1
ATOM 3342 C C . ASN A 1 427 ? -21.064 33.552 -46.679 1.00 28.83 427 ASN A C 1
ATOM 3344 O O . ASN A 1 427 ? -20.941 33.576 -45.459 1.00 28.83 427 ASN A O 1
ATOM 3348 N N . ASN A 1 428 ? -20.747 34.579 -47.475 1.00 34.91 428 ASN A N 1
ATOM 3349 C CA . ASN A 1 428 ? -20.254 35.907 -47.095 1.00 34.91 428 ASN A CA 1
ATOM 3350 C C . ASN A 1 428 ? -21.386 36.832 -46.595 1.00 34.91 428 ASN A C 1
ATOM 3352 O O . ASN A 1 428 ? -22.483 36.804 -47.148 1.00 34.91 428 ASN A O 1
ATOM 3356 N N . GLY A 1 429 ? -21.090 37.737 -45.651 1.00 29.12 429 GLY A N 1
ATOM 3357 C CA . GLY A 1 429 ? -21.945 38.879 -45.275 1.00 29.12 429 GLY A CA 1
ATOM 3358 C C . GLY A 1 429 ? -21.367 39.705 -44.109 1.00 29.12 429 GLY A C 1
ATOM 3359 O O . GLY A 1 429 ? -20.601 39.144 -43.335 1.00 29.12 429 GLY A O 1
ATOM 3360 N N . PRO A 1 430 ? -21.637 41.025 -44.008 1.00 42.38 430 PRO A N 1
ATOM 3361 C CA . PRO A 1 430 ? -20.601 42.028 -43.735 1.00 42.38 430 PRO A CA 1
ATOM 3362 C C . PRO A 1 430 ? -20.396 42.428 -42.262 1.00 42.38 430 PRO A C 1
ATOM 3364 O O . PRO A 1 430 ? -21.249 42.255 -41.397 1.00 42.38 430 PRO A O 1
ATOM 3367 N N . THR A 1 431 ? -19.222 43.020 -42.039 1.00 39.19 431 THR A N 1
ATOM 3368 C CA . THR A 1 431 ? -18.709 43.714 -40.847 1.00 39.19 431 THR A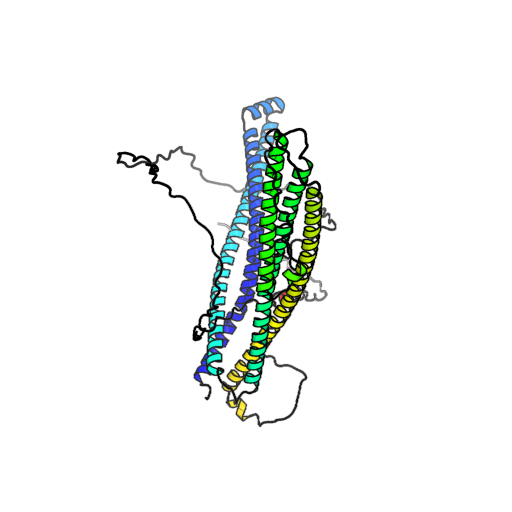 CA 1
ATOM 3369 C C . THR A 1 431 ? -19.663 44.741 -40.224 1.00 39.19 431 THR A C 1
ATOM 3371 O O . THR A 1 431 ? -20.441 45.385 -40.928 1.00 39.19 431 THR A O 1
ATOM 3374 N N . PRO A 1 432 ? -19.436 45.062 -38.936 1.00 43.47 432 PRO A N 1
ATOM 3375 C CA . PRO A 1 432 ? -19.332 46.467 -38.568 1.00 43.47 432 PRO A CA 1
ATOM 3376 C C . PRO A 1 432 ? -17.986 46.809 -37.920 1.00 43.47 432 PRO A C 1
ATOM 3378 O O . PRO A 1 432 ? -17.348 46.018 -37.227 1.00 43.47 432 PRO A O 1
ATOM 3381 N N . ALA A 1 433 ? -17.562 48.029 -38.228 1.00 37.91 433 ALA A N 1
ATOM 3382 C CA . ALA A 1 433 ? -16.328 48.666 -37.825 1.00 37.91 433 ALA A CA 1
ATOM 3383 C C . ALA A 1 433 ? -16.323 49.026 -36.334 1.00 37.91 433 ALA A C 1
ATOM 3385 O O . ALA A 1 433 ? -17.286 49.606 -35.844 1.00 37.91 433 ALA A O 1
ATOM 3386 N N . TYR A 1 434 ? -15.199 48.784 -35.656 1.00 33.81 434 TYR A N 1
ATOM 3387 C CA . TYR A 1 434 ? -14.821 49.546 -34.468 1.00 33.81 434 TYR A CA 1
ATOM 3388 C C . TYR A 1 434 ? -13.299 49.735 -34.399 1.00 33.81 434 TYR A C 1
ATOM 3390 O O . TYR A 1 434 ? -12.498 48.804 -34.456 1.00 33.81 434 TYR A O 1
ATOM 3398 N N . SER A 1 435 ? -12.916 50.998 -34.315 1.00 34.72 435 SER A N 1
ATOM 3399 C CA . SER A 1 435 ? -11.633 51.587 -33.920 1.00 34.72 435 SER A CA 1
ATOM 3400 C C . SER A 1 435 ? -12.015 53.006 -33.468 1.00 34.72 435 SER A C 1
ATOM 3402 O O . SER A 1 435 ? -12.959 53.540 -34.062 1.00 34.72 435 SER A O 1
ATOM 3404 N N . PRO A 1 436 ? -11.352 53.650 -32.481 1.00 48.72 436 PRO A N 1
ATOM 3405 C CA . PRO A 1 436 ? -9.892 53.797 -32.514 1.00 48.72 436 PRO A CA 1
ATOM 3406 C C . PRO A 1 436 ? -9.167 53.998 -31.150 1.00 48.72 436 PRO A C 1
ATOM 3408 O O . PRO A 1 436 ? -9.792 54.112 -30.104 1.00 48.72 436 PRO A O 1
ATOM 3411 N N . SER A 1 437 ? -7.832 54.148 -31.244 1.00 31.70 437 SER A N 1
ATOM 3412 C CA . SER A 1 437 ? -6.932 54.949 -30.370 1.00 31.70 437 SER A CA 1
ATOM 3413 C C . SER A 1 437 ? -6.647 54.415 -28.951 1.00 31.70 437 SER A C 1
ATOM 3415 O O . SER A 1 437 ? -7.560 54.126 -28.201 1.00 31.70 437 SER A O 1
ATOM 3417 N N . GLY A 1 438 ? -5.415 54.273 -28.445 1.00 32.91 438 GLY A N 1
ATOM 3418 C CA . GLY A 1 438 ? -4.127 54.938 -28.692 1.00 32.91 438 GLY A CA 1
ATOM 3419 C C . GLY A 1 438 ? -2.993 54.224 -27.906 1.00 32.91 438 GLY A C 1
ATOM 3420 O O . GLY A 1 438 ? -3.107 53.028 -27.663 1.00 32.91 438 GLY A O 1
ATOM 3421 N N . PRO A 1 439 ? -1.885 54.893 -27.534 1.00 40.53 439 PRO A N 1
ATOM 3422 C CA . PRO A 1 439 ? -0.589 54.733 -28.197 1.00 40.53 439 PRO A CA 1
ATOM 3423 C C . PRO A 1 439 ? 0.409 53.795 -27.495 1.00 40.53 439 PRO A C 1
ATOM 3425 O O . PRO A 1 439 ? 0.429 53.635 -26.278 1.00 40.53 439 PRO A O 1
ATOM 3428 N N . ALA A 1 440 ? 1.321 53.259 -28.305 1.00 41.25 440 ALA A N 1
ATOM 3429 C CA . ALA A 1 440 ? 2.591 52.693 -27.866 1.00 41.25 440 ALA A CA 1
ATOM 3430 C C . ALA A 1 440 ? 3.531 53.773 -27.296 1.00 41.25 440 ALA A C 1
ATOM 3432 O O . ALA A 1 440 ? 3.506 54.920 -27.749 1.00 41.25 440 ALA A O 1
ATOM 3433 N N . PRO A 1 441 ? 4.477 53.366 -26.438 1.00 43.84 441 PRO A N 1
ATOM 3434 C CA . PRO A 1 441 ? 5.852 53.814 -26.588 1.00 43.84 441 PRO A CA 1
ATOM 3435 C C . PRO A 1 441 ? 6.809 52.628 -26.756 1.00 43.84 441 PRO A C 1
ATOM 3437 O O . PRO A 1 441 ? 6.606 51.533 -26.238 1.00 43.84 441 PRO A O 1
ATOM 3440 N N . GLY A 1 442 ? 7.826 52.880 -27.574 1.00 34.16 442 GLY A N 1
ATOM 3441 C CA . GLY A 1 442 ? 8.773 51.917 -28.110 1.00 34.16 442 GLY A CA 1
ATOM 3442 C C . GLY A 1 442 ? 9.941 51.518 -27.190 1.00 34.16 442 GLY A C 1
ATOM 3443 O O . GLY A 1 442 ? 9.855 51.628 -25.969 1.00 34.16 442 GLY A O 1
ATOM 3444 N N . PRO A 1 443 ? 11.027 50.999 -27.793 1.00 47.38 443 PRO A N 1
ATOM 3445 C CA . PRO A 1 443 ? 11.918 50.028 -27.173 1.00 47.38 443 PRO A CA 1
ATOM 3446 C C . PRO A 1 443 ? 13.193 50.646 -26.585 1.00 47.38 443 PRO A C 1
ATOM 3448 O O . PRO A 1 443 ? 13.800 51.548 -27.155 1.00 47.38 443 PRO A O 1
ATOM 3451 N N . GLY A 1 444 ? 13.659 50.066 -25.486 1.00 32.62 444 GLY A N 1
ATOM 3452 C CA . GLY A 1 444 ? 14.994 50.235 -24.912 1.00 32.62 444 GLY A CA 1
ATOM 3453 C C . GLY A 1 444 ? 15.158 49.145 -23.853 1.00 32.62 444 GLY A C 1
ATOM 3454 O O . GLY A 1 444 ? 14.180 48.737 -23.244 1.00 32.62 444 GLY A O 1
ATOM 3455 N N . GLY A 1 445 ? 16.301 48.540 -23.595 1.00 30.39 445 GLY A N 1
ATOM 3456 C CA . GLY A 1 445 ? 17.670 48.763 -24.008 1.00 30.39 445 GLY A CA 1
ATOM 3457 C C . GLY A 1 445 ? 18.506 47.752 -23.216 1.00 30.39 445 GLY A C 1
ATOM 3458 O O . GLY A 1 445 ? 18.082 47.233 -22.186 1.00 30.39 445 GLY A O 1
ATOM 3459 N N . ILE A 1 446 ? 19.672 47.432 -23.751 1.00 39.91 446 ILE A N 1
ATOM 3460 C CA . ILE A 1 446 ? 20.665 46.510 -23.202 1.00 39.91 446 ILE A CA 1
ATOM 3461 C C . ILE A 1 446 ? 21.137 46.955 -21.802 1.00 39.91 446 ILE A C 1
ATOM 3463 O O . ILE A 1 446 ? 21.508 48.108 -21.611 1.00 39.91 446 ILE A O 1
ATOM 3467 N N . GLY A 1 447 ? 21.214 46.008 -20.863 1.00 29.86 447 GLY A N 1
ATOM 3468 C CA . GLY A 1 447 ? 21.952 46.093 -19.594 1.00 29.86 447 GLY A CA 1
ATOM 3469 C C . GLY A 1 447 ? 21.811 44.748 -18.867 1.00 29.86 447 GLY A C 1
ATOM 3470 O O . GLY A 1 447 ? 20.701 44.287 -18.659 1.00 29.86 447 GLY A O 1
ATOM 3471 N N . GLY A 1 448 ? 22.845 43.968 -18.557 1.00 31.19 448 GLY A N 1
ATOM 3472 C CA . GLY A 1 448 ? 24.170 44.362 -18.094 1.00 31.19 448 GLY A CA 1
ATOM 3473 C C . GLY A 1 448 ? 24.228 44.286 -16.566 1.00 31.19 448 GLY A C 1
ATOM 3474 O O . GLY A 1 448 ? 24.524 45.289 -15.929 1.00 31.19 448 GLY A O 1
ATOM 3475 N N . PHE A 1 449 ? 23.921 43.130 -15.963 1.00 30.14 449 PHE A N 1
ATOM 3476 C CA . PHE A 1 449 ? 24.099 42.941 -14.521 1.00 30.14 449 PHE A CA 1
ATOM 3477 C C . PHE A 1 449 ? 25.546 42.562 -14.208 1.00 30.14 449 PHE A C 1
ATOM 3479 O O . PHE A 1 449 ? 25.986 41.425 -14.367 1.00 30.14 449 PHE A O 1
ATOM 3486 N N . ARG A 1 450 ? 26.277 43.585 -13.769 1.00 30.34 450 ARG A N 1
ATOM 3487 C CA . ARG A 1 450 ? 27.549 43.523 -13.059 1.00 30.34 450 ARG A CA 1
ATOM 3488 C C . ARG A 1 450 ? 27.230 43.285 -11.576 1.00 30.34 450 ARG A C 1
ATOM 3490 O O . ARG A 1 450 ? 26.569 44.116 -10.961 1.00 30.34 450 ARG A O 1
ATOM 3497 N N . VAL A 1 451 ? 27.688 42.170 -11.008 1.00 37.06 451 VAL A N 1
ATOM 3498 C CA . VAL A 1 451 ? 27.696 41.950 -9.552 1.00 37.06 451 VAL A CA 1
ATOM 3499 C C . VAL A 1 451 ? 28.953 42.612 -8.992 1.00 37.06 451 VAL A C 1
ATOM 3501 O O . VAL A 1 451 ? 30.065 42.291 -9.409 1.00 37.06 451 VAL A O 1
ATOM 3504 N N . MET A 1 452 ? 28.761 43.580 -8.096 1.00 30.50 452 MET A N 1
ATOM 3505 C CA . MET A 1 452 ? 29.823 44.199 -7.303 1.00 30.50 452 MET A CA 1
ATOM 3506 C C . MET A 1 452 ? 30.256 43.228 -6.204 1.00 30.50 452 MET A C 1
ATOM 3508 O O . MET A 1 452 ? 29.430 42.736 -5.439 1.00 30.50 452 MET A O 1
ATOM 3512 N N . ALA A 1 453 ? 31.559 42.971 -6.159 1.00 30.36 453 ALA A N 1
ATOM 3513 C CA . ALA A 1 453 ? 32.257 42.383 -5.030 1.00 30.36 453 ALA A CA 1
ATOM 3514 C C . ALA A 1 453 ? 32.618 43.484 -4.020 1.00 30.36 453 ALA A C 1
ATOM 3516 O O . ALA A 1 453 ? 32.968 44.591 -4.422 1.00 30.36 453 ALA A O 1
ATOM 3517 N N . GLU A 1 454 ? 32.600 43.140 -2.735 1.00 30.75 454 GLU A N 1
ATOM 3518 C CA . GLU A 1 454 ? 33.279 43.859 -1.649 1.00 30.75 454 GLU A CA 1
ATOM 3519 C C . GLU A 1 454 ? 34.291 42.899 -0.978 1.00 30.75 454 GLU A C 1
ATOM 3521 O O . GLU A 1 454 ? 34.179 41.678 -1.148 1.00 30.75 454 GLU A O 1
ATOM 3526 N N . PRO A 1 455 ? 35.335 43.423 -0.309 1.00 46.59 455 PRO A N 1
ATOM 3527 C CA . PRO A 1 455 ? 36.682 42.880 -0.423 1.00 46.59 455 PRO A CA 1
ATOM 3528 C C . PRO A 1 455 ? 37.220 42.189 0.837 1.00 46.59 455 PRO A C 1
ATOM 3530 O O . PRO A 1 455 ? 36.893 42.536 1.964 1.00 46.59 455 PRO A O 1
ATOM 3533 N N . GLY A 1 456 ? 38.213 41.327 0.597 1.00 31.22 456 GLY A N 1
ATOM 3534 C CA . GLY A 1 456 ? 39.430 41.275 1.406 1.00 31.22 456 GLY A CA 1
ATOM 3535 C C . GLY A 1 456 ? 39.414 40.360 2.633 1.00 31.22 456 GLY A C 1
ATOM 3536 O O . GLY A 1 456 ? 38.915 40.726 3.684 1.00 31.22 456 GLY A O 1
ATOM 3537 N N . TRP A 1 457 ? 40.134 39.240 2.549 1.00 33.38 457 TRP A N 1
ATOM 3538 C CA . TRP A 1 457 ? 41.499 39.106 3.083 1.00 33.38 457 TRP A CA 1
ATOM 3539 C C . TRP A 1 457 ? 42.072 37.732 2.681 1.00 33.38 457 TRP A C 1
ATOM 3541 O O . TRP A 1 457 ? 41.374 36.732 2.553 1.00 33.38 457 TRP A O 1
ATOM 3551 N N . SER A 1 458 ? 43.369 37.708 2.416 1.00 33.97 458 SER A N 1
ATOM 3552 C CA . SER A 1 458 ? 44.235 36.553 2.133 1.00 33.97 458 SER A CA 1
ATOM 3553 C C . SER A 1 458 ? 45.542 36.803 2.901 1.00 33.97 458 SER A C 1
ATOM 3555 O O . SER A 1 458 ? 45.743 37.939 3.336 1.00 33.97 458 SER A O 1
ATOM 3557 N N . PRO A 1 459 ? 46.530 35.891 2.932 1.00 47.81 459 PRO A N 1
ATOM 3558 C CA . PRO A 1 459 ? 46.510 34.422 2.855 1.00 47.81 459 PRO A CA 1
ATOM 3559 C C . PRO A 1 459 ? 47.356 33.782 3.991 1.00 47.81 459 PRO A C 1
ATOM 3561 O O . PRO A 1 459 ? 48.145 34.472 4.622 1.00 47.81 459 PRO A O 1
ATOM 3564 N N . ALA A 1 460 ? 47.283 32.457 4.195 1.00 30.94 460 ALA A N 1
ATOM 3565 C CA . ALA A 1 460 ? 48.464 31.623 4.503 1.00 30.94 460 ALA A CA 1
ATOM 3566 C C . ALA A 1 460 ? 48.132 30.123 4.672 1.00 30.94 460 ALA A C 1
ATOM 3568 O O . ALA A 1 460 ? 47.417 29.728 5.582 1.00 30.94 460 ALA A O 1
ATOM 3569 N N . LEU A 1 461 ? 48.791 29.326 3.825 1.00 34.19 461 LEU A N 1
ATOM 3570 C CA . LEU A 1 461 ? 49.496 28.071 4.125 1.00 34.19 461 LEU A CA 1
ATOM 3571 C C . LEU A 1 461 ? 48.709 26.812 4.549 1.00 34.19 461 LEU A C 1
ATOM 3573 O O . LEU A 1 461 ? 48.225 26.652 5.664 1.00 34.19 461 LEU A O 1
ATOM 3577 N N . SER A 1 462 ? 48.748 25.845 3.630 1.00 41.72 462 SER A N 1
ATOM 3578 C CA . SER A 1 462 ? 48.446 24.422 3.780 1.00 41.72 462 SER A CA 1
ATOM 3579 C C . SER A 1 462 ? 49.201 23.737 4.928 1.00 41.72 462 SER A C 1
ATOM 3581 O O . SER A 1 462 ? 50.384 24.019 5.131 1.00 41.72 462 SER A O 1
ATOM 3583 N N . PRO A 1 463 ? 48.622 22.671 5.509 1.00 39.53 463 PRO A N 1
ATOM 3584 C CA . PRO A 1 463 ? 49.416 21.586 6.054 1.00 39.53 463 PRO A CA 1
ATOM 3585 C C . PRO A 1 463 ? 49.185 20.256 5.327 1.00 39.53 463 PRO A C 1
ATOM 3587 O O . PRO A 1 463 ? 48.083 19.863 4.950 1.00 39.53 463 PRO A O 1
ATOM 3590 N N . ARG A 1 464 ? 50.323 19.591 5.142 1.00 32.41 464 ARG A N 1
ATOM 3591 C CA . ARG A 1 464 ? 50.563 18.271 4.566 1.00 32.41 464 ARG A CA 1
ATOM 3592 C C . ARG A 1 464 ? 49.798 17.152 5.279 1.00 32.41 464 ARG A C 1
ATOM 3594 O O . ARG A 1 464 ? 49.799 17.071 6.504 1.00 32.41 464 ARG A O 1
ATOM 3601 N N . LEU A 1 465 ? 49.311 16.212 4.470 1.00 35.69 465 LEU A N 1
ATOM 3602 C CA . LEU A 1 465 ? 49.014 14.829 4.844 1.00 35.69 465 LEU A CA 1
ATOM 3603 C C . LEU A 1 465 ? 50.264 14.156 5.434 1.00 35.69 465 LEU A C 1
ATOM 3605 O O . LEU A 1 465 ? 51.318 14.128 4.795 1.00 35.69 465 LEU A O 1
ATOM 3609 N N . ARG A 1 466 ? 50.137 13.598 6.642 1.00 33.47 466 ARG A N 1
ATOM 3610 C CA . ARG A 1 466 ? 51.134 12.724 7.273 1.00 33.47 466 ARG A CA 1
ATOM 3611 C C . ARG A 1 466 ? 50.502 11.352 7.503 1.00 33.47 466 ARG A C 1
ATOM 3613 O O . ARG A 1 466 ? 49.578 11.218 8.297 1.00 33.47 466 ARG A O 1
ATOM 3620 N N . ILE A 1 467 ? 51.015 10.366 6.779 1.00 39.06 467 ILE A N 1
ATOM 3621 C CA . ILE A 1 467 ? 50.811 8.932 6.997 1.00 39.06 467 ILE A CA 1
ATOM 3622 C C . ILE A 1 467 ? 51.777 8.509 8.118 1.00 39.06 467 ILE A C 1
ATOM 3624 O O . ILE A 1 467 ? 52.955 8.860 8.022 1.00 39.06 467 ILE A O 1
ATOM 3628 N N . PRO A 1 468 ? 51.342 7.787 9.164 1.00 43.47 468 PRO A N 1
ATOM 3629 C CA . PRO A 1 468 ? 52.269 7.154 10.097 1.00 43.47 468 PRO A CA 1
ATOM 3630 C C . PRO A 1 468 ? 52.763 5.804 9.560 1.00 43.47 468 PRO A C 1
ATOM 3632 O O . PRO A 1 468 ? 51.968 4.916 9.253 1.00 43.47 468 PRO A O 1
ATOM 3635 N N . GLU A 1 469 ? 54.086 5.680 9.465 1.00 34.56 469 GLU A N 1
ATOM 3636 C CA . GLU A 1 469 ? 54.833 4.444 9.233 1.00 34.56 469 GLU A CA 1
ATOM 3637 C C . GLU A 1 469 ? 54.745 3.465 10.411 1.00 34.56 469 GLU A C 1
ATOM 3639 O O . GLU A 1 469 ? 54.551 3.834 11.571 1.00 34.56 469 GLU A O 1
ATOM 3644 N N . ALA A 1 470 ? 54.926 2.193 10.062 1.00 36.19 470 ALA A N 1
ATOM 3645 C CA . ALA A 1 470 ? 54.971 1.038 10.935 1.00 36.19 470 ALA A CA 1
ATOM 3646 C C . ALA A 1 470 ? 56.263 0.976 11.768 1.00 36.19 470 ALA A C 1
ATOM 3648 O O . ALA A 1 470 ? 57.366 1.084 11.236 1.00 36.19 470 ALA A O 1
ATOM 3649 N N . HIS A 1 471 ? 56.125 0.664 13.057 1.00 43.38 471 HIS A N 1
ATOM 3650 C CA . HIS A 1 471 ? 57.220 0.157 13.880 1.00 43.38 471 HIS A CA 1
ATOM 3651 C C . HIS A 1 471 ? 56.886 -1.256 14.351 1.00 43.38 471 HIS A C 1
ATOM 3653 O O . HIS A 1 471 ? 55.900 -1.485 15.049 1.00 43.38 471 HIS A O 1
ATOM 3659 N N . GLY A 1 472 ? 57.710 -2.204 13.906 1.00 34.84 472 GLY A N 1
ATOM 3660 C CA . GLY A 1 472 ? 57.660 -3.600 14.305 1.00 34.84 472 GLY A CA 1
ATOM 3661 C C . GLY A 1 472 ? 58.280 -3.842 15.678 1.00 34.84 472 GLY A C 1
ATOM 3662 O O . GLY A 1 472 ? 59.151 -3.106 16.139 1.00 34.84 472 GLY A O 1
ATOM 3663 N N . SER A 1 473 ? 57.832 -4.918 16.316 1.00 43.59 473 SER A N 1
ATOM 3664 C CA . SER A 1 473 ? 58.512 -5.627 17.402 1.00 43.59 473 SER A CA 1
ATOM 3665 C C . SER A 1 473 ? 57.930 -7.049 17.512 1.00 43.59 473 SER A C 1
ATOM 3667 O O . SER A 1 473 ? 56.851 -7.300 16.973 1.00 43.59 473 SER A O 1
ATOM 3669 N N . PRO A 1 474 ? 58.681 -8.004 18.087 1.00 49.66 474 PRO A N 1
ATOM 3670 C CA . PRO A 1 474 ? 58.889 -9.308 17.461 1.00 49.66 474 PRO A CA 1
ATOM 3671 C C . PRO A 1 474 ? 58.016 -10.451 18.003 1.00 49.66 474 PRO A C 1
ATOM 3673 O O . PRO A 1 474 ? 57.461 -10.395 19.096 1.00 49.66 474 PRO A O 1
ATOM 3676 N N . MET A 1 475 ? 57.973 -11.514 17.194 1.00 45.84 475 MET A N 1
ATOM 3677 C CA . MET A 1 475 ? 57.492 -12.874 17.475 1.00 45.84 475 MET A CA 1
ATOM 3678 C C . MET A 1 475 ? 57.890 -13.426 18.854 1.00 45.84 475 MET A C 1
ATOM 3680 O O . MET A 1 475 ? 59.029 -13.248 19.288 1.00 45.84 475 MET A O 1
ATOM 3684 N N . PRO A 1 476 ? 57.037 -14.302 19.411 1.00 46.66 476 PRO A N 1
ATOM 3685 C CA . PRO A 1 476 ? 57.539 -15.590 19.875 1.00 46.66 476 PRO A CA 1
ATOM 3686 C C . PRO A 1 476 ? 56.723 -16.772 19.318 1.00 46.66 476 PRO A C 1
ATOM 3688 O O . PRO A 1 476 ? 55.498 -16.754 19.250 1.00 46.66 476 PRO A O 1
ATOM 3691 N N . SER A 1 477 ? 57.436 -17.831 18.947 1.00 47.28 477 SER A N 1
ATOM 3692 C CA . SER A 1 477 ? 56.948 -19.218 18.820 1.00 47.28 477 SER A CA 1
ATOM 3693 C C . SER A 1 477 ? 57.640 -20.060 19.915 1.00 47.28 477 SER A C 1
ATOM 3695 O O . SER A 1 477 ? 58.607 -19.551 20.486 1.00 47.28 477 SER A O 1
ATOM 3697 N N . PRO A 1 478 ? 57.318 -21.351 20.158 1.00 52.25 478 PRO A N 1
ATOM 3698 C CA . PRO A 1 478 ? 56.164 -22.164 19.759 1.00 52.25 478 PRO A CA 1
ATOM 3699 C C . PRO A 1 478 ? 55.487 -22.903 20.953 1.00 52.25 478 PRO A C 1
ATOM 3701 O O . PRO A 1 478 ? 55.893 -22.807 22.106 1.00 52.25 478 PRO A O 1
ATOM 3704 N N . LEU A 1 479 ? 54.437 -23.659 20.615 1.00 48.00 479 LEU A N 1
ATOM 3705 C CA . LEU A 1 479 ? 53.645 -24.618 21.407 1.00 48.00 479 LEU A CA 1
ATOM 3706 C C . LEU A 1 479 ? 54.441 -25.572 22.327 1.00 48.00 479 LEU A C 1
ATOM 3708 O O . LEU A 1 479 ? 55.578 -25.935 22.025 1.00 48.00 479 LEU A O 1
ATOM 3712 N N . PRO A 1 480 ? 53.750 -26.152 23.329 1.00 41.94 480 PRO A N 1
ATOM 3713 C CA . PRO A 1 480 ? 53.534 -27.600 23.258 1.00 41.94 480 PRO A CA 1
ATOM 3714 C C . PRO A 1 480 ? 52.071 -28.016 23.510 1.00 41.94 480 PRO A C 1
ATOM 3716 O O . PRO A 1 480 ? 51.344 -27.431 24.307 1.00 41.94 480 PRO A O 1
ATOM 3719 N N . SER A 1 481 ? 51.650 -29.079 22.828 1.00 43.41 481 SER A N 1
ATOM 3720 C CA . SER A 1 481 ? 50.533 -29.967 23.207 1.00 43.41 481 SER A CA 1
ATOM 3721 C C . SER A 1 481 ? 51.133 -31.302 23.695 1.00 43.41 481 SER A C 1
ATOM 3723 O O . SER A 1 481 ? 52.345 -31.467 23.539 1.00 43.41 481 SER A O 1
ATOM 3725 N N . PRO A 1 482 ? 50.372 -32.324 24.146 1.00 54.81 482 PRO A N 1
ATOM 3726 C CA . PRO A 1 482 ? 48.962 -32.401 24.567 1.00 54.81 482 PRO A CA 1
ATOM 3727 C C . PRO A 1 482 ? 48.803 -33.068 25.962 1.00 54.81 482 PRO A C 1
ATOM 3729 O O . PRO A 1 482 ? 49.757 -33.642 26.465 1.00 54.81 482 PRO A O 1
ATOM 3732 N N . LEU A 1 483 ? 47.601 -33.070 26.562 1.00 33.88 483 LEU A N 1
ATOM 3733 C CA . LEU A 1 483 ? 47.114 -34.135 27.471 1.00 33.88 483 LEU A CA 1
ATOM 3734 C C . LEU A 1 483 ? 45.602 -33.954 27.756 1.00 33.88 483 LEU A C 1
ATOM 3736 O O . LEU A 1 483 ? 45.160 -32.904 28.216 1.00 33.88 483 LEU A O 1
ATOM 3740 N N . SER A 1 484 ? 44.822 -34.994 27.451 1.00 42.44 484 SER A N 1
ATOM 3741 C CA . SER A 1 484 ? 43.388 -35.192 27.757 1.00 42.44 484 SER A CA 1
ATOM 3742 C C . SER A 1 484 ? 43.132 -35.443 29.267 1.00 42.44 484 SER A C 1
ATOM 3744 O O . SER A 1 484 ? 44.078 -35.465 30.050 1.00 42.44 484 SER A O 1
ATOM 3746 N N . PRO A 1 485 ? 41.923 -35.862 29.701 1.00 48.56 485 PRO A N 1
ATOM 3747 C CA . PRO A 1 485 ? 40.627 -35.181 29.662 1.00 48.56 485 PRO A CA 1
ATOM 3748 C C . PRO A 1 485 ? 40.024 -35.060 31.084 1.00 48.56 485 PRO A C 1
ATOM 3750 O O . PRO A 1 485 ? 40.107 -35.992 31.880 1.00 48.56 485 PRO A O 1
ATOM 3753 N N . LYS A 1 486 ? 39.332 -33.961 31.408 1.00 34.84 486 LYS A N 1
ATOM 3754 C CA . LYS A 1 486 ? 38.456 -33.884 32.595 1.00 34.84 486 LYS A CA 1
ATOM 3755 C C . LYS A 1 486 ? 37.218 -33.045 32.279 1.00 34.84 486 LYS A C 1
ATOM 3757 O O . LYS A 1 486 ? 37.298 -31.828 32.176 1.00 34.84 486 LYS A O 1
ATOM 3762 N N . SER A 1 487 ? 36.071 -33.709 32.153 1.00 44.38 487 SER A N 1
ATOM 3763 C CA . SER A 1 487 ? 34.759 -33.129 32.476 1.00 44.38 487 SER A CA 1
ATOM 3764 C C . SER A 1 487 ? 34.815 -32.537 33.892 1.00 44.38 487 SER A C 1
ATOM 3766 O O . SER A 1 487 ? 35.472 -33.153 34.741 1.00 44.38 487 SER A O 1
ATOM 3768 N N . PRO A 1 488 ? 34.140 -31.406 34.195 1.00 41.72 488 PRO A N 1
ATOM 3769 C CA . PRO A 1 488 ? 32.751 -31.552 34.651 1.00 41.72 488 PRO A CA 1
ATOM 3770 C C . PRO A 1 488 ? 31.819 -30.311 34.532 1.00 41.72 488 PRO A C 1
ATOM 3772 O O . PRO A 1 488 ? 32.248 -29.183 34.332 1.00 41.72 488 PRO A O 1
ATOM 3775 N N . ILE A 1 489 ? 30.535 -30.587 34.792 1.00 34.06 489 ILE A N 1
ATOM 3776 C CA . ILE A 1 489 ? 29.509 -29.726 35.415 1.00 34.06 489 ILE A CA 1
ATOM 3777 C C . ILE A 1 489 ? 28.885 -28.597 34.572 1.00 34.06 489 ILE A C 1
ATOM 3779 O O . ILE A 1 489 ? 29.434 -27.526 34.334 1.00 34.06 489 ILE A O 1
ATOM 3783 N N . VAL A 1 490 ? 27.625 -28.868 34.230 1.00 38.09 490 VAL A N 1
ATOM 3784 C CA . VAL A 1 490 ? 26.569 -27.935 33.840 1.00 38.09 490 VAL A CA 1
ATOM 3785 C C . VAL A 1 490 ? 26.190 -27.076 35.052 1.00 38.09 490 VAL A C 1
ATOM 3787 O O . VAL A 1 490 ? 25.717 -27.610 36.053 1.00 38.09 490 VAL A O 1
ATOM 3790 N N . CYS A 1 491 ? 26.342 -25.755 34.944 1.00 29.50 491 CYS A N 1
ATOM 3791 C CA . CYS A 1 491 ? 25.724 -24.787 35.852 1.00 29.50 491 CYS A CA 1
ATOM 3792 C C . CYS A 1 491 ? 24.633 -24.016 35.099 1.00 29.50 491 CYS A C 1
ATOM 3794 O O . CYS A 1 491 ? 24.916 -23.245 34.184 1.00 29.50 491 CYS A O 1
ATOM 3796 N N . LEU A 1 492 ? 23.383 -24.249 35.498 1.00 35.53 492 LEU A N 1
ATOM 3797 C CA . LEU A 1 492 ? 22.213 -23.451 35.134 1.00 35.53 492 LEU A CA 1
ATOM 3798 C C . LEU A 1 492 ? 22.265 -22.092 35.861 1.00 35.53 492 LEU A C 1
ATOM 3800 O O . LEU A 1 492 ? 22.575 -22.074 37.054 1.00 35.53 492 LEU A O 1
ATOM 3804 N N . PRO A 1 493 ? 21.937 -20.965 35.205 1.00 43.19 493 PRO A N 1
ATOM 3805 C CA . PRO A 1 493 ? 21.732 -19.696 35.896 1.00 43.19 493 PRO A CA 1
ATOM 3806 C C . PRO A 1 493 ? 20.347 -19.650 36.583 1.00 43.19 493 PRO A C 1
ATOM 3808 O O . PRO A 1 493 ? 19.405 -20.293 36.110 1.00 43.19 493 PRO A O 1
ATOM 3811 N N . PRO A 1 494 ? 20.200 -18.903 37.695 1.00 42.75 494 PRO A N 1
ATOM 3812 C CA . PRO A 1 494 ? 18.949 -18.806 38.448 1.00 42.75 494 PRO A CA 1
ATOM 3813 C C . PRO A 1 494 ? 17.916 -17.904 37.744 1.00 42.75 494 PRO A C 1
ATOM 3815 O O . PRO A 1 494 ? 18.295 -17.036 36.953 1.00 42.75 494 PRO A O 1
ATOM 3818 N N . PRO A 1 495 ? 16.610 -18.070 38.033 1.00 35.00 495 PRO A N 1
ATOM 3819 C CA . PRO A 1 495 ? 15.554 -17.314 37.374 1.00 35.00 495 PRO A CA 1
ATOM 3820 C C . PRO A 1 495 ? 15.532 -15.862 37.862 1.00 35.00 495 PRO A C 1
ATOM 3822 O O . PRO A 1 495 ? 15.373 -15.576 39.050 1.00 35.00 495 PRO A O 1
ATOM 3825 N N . THR A 1 496 ? 15.658 -14.931 36.921 1.00 32.78 496 THR A N 1
ATOM 3826 C CA . THR A 1 496 ? 15.413 -13.510 37.141 1.00 32.78 496 THR A CA 1
ATOM 3827 C C . THR A 1 496 ? 13.916 -13.260 37.317 1.00 32.78 496 THR A C 1
ATOM 3829 O O . THR A 1 496 ? 13.114 -13.362 36.391 1.00 32.78 496 THR A O 1
ATOM 3832 N N . SER A 1 497 ? 13.562 -12.909 38.552 1.00 35.50 497 SER A N 1
ATOM 3833 C CA . SER A 1 497 ? 12.346 -12.188 38.920 1.00 35.50 497 SER A CA 1
ATOM 3834 C C . SER A 1 497 ? 12.151 -10.981 37.996 1.00 35.50 497 SER A C 1
ATOM 3836 O O . SER A 1 497 ? 12.968 -10.060 37.988 1.00 35.50 497 SER A O 1
ATOM 3838 N N . SER A 1 498 ? 11.081 -10.996 37.204 1.00 32.94 498 SER A N 1
ATOM 3839 C CA . SER A 1 498 ? 10.599 -9.833 36.460 1.00 32.94 498 SER A CA 1
ATOM 3840 C C . SER A 1 498 ? 9.167 -9.544 36.898 1.00 32.94 498 SER A C 1
ATOM 3842 O O . SER A 1 498 ? 8.245 -10.322 36.663 1.00 32.94 498 SER A O 1
ATOM 3844 N N . GLN A 1 499 ? 9.004 -8.424 37.601 1.00 34.19 499 GLN A N 1
ATOM 3845 C CA . GLN A 1 499 ? 7.707 -7.820 37.877 1.00 34.19 499 GLN A CA 1
ATOM 3846 C C . GLN A 1 499 ? 7.072 -7.333 36.563 1.00 34.19 499 GLN A C 1
ATOM 3848 O O . GLN A 1 499 ? 7.766 -6.705 35.759 1.00 34.19 499 GLN A O 1
ATOM 3853 N N . PRO A 1 500 ? 5.762 -7.539 36.351 1.00 34.88 500 PRO A N 1
ATOM 3854 C CA . PRO A 1 500 ? 5.034 -6.876 35.283 1.00 34.88 500 PRO A CA 1
ATOM 3855 C C . PRO A 1 500 ? 4.666 -5.452 35.726 1.00 34.88 500 PRO A C 1
ATOM 3857 O O . PRO A 1 500 ? 3.883 -5.255 36.653 1.00 34.88 500 PRO A O 1
ATOM 3860 N N . GLY A 1 501 ? 5.248 -4.450 35.066 1.00 36.50 501 GLY A N 1
ATOM 3861 C CA . GLY A 1 501 ? 4.757 -3.071 35.125 1.00 36.50 501 GLY A CA 1
ATOM 3862 C C . GLY A 1 501 ? 3.465 -2.909 34.306 1.00 36.50 501 GLY A C 1
ATOM 3863 O O . GLY A 1 501 ? 3.252 -3.668 33.357 1.00 36.50 501 GLY A O 1
ATOM 3864 N N . PRO A 1 502 ? 2.596 -1.939 34.643 1.00 31.16 502 PRO A N 1
ATOM 3865 C CA . PRO A 1 502 ? 1.304 -1.770 33.989 1.00 31.16 502 PRO A CA 1
ATOM 3866 C C . PRO A 1 502 ? 1.486 -1.172 32.589 1.00 31.16 502 PRO A C 1
ATOM 3868 O O . PRO A 1 502 ? 1.911 -0.029 32.423 1.00 31.16 502 PRO A O 1
ATOM 3871 N N . SER A 1 503 ? 1.155 -1.951 31.563 1.00 34.00 503 SER A N 1
ATOM 3872 C CA . SER A 1 503 ? 0.979 -1.455 30.201 1.00 34.00 503 SER A CA 1
ATOM 3873 C C . SER A 1 503 ? -0.320 -0.652 30.126 1.00 34.00 503 SER A C 1
ATOM 3875 O O . SER A 1 503 ? -1.400 -1.225 30.255 1.00 34.00 503 SER A O 1
ATOM 3877 N N . GLY A 1 504 ? -0.219 0.662 29.924 1.00 33.47 504 GLY A N 1
ATOM 3878 C CA . GLY A 1 504 ? -1.377 1.509 29.634 1.00 33.47 504 GLY A CA 1
ATOM 3879 C C . GLY A 1 504 ? -2.064 1.127 28.309 1.00 33.47 504 GLY A C 1
ATOM 3880 O O . GLY A 1 504 ? -1.411 0.558 27.423 1.00 33.47 504 GLY A O 1
ATOM 3881 N N . PRO A 1 505 ? -3.367 1.425 28.157 1.00 30.53 505 PRO A N 1
ATOM 3882 C CA . PRO A 1 505 ? -4.120 1.122 26.946 1.00 30.53 505 PRO A CA 1
ATOM 3883 C C . PRO A 1 505 ? -3.596 1.947 25.762 1.00 30.53 505 PRO A C 1
ATOM 3885 O O . PRO A 1 505 ? -3.328 3.143 25.877 1.00 30.53 505 PRO A O 1
ATOM 3888 N N . ARG A 1 506 ? -3.416 1.293 24.610 1.00 31.67 506 ARG A N 1
ATOM 3889 C CA . ARG A 1 506 ? -3.078 1.961 23.344 1.00 31.67 506 ARG A CA 1
ATOM 3890 C C . ARG A 1 506 ? -4.362 2.486 22.688 1.00 31.67 506 ARG A C 1
ATOM 3892 O O . ARG A 1 506 ? -5.368 1.785 22.744 1.00 31.67 506 ARG A O 1
ATOM 3899 N N . PRO A 1 507 ? -4.329 3.651 22.017 1.00 26.91 507 PRO A N 1
ATOM 3900 C CA . PRO A 1 507 ? -5.496 4.186 21.325 1.00 26.91 507 PRO A CA 1
ATOM 3901 C C . PRO A 1 507 ? -5.924 3.265 20.176 1.00 26.91 507 PRO A C 1
ATOM 3903 O O . PRO A 1 507 ? -5.108 2.832 19.354 1.00 26.91 507 PRO A O 1
ATOM 3906 N N . ILE A 1 508 ? -7.220 2.964 20.143 1.00 30.98 508 ILE A N 1
ATOM 3907 C CA . ILE A 1 508 ? -7.881 2.149 19.127 1.00 30.98 508 ILE A CA 1
ATOM 3908 C C . ILE A 1 508 ? -7.936 2.963 17.829 1.00 30.98 508 ILE A C 1
ATOM 3910 O O . ILE A 1 508 ? -8.575 4.007 17.742 1.00 30.98 508 ILE A O 1
ATOM 3914 N N . SER A 1 509 ? -7.230 2.483 16.808 1.00 26.73 509 SER A N 1
ATOM 3915 C CA . SER A 1 509 ? -7.243 3.040 15.456 1.00 26.73 509 SER A CA 1
ATOM 3916 C C . SER A 1 509 ? -8.571 2.710 14.768 1.00 26.73 509 SER A C 1
ATOM 3918 O O . SER A 1 509 ? -8.880 1.544 14.513 1.00 26.73 509 SER A O 1
ATOM 3920 N N . TRP A 1 510 ? -9.363 3.741 14.473 1.00 28.78 510 TRP A N 1
ATOM 3921 C CA . TRP A 1 510 ? -10.564 3.656 13.649 1.00 28.78 510 TRP A CA 1
ATOM 3922 C C . TRP A 1 510 ? -10.167 3.868 12.183 1.00 28.78 510 TRP A C 1
ATOM 3924 O O . TRP A 1 510 ? -9.803 4.978 11.800 1.00 28.78 510 TRP A O 1
ATOM 3934 N N . SER A 1 511 ? -10.241 2.826 11.351 1.00 32.53 511 SER A N 1
ATOM 3935 C CA . SER A 1 511 ? -10.116 2.979 9.895 1.00 32.53 511 SER A CA 1
ATOM 3936 C C . SER A 1 511 ? -11.363 2.464 9.170 1.00 32.53 511 SER A C 1
ATOM 3938 O O . SER A 1 511 ? -11.772 1.323 9.352 1.00 32.53 511 SER A O 1
ATOM 3940 N N . LEU A 1 512 ? -11.933 3.399 8.399 1.00 34.41 512 LEU A N 1
ATOM 3941 C CA . LEU A 1 512 ? -12.705 3.313 7.152 1.00 34.41 512 LEU A CA 1
ATOM 3942 C C . LEU A 1 512 ? -13.941 2.394 7.076 1.00 34.41 512 LEU A C 1
ATOM 3944 O O . LEU A 1 512 ? -13.871 1.170 7.090 1.00 34.41 512 LEU A O 1
ATOM 3948 N N . ASN A 1 513 ? -15.084 3.062 6.895 1.00 36.81 513 ASN A N 1
ATOM 3949 C CA . ASN A 1 513 ? -16.413 2.520 6.633 1.00 36.81 513 ASN A CA 1
ATOM 3950 C C . ASN A 1 513 ? -16.635 2.406 5.104 1.00 36.81 513 ASN A C 1
ATOM 3952 O O . ASN A 1 513 ? -16.540 3.426 4.425 1.00 36.81 513 ASN A O 1
ATOM 3956 N N . PRO A 1 514 ? -16.935 1.222 4.540 1.00 35.25 514 PRO A N 1
ATOM 3957 C CA . PRO A 1 514 ? -17.006 1.010 3.092 1.00 35.25 514 PRO A CA 1
ATOM 3958 C C . PRO A 1 514 ? -18.378 1.317 2.450 1.00 35.25 514 PRO A C 1
ATOM 3960 O O . PRO A 1 514 ? -18.612 0.915 1.314 1.00 35.25 514 PRO A O 1
ATOM 3963 N N . TYR A 1 515 ? -19.311 1.991 3.131 1.00 33.09 515 TYR A N 1
ATOM 3964 C CA . TYR A 1 515 ? -20.715 2.080 2.687 1.00 33.09 515 TYR A CA 1
ATOM 3965 C C . TYR A 1 515 ? -21.072 3.260 1.752 1.00 33.09 515 TYR A C 1
ATOM 3967 O O . TYR A 1 515 ? -22.171 3.295 1.195 1.00 33.09 515 TYR A O 1
ATOM 3975 N N . ALA A 1 516 ? -20.169 4.217 1.517 1.00 39.19 516 ALA A N 1
ATOM 3976 C CA . ALA A 1 516 ? -20.495 5.433 0.758 1.00 39.19 516 ALA A CA 1
ATOM 3977 C C . ALA A 1 516 ? -20.730 5.196 -0.753 1.00 39.19 516 ALA A C 1
ATOM 3979 O O . ALA A 1 516 ? -21.457 5.948 -1.403 1.00 39.19 516 ALA A O 1
ATOM 3980 N N . SER A 1 517 ? -20.201 4.107 -1.323 1.00 35.81 517 SER A N 1
ATOM 3981 C CA . SER A 1 517 ? -20.267 3.832 -2.769 1.00 35.81 517 SER A CA 1
ATOM 3982 C C . SER A 1 517 ? -21.648 3.366 -3.265 1.00 35.81 517 SER A C 1
ATOM 3984 O O . SER A 1 517 ? -21.920 3.415 -4.467 1.00 35.81 517 SER A O 1
ATOM 3986 N N . ALA A 1 518 ? -22.531 2.906 -2.369 1.00 34.59 518 ALA A N 1
ATOM 3987 C CA . ALA A 1 518 ? -23.836 2.346 -2.739 1.00 34.59 518 ALA A CA 1
ATOM 3988 C C . ALA A 1 518 ? -24.929 3.415 -2.941 1.00 34.59 518 ALA A C 1
ATOM 3990 O O . ALA A 1 518 ? -25.846 3.202 -3.738 1.00 34.59 518 ALA A O 1
ATOM 3991 N N . MET A 1 519 ? -24.822 4.584 -2.293 1.00 34.06 519 MET A N 1
ATOM 3992 C CA . MET A 1 519 ? -25.853 5.630 -2.398 1.00 34.06 519 MET A CA 1
ATOM 3993 C C . MET A 1 519 ? -25.788 6.432 -3.708 1.00 34.06 519 MET A C 1
ATOM 3995 O O . MET A 1 519 ? -26.824 6.860 -4.215 1.00 34.06 519 MET A O 1
ATOM 3999 N N . ILE A 1 520 ? -24.608 6.557 -4.327 1.00 44.97 520 ILE A N 1
ATOM 4000 C CA . ILE A 1 520 ? -24.419 7.340 -5.566 1.00 44.97 520 ILE A CA 1
ATOM 4001 C C . ILE A 1 520 ? -25.138 6.702 -6.775 1.00 44.97 520 ILE A C 1
ATOM 4003 O O . ILE A 1 520 ? -25.476 7.391 -7.734 1.00 44.97 520 ILE A O 1
ATOM 4007 N N . ARG A 1 521 ? -25.469 5.402 -6.732 1.00 40.25 521 ARG A N 1
ATOM 4008 C CA . ARG A 1 521 ? -26.170 4.729 -7.844 1.00 40.25 521 ARG A CA 1
ATOM 4009 C C . ARG A 1 521 ? -27.687 4.941 -7.864 1.00 40.25 521 ARG A C 1
ATOM 4011 O O . ARG A 1 521 ? -28.278 4.782 -8.928 1.00 40.25 521 ARG A O 1
ATOM 4018 N N . ARG A 1 522 ? -28.321 5.318 -6.744 1.00 39.03 522 ARG A N 1
ATOM 4019 C CA . ARG A 1 522 ? -29.781 5.559 -6.704 1.00 39.03 522 ARG A CA 1
ATOM 4020 C C . ARG A 1 522 ? -30.166 6.995 -7.061 1.00 39.03 522 ARG A C 1
ATOM 4022 O O . ARG A 1 522 ? -31.166 7.196 -7.730 1.00 39.03 522 ARG A O 1
ATOM 4029 N N . ALA A 1 523 ? -29.324 7.983 -6.760 1.00 35.31 523 ALA A N 1
ATOM 4030 C CA . ALA A 1 523 ? -29.622 9.384 -7.079 1.00 35.31 523 ALA A CA 1
ATOM 4031 C C . ALA A 1 523 ? -29.531 9.740 -8.584 1.00 35.31 523 ALA A C 1
ATOM 4033 O O . ALA A 1 523 ? -29.880 10.851 -8.967 1.00 35.31 523 ALA A O 1
ATOM 4034 N N . SER A 1 524 ? -29.086 8.818 -9.450 1.00 35.56 524 SER A N 1
ATOM 4035 C CA . SER A 1 524 ? -28.962 9.055 -10.899 1.00 35.56 524 SER A CA 1
ATOM 4036 C C . SER A 1 524 ? -30.070 8.414 -11.749 1.00 35.56 524 SER A C 1
ATOM 4038 O O . SER A 1 524 ? -29.998 8.509 -12.973 1.00 35.56 524 SER A O 1
ATOM 4040 N N . THR A 1 525 ? -31.070 7.755 -11.146 1.00 38.12 525 THR A N 1
ATOM 4041 C CA . THR A 1 525 ? -32.164 7.082 -11.884 1.00 38.12 525 THR A CA 1
ATOM 4042 C C . THR A 1 525 ? -33.561 7.674 -11.672 1.00 38.12 525 THR A C 1
ATOM 4044 O O . THR A 1 525 ? -34.447 7.354 -12.454 1.00 38.12 525 THR A O 1
ATOM 4047 N N . ASP A 1 526 ? -33.744 8.622 -10.748 1.00 32.38 526 ASP A N 1
ATOM 4048 C CA . ASP A 1 526 ? -35.064 9.214 -10.450 1.00 32.38 526 ASP A CA 1
ATOM 4049 C C . ASP A 1 526 ? -35.282 10.621 -11.044 1.00 32.38 526 ASP A C 1
ATOM 4051 O O . ASP A 1 526 ? -36.035 11.428 -10.506 1.00 32.38 526 ASP A O 1
ATOM 4055 N N . ASN A 1 527 ? -34.649 10.926 -12.183 1.00 32.28 527 ASN A N 1
ATOM 4056 C CA . ASN A 1 527 ? -34.826 12.201 -12.896 1.00 32.28 527 ASN A CA 1
ATOM 4057 C C . ASN A 1 527 ? -35.545 12.051 -14.253 1.00 32.28 527 ASN A C 1
ATOM 4059 O O . ASN A 1 527 ? -35.267 12.793 -15.191 1.00 32.28 527 ASN A O 1
ATOM 4063 N N . GLU A 1 528 ? -36.493 11.117 -14.357 1.00 36.09 528 GLU A N 1
ATOM 4064 C CA . GLU A 1 528 ? -37.542 11.169 -15.384 1.00 36.09 528 GLU A CA 1
ATOM 4065 C C . GLU A 1 528 ? -38.916 11.305 -14.721 1.00 36.09 528 GLU A C 1
ATOM 4067 O O . GLU A 1 528 ? -39.552 10.329 -14.326 1.00 36.09 528 GLU A O 1
ATOM 4072 N N . ALA A 1 529 ? -39.379 12.550 -14.600 1.00 31.05 529 ALA A N 1
ATOM 4073 C CA . ALA A 1 529 ? -40.786 12.845 -14.366 1.00 31.05 529 ALA A CA 1
ATOM 4074 C C . ALA A 1 529 ? -41.533 12.917 -15.719 1.00 31.05 529 ALA A C 1
ATOM 4076 O O . ALA A 1 529 ? -40.985 13.435 -16.697 1.00 31.05 529 ALA A O 1
ATOM 4077 N N . PRO A 1 530 ? -42.780 12.419 -15.797 1.00 36.28 530 PRO A N 1
ATOM 4078 C CA . PRO A 1 530 ? -43.501 12.220 -17.051 1.00 36.28 530 PRO A CA 1
ATOM 4079 C C . PRO A 1 530 ? -44.082 13.528 -17.612 1.00 36.28 530 PRO A C 1
ATOM 4081 O O . PRO A 1 530 ? -44.673 14.329 -16.888 1.00 36.28 530 PRO A O 1
ATOM 4084 N N . LEU A 1 531 ? -43.965 13.719 -18.929 1.00 33.72 531 LEU A N 1
ATOM 4085 C CA . LEU A 1 531 ? -44.599 14.823 -19.659 1.00 33.72 531 LEU A CA 1
ATOM 4086 C C . LEU A 1 531 ? -46.131 14.638 -19.739 1.00 33.72 531 LEU A C 1
ATOM 4088 O O . LEU A 1 531 ? -46.586 13.540 -20.071 1.00 33.72 531 LEU A O 1
ATOM 4092 N N . PRO A 1 532 ? -46.940 15.692 -19.511 1.00 35.34 532 PRO A N 1
ATOM 4093 C CA . PRO A 1 532 ? -48.384 15.650 -19.717 1.00 35.34 532 PRO A CA 1
ATOM 4094 C C . PRO A 1 532 ? -48.775 15.943 -21.184 1.00 35.34 532 PRO A C 1
ATOM 4096 O O . PRO A 1 532 ? -47.980 16.500 -21.948 1.00 35.34 532 PRO A O 1
ATOM 4099 N N . PRO A 1 533 ? -50.003 15.581 -21.606 1.00 41.88 533 PRO A N 1
ATOM 4100 C CA . PRO A 1 533 ? -50.402 15.586 -23.008 1.00 41.88 533 PRO A CA 1
ATOM 4101 C C . PRO A 1 533 ? -51.008 16.929 -23.460 1.00 41.88 533 PRO A C 1
ATOM 4103 O O . PRO A 1 533 ? -51.892 17.461 -22.804 1.00 41.88 533 PRO A O 1
ATOM 4106 N N . GLY A 1 534 ? -50.575 17.396 -24.639 1.00 36.59 534 GLY A N 1
ATOM 4107 C CA . GLY A 1 534 ? -51.368 18.096 -25.667 1.00 36.59 534 GLY A CA 1
ATOM 4108 C C . GLY A 1 534 ? -52.049 19.444 -25.359 1.00 36.59 534 GLY A C 1
ATOM 4109 O O . GLY A 1 534 ? -52.959 19.529 -24.545 1.00 36.59 534 GLY A O 1
ATOM 4110 N N . GLY A 1 535 ? -51.750 20.468 -26.172 1.00 29.06 535 GLY A N 1
ATOM 4111 C CA . GLY A 1 535 ? -52.610 21.652 -26.317 1.00 29.06 535 GLY A CA 1
ATOM 4112 C C . GLY A 1 535 ? -52.024 22.744 -27.220 1.00 29.06 535 GLY A C 1
ATOM 4113 O O . GLY A 1 535 ? -51.022 23.357 -26.879 1.00 29.06 535 GLY A O 1
ATOM 4114 N N . TRP A 1 536 ? -52.639 22.962 -28.385 1.00 40.00 536 TRP A N 1
ATOM 4115 C CA . TRP A 1 536 ? -52.358 24.048 -29.339 1.00 40.00 536 TRP A CA 1
ATOM 4116 C C . TRP A 1 536 ? -52.966 25.393 -28.880 1.00 40.00 536 TRP A C 1
ATOM 4118 O O . TRP A 1 536 ? -53.851 25.380 -28.029 1.00 40.00 536 TRP A O 1
ATOM 4128 N N . MET A 1 537 ? -52.582 26.490 -29.567 1.00 30.73 537 MET A N 1
ATOM 4129 C CA . MET A 1 537 ? -53.074 27.898 -29.535 1.00 30.73 537 MET A CA 1
ATOM 4130 C C . MET A 1 537 ? -52.106 28.854 -28.818 1.00 30.73 537 MET A C 1
ATOM 4132 O O . MET A 1 537 ? -51.562 28.502 -27.786 1.00 30.73 537 MET A O 1
ATOM 4136 N N . SER A 1 538 ? -51.865 30.109 -29.196 1.00 32.62 538 SER A N 1
ATOM 4137 C CA . SER A 1 538 ? -52.111 30.963 -30.366 1.00 32.62 538 SER A CA 1
ATOM 4138 C C . SER A 1 538 ? -51.365 32.270 -30.051 1.00 32.62 538 SER A C 1
ATOM 4140 O O . SER A 1 538 ? -51.253 32.644 -28.887 1.00 32.62 538 SER A O 1
ATOM 4142 N N . ASN A 1 539 ? -50.867 32.969 -31.068 1.00 45.88 539 ASN A N 1
ATOM 4143 C CA . ASN A 1 539 ? -50.255 34.298 -30.958 1.00 45.88 539 ASN A CA 1
ATOM 4144 C C . ASN A 1 539 ? -51.352 35.379 -30.849 1.00 45.88 539 ASN A C 1
ATOM 4146 O O . ASN A 1 539 ? -52.232 35.408 -31.712 1.00 45.88 539 ASN A O 1
ATOM 4150 N N . PRO A 1 540 ? -51.298 36.279 -29.851 1.00 42.31 540 PRO A N 1
ATOM 4151 C CA . PRO A 1 540 ? -51.737 37.667 -30.054 1.00 42.31 540 PRO A CA 1
ATOM 4152 C C . PRO A 1 540 ? -50.809 38.630 -29.274 1.00 42.31 540 PRO A C 1
ATOM 4154 O O . PRO A 1 540 ? -50.541 38.442 -28.096 1.00 42.31 540 PRO A O 1
ATOM 4157 N N . PHE A 1 541 ? -50.200 39.653 -29.863 1.00 33.34 541 PHE A N 1
ATOM 4158 C CA . PHE A 1 541 ? -50.867 40.923 -30.123 1.00 33.34 541 PHE A CA 1
ATOM 4159 C C . PHE A 1 541 ? -49.983 41.788 -31.028 1.00 33.34 541 PHE A C 1
ATOM 4161 O O . PHE A 1 541 ? -48.804 42.021 -30.758 1.00 33.34 541 PHE A O 1
ATOM 4168 N N . ARG A 1 542 ? -50.606 42.279 -32.095 1.00 33.47 542 ARG A N 1
ATOM 4169 C CA . ARG A 1 542 ? -50.158 43.347 -32.985 1.00 33.47 542 ARG A CA 1
ATOM 4170 C C . ARG A 1 542 ? -51.212 44.459 -32.895 1.00 33.47 542 ARG A C 1
ATOM 4172 O O . ARG A 1 542 ? -52.381 44.130 -32.721 1.00 33.47 542 ARG A O 1
ATOM 4179 N N . GLU A 1 543 ? -50.759 45.695 -33.131 1.00 38.44 543 GLU A N 1
ATOM 4180 C CA . GLU A 1 543 ? -51.497 46.938 -33.469 1.00 38.44 543 GLU A CA 1
ATOM 4181 C C . GLU A 1 543 ? -51.789 47.958 -32.331 1.00 38.44 543 GLU A C 1
ATOM 4183 O O . GLU A 1 543 ? -51.802 47.567 -31.167 1.00 38.44 543 GLU A O 1
ATOM 4188 N N . PRO A 1 544 ? -52.082 49.253 -32.638 1.00 58.41 544 PRO A N 1
ATOM 4189 C CA . PRO A 1 544 ? -51.244 50.227 -33.380 1.00 58.41 544 PRO A CA 1
ATOM 4190 C C . PRO A 1 544 ? -51.359 51.702 -32.857 1.00 58.41 544 PRO A C 1
ATOM 4192 O O . PRO A 1 544 ? -52.246 52.022 -32.076 1.00 58.41 544 PRO A O 1
ATOM 4195 N N . GLY A 1 545 ? -50.553 52.628 -33.412 1.00 37.94 545 GLY A N 1
ATOM 4196 C CA . GLY A 1 545 ? -51.027 53.981 -33.796 1.00 37.94 545 GLY A CA 1
ATOM 4197 C C . GLY A 1 545 ? -50.600 55.229 -32.988 1.00 37.94 545 GLY A C 1
ATOM 4198 O O . GLY A 1 545 ? -51.013 55.377 -31.849 1.00 37.94 545 GLY A O 1
ATOM 4199 N N . GLU A 1 546 ? -49.892 56.143 -33.689 1.00 38.53 546 GLU A N 1
ATOM 4200 C CA . GLU A 1 546 ? -49.831 57.634 -33.577 1.00 38.53 546 GLU A CA 1
ATOM 4201 C C . GLU A 1 546 ? -49.342 58.264 -32.242 1.00 38.53 546 GLU A C 1
ATOM 4203 O O . GLU A 1 546 ? -49.666 57.798 -31.166 1.00 38.53 546 GLU A O 1
ATOM 4208 N N . SER A 1 547 ? -48.519 59.321 -32.158 1.00 44.38 547 SER A N 1
ATOM 4209 C CA . SER A 1 547 ? -48.319 60.528 -32.977 1.00 44.38 547 SER A CA 1
ATOM 4210 C C . SER A 1 547 ? -46.976 61.236 -32.638 1.00 44.38 547 SER A C 1
ATOM 4212 O O . SER A 1 547 ? -46.507 61.174 -31.505 1.00 44.38 547 SER A O 1
ATOM 4214 N N . PHE A 1 548 ? -46.410 61.971 -33.609 1.00 48.12 548 PHE A N 1
ATOM 4215 C CA . PHE A 1 548 ? -45.379 63.039 -33.496 1.00 48.12 548 PHE A CA 1
ATOM 4216 C C . PHE A 1 548 ? -45.752 64.155 -32.467 1.00 48.12 548 PHE A C 1
ATOM 4218 O O . PHE A 1 548 ? -46.908 64.140 -32.042 1.00 48.12 548 PHE A O 1
ATOM 4225 N N . PRO A 1 549 ? -44.912 65.180 -32.114 1.00 67.88 549 PRO A N 1
ATOM 4226 C CA . PRO A 1 549 ? -43.737 65.718 -32.834 1.00 67.88 549 PRO A CA 1
ATOM 4227 C C . PRO A 1 549 ? -42.526 66.252 -32.002 1.00 67.88 549 PRO A C 1
ATOM 4229 O O . PRO A 1 549 ? -42.569 66.365 -30.784 1.00 67.88 549 PRO A O 1
ATOM 4232 N N . LYS A 1 550 ? -41.530 66.735 -32.775 1.00 46.22 550 LYS A N 1
ATOM 4233 C CA . LYS A 1 550 ? -40.650 67.920 -32.588 1.00 46.22 550 LYS A CA 1
ATOM 4234 C C . LYS A 1 550 ? -39.394 67.859 -31.700 1.00 46.22 550 LYS A C 1
ATOM 4236 O O . LYS A 1 550 ? -39.459 67.860 -30.480 1.00 46.22 550 LYS A O 1
ATOM 4241 N N . GLU A 1 551 ? -38.264 67.914 -32.415 1.00 55.59 551 GLU A N 1
ATOM 4242 C CA . GLU A 1 551 ? -37.181 68.920 -32.349 1.00 55.59 551 GLU A CA 1
ATOM 4243 C C . GLU A 1 551 ? -36.930 69.648 -31.018 1.00 55.59 551 GLU A C 1
ATOM 4245 O O . GLU A 1 551 ? -37.743 70.465 -30.584 1.00 55.59 551 GLU A O 1
ATOM 4250 N N . HIS A 1 552 ? -35.711 69.490 -30.493 1.00 50.31 552 HIS A N 1
ATOM 4251 C CA . HIS A 1 552 ? -34.678 70.529 -30.598 1.00 50.31 552 HIS A CA 1
ATOM 4252 C C . HIS A 1 552 ? -33.268 69.945 -30.503 1.00 50.31 552 HIS A C 1
ATOM 4254 O O . HIS A 1 552 ? -33.104 68.930 -29.788 1.00 50.31 552 HIS A O 1
#

Radius of gyration: 42.77 Å; chains: 1; bounding box: 112×110×101 Å

Foldseek 3Di:
DDDDPVLLVVLVVLVVLLVVLVCLVVLLVVLVVVLVVLVVVLVVLVVVLVVLVVQLVVLVVVLVVLPDPVNQVVCCVVPNNVVSVVSNVVSVVSNVVSVVSSVVSVVVSVVSVVVSVVSVVVNVVSVVSVVVSVVSVVVSVVSCCVVPVDDPVVCVVLVVLVVLLVVLVVVLVVLVLLLVLLVLLLVLLLVLLVLLVLLLVLLVQLLVLVVPQDPPDPVSNVVSLVSNQVSLVSSQVSLVSSLVSNVVSCVSNVDPLCVQLDRSNQRDDRPPQADDPPPDSPRPDDPCVSVSSVVNSVSSVSSSVSSVVVSVVSLVVSLVSVVVSVVSVLVSVVSVVSSVVSSVVVSVCVNCVVVVVPDDDPDDDDDPDDDDDPDPPDDDADDDDDDDFDADPVRDTPPDPDDPPPPDPDDDDDDDDDDDDDDDDDDDDDDDDDDDDDDDDDDDDDDDDDDDDDDDDDDDDDDDDDDDDDDDDDDDDDDDDDDDDDDDDDDDDDDDDDDDDDDDDDDDDDDDDPPSVVVVVVVVPPPDDDDDDDDDDDDDDDDDDDDDDDDD

pLDDT: mean 73.34, std 27.59, range [25.66, 98.44]